Protein 8CC3 (pdb70)

Organism: Vibrio cholerae serotype O1 (strain ATCC 39315 / El Tor Inaba N16961) (NCBI:txid243277)

Radius of gyration: 21.67 Å; Cα contacts (8 Å, |Δi|>4): 1101; chains: 2; bounding box: 48×53×54 Å

Foldseek 3Di:
DKFWDPPDFAQFGFQLQLLAFADPPVRHGAPPQFQSSVPSLPLKAFADPPVDFAAQLCQQSSVDPTGNSRQQFDPPHTDAGEDFFFKGKIKMAHPPQAFFAKKFKWKFDQPADRRDGGHPNRIPRHTQDMGGRPRGGDPRMDMDITGHDGYAAWIKMWMWTGHRPDRMIHITITIYHYHD/DKFWDDPDFAQFGFQLQLLAAADPPPRDRAPPQFQSSVPSQPQKAFDDPPVDFQAFLCQQSSPDPRGNVSQQFDLPRTDAGEDAFFKGKIKMAAPDQAFFAKKFKWKFDVPQDRHGGHHPSRIDRPTQDMGGSPRGGDPRMDIGITGHDGDAFWMKMWMWTQGDPDRMIHITITIYHHDD

Secondary structure (DSSP, 8-state):
-EEEE-SSS-S---TTGGGTSPPTTT-------GGGGG-GGG-EEES-TTTSSSPTT-TTTTT-STTGGGG---TTSS--EE--SEEEEEEEEESS---EEEEEEEEB-TT--TTS---GGGB-SS-SEEEEEEEEPPPSEEEEEEEEPP--SEEEEEEEEEETTSSEEEEEEEEEE---/-EEEE-SSS-S---TTGGGTSPPTTT-------GGGGG-GGG-EEES-TTTSSSPTT-TTTTT-TT-GGGG---TTSS--EE--SEEEEEEEEESS---EEEEEEEEB-TT--TTS---GGGB-SS-SEEEEEEEEPPPSEEEEEEEEPP--SEEEEEEEEEETTSSEEEEEEEEEES--

InterPro domains:
  IPR004302 Cellulose/chitin-binding protein, N-terminal [PF03067] (36-199)
  IPR014756 Immunoglobulin E-set [SSF81296] (34-203)
  IPR020879 N-acetylglucosamine-binding protein A [MF_01905] (3-485)
  IPR041029 N-acetylglucosamine binding protein A domain 2 [PF18416] (211-307)
  IPR051024 GlcNAc and Chitin Interaction and Degradation [PTHR34823] (6-484)
  IPR054063 GlcNAc-binding protein A, third domain [PF21868] (318-413)

Sequence (360 aa):
HGYVSAVENGVAEGRVTLCKFAANGTGEKNTHCGAIQYYEPQSVEGPPDGFPVTGPRRRDGKKIASAESSAALLAAALDEQTAADDRWVKKRPIQAGPQQTFFEWTFTANHVTKDWKYYITKPNWNPNQQPLSRDDAFDLNNPFCCVVEGNMMVQPPKKRVSHEECCIIVVPEERREEGGYYQQVVILAVWDVGDTAASSFYNVIDVKFDGHGYVSAVENNGVAEGRVTLCKFAAAANNGGTTGGEEKNTHCGAIQYEPQSVEEGPDGFPVTGPRDGKIASAESALAAALDEQTADRWVKRPPIQAGPQTFEWTFTANHVTKDDWKYYITKKPPNNWWNNPPNNQQPPLSRDDAFDLNNPFCCVVEGNNMMVQPPKRVSSHECCIVPEREGYQVILAVWDVGDTAASFYNVIDVKFDG

Structure (mmCIF, N/CA/C/O backbone):
data_8CC3
#
_entry.id   8CC3
#
_cell.length_a   74.911
_cell.length_b   89.103
_cell.length_c   47.135
_cell.angle_alpha   90.000
_cell.angle_beta   90.000
_cell.angle_gamma   90.000
#
_symmetry.space_group_name_H-M   'P 21 21 2'
#
loop_
_entity.id
_entity.type
_entity.pdbx_description
1 polymer 'GlcNAc-binding protein A'
2 non-polymer 'ACETATE ION'
3 non-polymer 'COPPER (II) ION'
4 non-polymer 'ZINC ION'
5 non-polymer 'SODIUM ION'
6 water water
#
loop_
_atom_site.group_PDB
_atom_site.id
_atom_site.type_symbol
_atom_site.label_atom_id
_atom_site.label_alt_id
_atom_site.label_comp_id
_atom_site.label_asym_id
_atom_site.label_entity_id
_atom_site.label_seq_id
_atom_site.pdbx_PDB_ins_code
_atom_site.Cartn_x
_atom_site.Cartn_y
_atom_site.Cartn_z
_atom_site.occupancy
_atom_site.B_iso_or_equiv
_atom_site.auth_seq_id
_atom_site.auth_comp_id
_atom_site.auth_asym_id
_atom_site.auth_atom_id
_atom_site.pdbx_PDB_model_num
ATOM 1 N N . HIS A 1 1 ? -23.380 14.953 -19.187 1.000 8.920 24 HIS A N 1
ATOM 2 C CA . HIS A 1 1 ? -24.195 13.744 -19.513 1.000 8.156 24 HIS A CA 1
ATOM 3 C C . HIS A 1 1 ? -23.938 13.305 -20.944 1.000 9.798 24 HIS A C 1
ATOM 4 O O . HIS A 1 1 ? -24.056 14.091 -21.898 1.000 8.831 24 HIS A O 1
ATOM 11 N N . GLY A 1 2 ? -23.526 12.053 -21.099 1.000 9.588 25 GLY A N 1
ATOM 12 C CA . GLY A 1 2 ? -23.221 11.518 -22.419 1.000 9.872 25 GLY A CA 1
ATOM 13 C C . GLY A 1 2 ? -22.790 10.072 -22.268 1.000 8.805 25 GLY A C 1
ATOM 14 O O . GLY A 1 2 ? -22.608 9.578 -21.124 1.000 7.736 25 GLY A O 1
ATOM 15 N N . TYR A 1 3 ? -22.625 9.425 -23.431 1.000 8.478 26 TYR A N 1
ATOM 16 C CA . TYR A 1 3 ? -22.337 8.012 -23.458 1.000 9.275 26 TYR A CA 1
ATOM 17 C C . TYR A 1 3 ? -21.556 7.699 -24.731 1.000 9.234 26 TYR A C 1
ATOM 18 O O . TYR A 1 3 ? -21.620 8.427 -25.733 1.000 8.325 26 TYR A O 1
ATOM 27 N N . VAL A 1 4 ? -20.885 6.566 -24.719 1.000 9.086 27 VAL A N 1
ATOM 28 C CA . VAL A 1 4 ? -20.119 6.104 -25.865 1.000 8.562 27 VAL A CA 1
ATOM 29 C C . VAL A 1 4 ? -21.107 5.456 -26.825 1.000 8.531 27 VAL A C 1
ATOM 30 O O . VAL A 1 4 ? -21.829 4.539 -26.494 1.000 8.762 27 VAL A O 1
ATOM 34 N N . SER A 1 5 ? -21.053 5.912 -28.080 1.000 9.483 28 SER A N 1
ATOM 35 C CA . 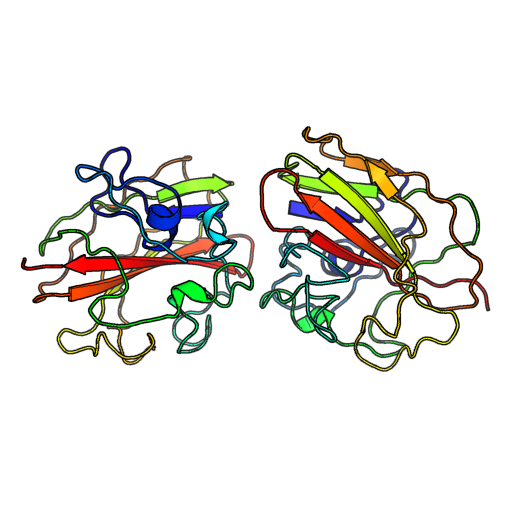SER A 1 5 ? -22.052 5.552 -29.079 1.000 10.645 28 SER A CA 1
ATOM 36 C C . SER A 1 5 ? -21.391 5.076 -30.373 1.000 10.777 28 SER A C 1
ATOM 37 O O . SER A 1 5 ? -20.176 5.173 -30.578 1.000 10.765 28 SER A O 1
ATOM 40 N N . ALA A 1 6 ? -22.239 4.626 -31.312 1.000 11.040 29 ALA A N 1
ATOM 41 C CA . ALA A 1 6 ? -21.794 4.193 -32.629 1.000 13.146 29 ALA A CA 1
ATOM 42 C C . ALA A 1 6 ? -22.824 4.603 -33.686 1.000 12.697 29 ALA A C 1
ATOM 43 O O . ALA A 1 6 ? -23.249 3.779 -34.491 1.000 13.676 29 ALA A O 1
ATOM 45 N N . VAL A 1 7 ? -23.144 5.902 -33.677 1.000 12.233 30 VAL A N 1
ATOM 46 C CA . VAL A 1 7 ? -24.115 6.519 -34.560 1.000 12.725 30 VAL A CA 1
ATOM 47 C C . VAL A 1 7 ? -23.456 6.954 -35.871 1.000 13.432 30 VAL A C 1
ATOM 48 O O . VAL A 1 7 ? -24.100 6.856 -36.909 1.000 15.285 30 VAL A O 1
ATOM 52 N N . GLU A 1 8 ? -22.240 7.519 -35.784 1.000 15.625 31 GLU A N 1
ATOM 53 C CA . GLU A 1 8 ? -21.485 7.975 -36.949 1.000 16.261 31 GLU A CA 1
ATOM 54 C C . GLU A 1 8 ? -20.377 6.943 -37.181 1.000 19.021 31 GLU A C 1
ATOM 55 O O . GLU A 1 8 ? -20.610 5.902 -37.783 1.000 24.464 31 GLU A O 1
ATOM 61 N N . ASN A 1 9 ? -19.175 7.177 -36.645 1.000 17.100 32 ASN A N 1
ATOM 62 C CA . ASN A 1 9 ? -18.043 6.302 -36.905 1.000 17.328 32 ASN A CA 1
ATOM 63 C C . ASN A 1 9 ? -17.496 5.576 -35.669 1.000 15.245 32 ASN A C 1
ATOM 64 O O . ASN A 1 9 ? -16.479 4.917 -35.780 1.000 15.427 32 ASN A O 1
ATOM 69 N N . GLY A 1 10 ? -18.185 5.584 -34.530 1.000 12.594 33 GLY A N 1
ATOM 70 C CA . GLY A 1 10 ? -17.679 4.874 -33.376 1.000 12.112 33 GLY A CA 1
ATOM 71 C C . GLY A 1 10 ? -17.628 3.383 -33.646 1.000 12.775 33 GLY A C 1
ATOM 72 O O . GLY A 1 10 ? -18.544 2.828 -34.237 1.000 14.310 33 GLY A O 1
ATOM 73 N N . VAL A 1 11 ? -16.591 2.734 -33.142 1.000 13.100 34 VAL A N 1
ATOM 74 C CA . VAL A 1 11 ? -16.397 1.315 -33.335 1.000 14.738 34 VAL A CA 1
ATOM 75 C C . VAL A 1 11 ? -17.318 0.459 -32.474 1.000 11.821 34 VAL A C 1
ATOM 76 O O . VAL A 1 11 ? -17.651 -0.656 -32.824 1.000 14.639 34 VAL A O 1
ATOM 80 N N . ALA A 1 12 ? -17.649 0.930 -31.286 1.000 11.159 35 ALA A N 1
ATOM 81 C CA . ALA A 1 12 ? -18.321 0.091 -30.302 1.000 11.614 35 ALA A CA 1
ATOM 82 C C . ALA A 1 12 ? -19.051 0.971 -29.304 1.000 10.998 35 ALA A C 1
ATOM 83 O O . ALA A 1 12 ? -18.456 1.884 -28.740 1.000 10.868 35 ALA A O 1
ATOM 85 N N . GLU A 1 13 ? -20.316 0.627 -29.096 1.000 10.133 36 GLU A N 1
ATOM 86 C CA . GLU A 1 13 ? -21.166 1.286 -28.117 1.000 9.944 36 GLU A CA 1
ATOM 87 C C . GLU A 1 13 ? -20.759 0.898 -26.696 1.000 8.640 36 GLU A C 1
ATOM 88 O O . GLU A 1 13 ? -20.362 -0.221 -26.444 1.000 8.745 36 GLU A O 1
ATOM 94 N N . GLY A 1 14 ? -20.934 1.819 -25.751 1.000 8.996 37 GLY A N 1
ATOM 95 C CA . GLY A 1 14 ? -20.789 1.501 -24.336 1.000 9.004 37 GLY A CA 1
ATOM 96 C C . GLY A 1 14 ? -21.809 0.469 -23.869 1.000 8.266 37 GLY A C 1
ATOM 97 O O . GLY A 1 14 ? -22.903 0.323 -24.435 1.000 8.810 37 GLY A O 1
ATOM 98 N N . ARG A 1 15 ? -21.437 -0.236 -22.802 1.000 7.817 38 ARG A N 1
ATOM 99 C CA . ARG A 1 15 ? -22.334 -1.197 -22.194 1.000 7.965 38 ARG A CA 1
ATOM 100 C C . ARG A 1 15 ? -23.672 -0.540 -21.848 1.000 7.240 38 ARG A C 1
ATOM 101 O O . ARG A 1 15 ? -24.738 -1.069 -22.137 1.000 7.331 38 ARG A O 1
ATOM 109 N N . VAL A 1 16 ? -23.602 0.610 -21.184 1.000 7.270 39 VAL A N 1
ATOM 110 C CA . VAL A 1 16 ? -24.803 1.289 -20.751 1.000 7.760 39 VAL A CA 1
ATOM 111 C C . VAL A 1 16 ? -25.634 1.730 -21.96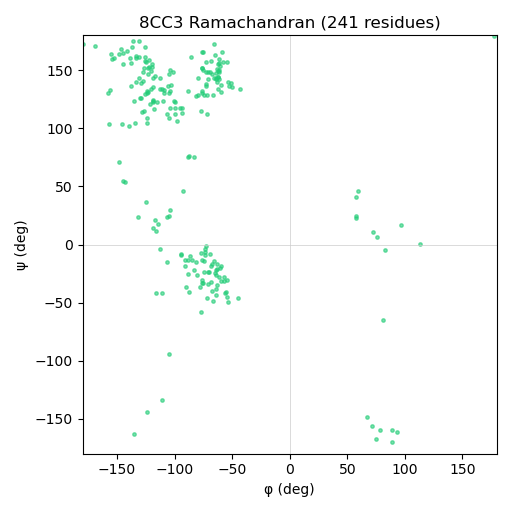3 1.000 8.033 39 VAL A C 1
ATOM 112 O O . VAL A 1 16 ? -26.851 1.630 -21.953 1.000 8.065 39 VAL A O 1
ATOM 116 N N . THR A 1 17 ? -24.953 2.185 -23.020 1.000 7.362 40 THR A N 1
ATOM 117 C CA . THR A 1 17 ? -25.614 2.630 -24.250 1.000 7.656 40 THR A CA 1
ATOM 118 C C . THR A 1 17 ? -26.503 1.534 -24.821 1.000 8.208 40 THR A C 1
ATOM 119 O O . THR A 1 17 ? -27.631 1.820 -25.223 1.000 8.198 40 THR A O 1
ATOM 123 N N . LEU A 1 18 ? -26.014 0.303 -24.794 1.000 8.513 41 LEU A N 1
ATOM 124 C CA . LEU A 1 18 ? -26.708 -0.855 -25.338 1.000 8.885 41 LEU A CA 1
ATOM 125 C C . LEU A 1 18 ? -27.880 -1.289 -24.466 1.000 8.575 41 LEU A C 1
ATOM 126 O O . LEU A 1 18 ? -28.682 -2.110 -24.859 1.000 8.704 41 LEU A O 1
ATOM 131 N N . CYS A 1 19 ? -28.021 -0.722 -23.258 1.000 8.773 42 CYS A N 1
ATOM 132 C CA . CYS A 1 19 ? -29.254 -0.935 -22.521 1.000 9.038 42 CYS A CA 1
ATOM 133 C C . CYS A 1 19 ? -30.442 -0.218 -23.157 1.000 9.189 42 CYS A C 1
ATOM 134 O O . CYS A 1 19 ? -31.575 -0.608 -22.949 1.000 10.242 42 CYS A O 1
ATOM 137 N N . LYS A 1 20 ? -30.162 0.834 -23.928 1.000 8.829 43 LYS A N 1
ATOM 138 C CA . LYS A 1 20 ? -31.202 1.639 -24.576 1.000 9.008 43 LYS A CA 1
ATOM 139 C C . LYS A 1 20 ? -31.229 1.474 -26.086 1.000 10.195 43 LYS A C 1
ATOM 140 O O . LYS A 1 20 ? -32.312 1.447 -26.637 1.000 10.873 43 LYS A O 1
ATOM 146 N N . PHE A 1 21 ? -30.056 1.445 -26.693 1.000 10.167 44 PHE A N 1
ATOM 147 C CA . PHE A 1 21 ? -29.935 1.497 -28.137 1.000 10.642 44 PHE A CA 1
ATOM 148 C C . PHE A 1 21 ? -29.408 0.167 -28.664 1.000 10.791 44 PHE A C 1
ATOM 149 O O . PHE A 1 21 ? -28.421 -0.367 -28.158 1.000 11.975 44 PHE A O 1
ATOM 157 N N . ALA A 1 22 ? -30.044 -0.337 -29.720 1.000 11.123 45 ALA A N 1
ATOM 158 C CA . ALA A 1 22 ? -29.639 -1.594 -30.314 1.000 12.029 45 ALA A CA 1
ATOM 159 C C . ALA A 1 22 ? -28.250 -1.459 -30.922 1.000 11.507 45 ALA A C 1
ATOM 160 O O . ALA A 1 22 ? -27.928 -0.452 -31.545 1.000 11.974 45 ALA A O 1
ATOM 162 N N . ALA A 1 23 ? -27.462 -2.518 -30.814 1.000 11.972 46 ALA A N 1
ATOM 163 C CA . ALA A 1 23 ? -26.144 -2.541 -31.438 1.000 12.062 46 ALA A CA 1
ATOM 164 C C . ALA A 1 23 ? -26.217 -2.461 -32.952 1.000 12.591 46 ALA A C 1
ATOM 165 O O . ALA A 1 23 ? -27.075 -3.095 -33.554 1.000 14.642 46 ALA A O 1
ATOM 167 N N . ASN A 1 24 ? -25.257 -1.758 -33.549 1.000 13.392 47 ASN A N 1
ATOM 168 C CA . ASN A 1 24 ? -25.138 -1.826 -34.989 1.000 16.161 47 ASN A CA 1
ATOM 169 C C . ASN A 1 24 ? -25.026 -3.283 -35.423 1.000 16.935 47 ASN A C 1
ATOM 170 O O . ASN A 1 24 ? -24.309 -4.080 -34.838 1.000 19.540 47 ASN A O 1
ATOM 175 N N . GLY A 1 25 ? -25.706 -3.583 -36.528 1.000 20.413 48 GLY A N 1
ATOM 176 C CA . GLY A 1 25 ? -25.582 -4.860 -37.219 1.000 20.725 48 GLY A CA 1
ATOM 177 C C . GLY A 1 25 ? -26.424 -5.951 -36.560 1.000 23.835 48 GLY A C 1
ATOM 178 O O . GLY A 1 25 ? -27.371 -6.449 -37.161 1.000 26.503 48 GLY A O 1
ATOM 179 N N . THR A 1 26 ? -26.084 -6.320 -35.326 1.000 19.655 49 THR A N 1
ATOM 180 C CA . THR A 1 26 ? -26.710 -7.456 -34.666 1.000 18.764 49 THR A CA 1
ATOM 181 C C . THR A 1 26 ? -28.069 -7.094 -34.070 1.000 15.778 49 THR A C 1
ATOM 182 O O . THR A 1 26 ? -28.893 -7.983 -33.842 1.000 18.990 49 THR A O 1
ATOM 186 N N . GLY A 1 27 ? -28.249 -5.812 -33.731 1.000 14.938 50 GLY A N 1
ATOM 187 C CA . GLY A 1 27 ? -29.459 -5.333 -33.090 1.000 15.059 50 GLY A CA 1
ATOM 188 C C . GLY A 1 27 ? -29.540 -5.698 -31.602 1.000 14.251 50 GLY A C 1
ATOM 189 O O . GLY A 1 27 ? -30.569 -5.461 -30.960 1.000 15.256 50 GLY A O 1
ATOM 190 N N . GLU A 1 28 ? -28.463 -6.268 -31.044 1.000 14.255 51 GLU A N 1
ATOM 191 C CA . GLU A 1 28 ? -28.472 -6.734 -29.658 1.000 14.105 51 GLU A CA 1
ATOM 192 C C . GLU A 1 28 ? -28.570 -5.577 -28.657 1.000 11.989 51 GLU A C 1
ATOM 193 O O . GLU A 1 28 ? -28.033 -4.503 -28.895 1.000 12.202 51 GLU A O 1
ATOM 199 N N . LYS A 1 29 ? -29.241 -5.836 -27.544 1.000 11.803 52 LYS A N 1
ATOM 200 C CA . LYS A 1 29 ? -29.303 -4.919 -26.431 1.000 10.519 52 LYS A CA 1
ATOM 201 C C . LYS A 1 29 ? -28.892 -5.644 -25.152 1.000 10.427 52 LYS A C 1
ATOM 202 O O . LYS A 1 29 ? -29.077 -6.844 -25.013 1.000 11.427 52 LYS A O 1
ATOM 208 N N . ASN A 1 30 ? -28.288 -4.895 -24.243 1.000 8.963 53 ASN A N 1
ATOM 209 C CA . ASN A 1 30 ? -28.121 -5.367 -22.877 1.000 9.795 53 ASN A CA 1
ATOM 210 C C . ASN A 1 30 ? -29.459 -5.382 -22.150 1.000 10.320 53 ASN A C 1
ATOM 211 O O . ASN A 1 30 ? -30.305 -4.521 -22.392 1.000 12.351 53 ASN A O 1
ATOM 216 N N . THR A 1 31 ? -29.620 -6.323 -21.222 1.000 11.187 54 THR A N 1
ATOM 217 C CA . THR A 1 31 ? -30.839 -6.352 -20.427 1.000 12.576 54 THR A CA 1
ATOM 218 C C . THR A 1 31 ? -30.515 -6.331 -18.937 1.000 10.588 54 THR A C 1
ATOM 219 O O . THR A 1 31 ? -29.365 -6.463 -18.544 1.000 10.562 54 THR A O 1
ATOM 223 N N . HIS A 1 32 ? -31.577 -6.142 -18.167 1.000 11.391 55 HIS A N 1
ATOM 224 C CA . HIS A 1 32 ? -31.517 -6.129 -16.721 1.000 10.695 55 HIS A CA 1
ATOM 225 C C . HIS A 1 32 ? -30.536 -5.053 -16.268 1.000 10.082 55 HIS A C 1
ATOM 226 O O . HIS A 1 32 ? -29.786 -5.257 -15.320 1.000 9.803 55 HIS A O 1
ATOM 233 N N . CYS A 1 33 ? -30.579 -3.898 -16.930 1.000 10.703 56 CYS A N 1
ATOM 234 C CA . CYS A 1 33 ? -29.693 -2.804 -16.571 1.000 11.065 56 CYS A CA 1
ATOM 235 C C . CYS A 1 33 ? -30.278 -1.964 -15.435 1.000 9.918 56 CYS A C 1
ATOM 236 O O . CYS A 1 33 ? -29.617 -1.074 -14.913 1.000 11.128 56 CYS A O 1
ATOM 239 N N . GLY A 1 34 ? -31.567 -2.133 -15.122 1.000 11.413 57 GLY A N 1
ATOM 240 C CA . GLY A 1 34 ? -32.230 -1.274 -14.165 1.000 11.908 57 GLY A CA 1
ATOM 241 C C . GLY A 1 34 ? -32.457 0.136 -14.703 1.000 11.150 57 GLY A C 1
ATOM 242 O O . GLY A 1 34 ? -32.491 0.359 -15.900 1.000 11.186 57 GLY A O 1
ATOM 243 N N . ALA A 1 35 ? -32.580 1.086 -13.766 1.000 11.431 58 ALA A N 1
ATOM 244 C CA . ALA A 1 35 ? -33.107 2.419 -14.059 1.000 11.036 58 ALA A CA 1
ATOM 245 C C . ALA A 1 35 ? -32.211 3.207 -15.010 1.000 9.486 58 ALA A C 1
ATOM 246 O O . ALA A 1 35 ? -32.699 4.058 -15.749 1.000 9.120 58 ALA A O 1
ATOM 248 N N . ILE A 1 36 ? -30.912 2.885 -15.075 1.000 8.575 59 ILE A N 1
ATOM 249 C CA . ILE A 1 36 ? -30.019 3.571 -15.992 1.000 8.235 59 ILE A CA 1
ATOM 250 C C . ILE A 1 36 ? -30.421 3.335 -17.453 1.000 7.866 59 ILE A C 1
ATOM 251 O O . ILE A 1 36 ? -29.992 4.063 -18.350 1.000 7.065 59 ILE A O 1
ATOM 256 N N . GLN A 1 37 ? -31.176 2.272 -17.751 1.000 8.267 60 GLN A N 1
ATOM 257 C CA . GLN A 1 37 ? -31.525 2.022 -19.143 1.000 9.222 60 GLN A CA 1
ATOM 258 C C . GLN A 1 37 ? -32.300 3.191 -19.753 1.000 8.875 60 GLN A C 1
ATOM 259 O O . GLN A 1 37 ? -32.269 3.353 -20.956 1.000 9.640 60 GLN A O 1
ATOM 265 N N A TYR A 1 38 ? -32.989 4.004 -18.954 0.450 9.042 61 TYR A N 1
ATOM 266 N N B TYR A 1 38 ? -33.042 3.938 -18.925 0.550 8.817 61 TYR A N 1
ATOM 267 C CA A TYR A 1 38 ? -33.748 5.107 -19.525 0.450 9.375 61 TYR A CA 1
ATOM 268 C CA B TYR A 1 38 ? -33.785 5.111 -19.379 0.550 9.049 61 TYR A CA 1
ATOM 269 C C A TYR A 1 38 ? -32.917 6.380 -19.631 0.450 9.162 61 TYR A C 1
ATOM 270 C C B TYR A 1 38 ? -32.853 6.255 -19.782 0.550 8.949 61 TYR A C 1
ATOM 271 O O A TYR A 1 38 ? -33.396 7.385 -20.179 0.450 8.524 61 TYR A O 1
ATOM 272 O O B TYR A 1 38 ? -33.240 7.119 -20.564 0.550 9.940 61 TYR A O 1
ATOM 289 N N . GLU A 1 39 ? -31.652 6.302 -19.201 1.000 8.782 62 GLU A N 1
ATOM 290 C CA . GLU A 1 39 ? -30.783 7.462 -19.264 1.000 8.761 62 GLU A CA 1
ATOM 291 C C . GLU A 1 39 ? -29.343 7.001 -19.267 1.000 7.666 62 GLU A C 1
ATOM 292 O O . GLU A 1 39 ? -28.583 7.215 -18.320 1.000 7.582 62 GLU A O 1
ATOM 298 N N . PRO A 1 40 ? -28.867 6.368 -20.357 1.000 7.639 63 PRO A N 1
ATOM 299 C CA . PRO A 1 40 ? -27.517 5.837 -20.393 1.000 8.207 63 PRO A CA 1
ATOM 300 C C . PRO A 1 40 ? -26.451 6.929 -20.330 1.000 8.596 63 PRO A C 1
ATOM 301 O O . PRO A 1 40 ? -25.297 6.641 -20.035 1.000 7.713 63 PRO A O 1
ATOM 305 N N . GLN A 1 41 ? -26.862 8.183 -20.544 1.000 8.666 64 GLN A N 1
ATOM 306 C CA . GLN A 1 41 ? -26.006 9.352 -20.403 1.000 8.686 64 GLN A CA 1
ATOM 307 C C . GLN A 1 41 ? -25.588 9.682 -18.958 1.000 8.066 64 GLN A C 1
ATOM 308 O O . GLN A 1 41 ? -24.776 10.575 -18.748 1.000 8.016 64 GLN A O 1
ATOM 314 N N . SER A 1 42 ? -26.159 8.994 -17.963 1.000 7.730 65 SER A N 1
ATOM 315 C CA . SER A 1 42 ? -26.089 9.416 -16.566 1.000 8.203 65 SER A CA 1
ATOM 316 C C . SER A 1 42 ? -25.126 8.591 -15.745 1.000 7.885 65 SER A C 1
ATOM 317 O O . SER A 1 42 ? -25.243 8.649 -14.490 1.000 8.095 65 SER A O 1
ATOM 320 N N . VAL A 1 43 ? -24.112 7.949 -16.314 1.000 8.138 66 VAL A N 1
ATOM 321 C CA . VAL A 1 43 ? -23.147 7.211 -15.490 1.000 7.875 66 VAL A CA 1
ATOM 322 C C . VAL A 1 43 ? -22.017 8.130 -15.039 1.000 7.433 66 VAL A C 1
ATOM 323 O O . VAL A 1 43 ? -20.887 8.035 -15.454 1.000 7.473 66 VAL A O 1
ATOM 327 N N . GLU A 1 44 ? -22.371 8.961 -14.053 1.000 8.004 67 GLU A N 1
ATOM 328 C CA . GLU A 1 44 ? -21.506 9.970 -13.453 1.000 8.007 67 GLU A CA 1
ATOM 329 C C . GLU A 1 44 ? -21.062 9.499 -12.078 1.000 7.958 67 GLU A C 1
ATOM 330 O O . GLU A 1 44 ? -21.833 8.896 -11.367 1.000 9.429 67 GLU A O 1
ATOM 336 N N . GLY A 1 45 ? -19.812 9.677 -11.771 1.000 8.239 68 GLY A N 1
ATOM 337 C CA . GLY A 1 45 ? -19.351 9.372 -10.434 1.000 8.442 68 GLY A CA 1
ATOM 338 C C . GLY A 1 45 ? -18.182 10.261 -10.060 1.000 8.277 68 GLY A C 1
ATOM 339 O O . GLY A 1 45 ? -17.820 11.220 -10.747 1.000 8.231 68 GLY A O 1
ATOM 340 N N A PRO A 1 46 ? -17.567 9.968 -8.902 0.620 8.425 69 PRO A N 1
ATOM 341 N N B PRO A 1 46 ? -17.533 9.949 -8.919 0.380 8.900 69 PRO A N 1
ATOM 342 C CA A PRO A 1 46 ? -16.446 10.742 -8.385 0.620 8.343 69 PRO A CA 1
ATOM 343 C CA B PRO A 1 46 ? -16.464 10.783 -8.400 0.380 9.047 69 PRO A CA 1
ATOM 344 C C A PRO A 1 46 ? -15.312 10.850 -9.400 0.620 8.233 69 PRO A C 1
ATOM 345 C C B PRO A 1 46 ? -15.298 10.843 -9.377 0.380 8.944 69 PRO A C 1
ATOM 346 O O A PRO A 1 46 ? -15.009 9.929 -10.164 0.620 7.515 69 PRO A O 1
ATOM 347 O O B PRO A 1 46 ? -14.959 9.883 -10.074 0.380 9.213 69 PRO A O 1
ATOM 354 N N . ASP A 1 47 ? -14.656 11.999 -9.324 1.000 8.367 70 ASP A N 1
ATOM 355 C CA . ASP A 1 47 ? -13.483 12.308 -10.103 1.000 8.774 70 ASP A CA 1
ATOM 356 C C . ASP A 1 47 ? -12.298 11.447 -9.667 1.000 8.611 70 ASP A C 1
ATOM 357 O O . ASP A 1 47 ? -12.301 10.921 -8.545 1.000 9.408 70 ASP A O 1
ATOM 362 N N . GLY A 1 48 ? -11.230 11.424 -10.476 1.000 9.547 71 GLY A N 1
ATOM 363 C CA . GLY A 1 48 ? -9.900 11.089 -9.997 1.000 9.073 71 GLY A CA 1
ATOM 364 C C . GLY A 1 48 ? -9.504 9.636 -10.216 1.000 8.637 71 GLY A C 1
ATOM 365 O O . GLY A 1 48 ? -8.442 9.269 -9.775 1.000 8.107 71 GLY A O 1
ATOM 366 N N . PHE A 1 49 ? -10.187 8.898 -11.086 1.000 8.362 72 PHE A N 1
ATOM 367 C CA . PHE A 1 49 ? -9.766 7.540 -11.405 1.000 9.341 72 PHE A CA 1
ATOM 368 C C . PHE A 1 49 ? -8.394 7.576 -12.063 1.000 9.832 72 PHE A C 1
ATOM 369 O O . PHE A 1 49 ? -8.181 8.415 -12.935 1.000 10.696 72 PHE A O 1
ATOM 377 N N . PRO A 1 50 ? -7.433 6.661 -11.778 1.000 9.862 73 PRO A N 1
ATOM 378 C CA . PRO A 1 50 ? -7.600 5.551 -10.854 1.000 10.599 73 PRO A CA 1
ATOM 379 C C . PRO A 1 50 ? -7.134 5.785 -9.426 1.000 9.594 73 PRO A C 1
ATOM 380 O O . PRO A 1 50 ? -7.343 4.938 -8.568 1.000 10.599 73 PRO A O 1
ATOM 384 N N . VAL A 1 51 ? -6.462 6.905 -9.158 1.000 8.950 74 VAL A N 1
ATOM 385 C CA . VAL A 1 51 ? -5.928 7.103 -7.821 1.000 9.867 74 VAL A CA 1
ATOM 386 C C . VAL A 1 51 ? -7.066 7.252 -6.806 1.000 9.656 74 VAL A C 1
ATOM 387 O O . VAL A 1 51 ? -7.042 6.614 -5.772 1.000 11.114 74 VAL A O 1
ATOM 391 N N . THR A 1 52 ? -8.044 8.101 -7.120 1.000 8.620 75 THR A N 1
ATOM 392 C CA . THR A 1 52 ? -9.312 8.134 -6.427 1.000 9.539 75 THR A CA 1
ATOM 393 C C . THR A 1 52 ? -10.380 7.637 -7.397 1.000 8.900 75 THR A C 1
ATOM 394 O O . THR A 1 52 ? -10.148 6.667 -8.103 1.000 11.405 75 THR A O 1
ATOM 398 N N . GLY A 1 53 ? -11.511 8.329 -7.485 1.000 9.080 76 GLY A N 1
ATOM 399 C CA . GLY A 1 53 ? -12.579 7.877 -8.362 1.000 8.647 76 GLY A CA 1
ATOM 400 C C . GLY A 1 53 ? -13.337 6.676 -7.800 1.000 8.533 76 GLY A C 1
ATOM 401 O O . GLY A 1 53 ? -13.201 6.319 -6.650 1.000 9.902 76 GLY A O 1
ATOM 402 N N . PRO A 1 54 ? -14.165 6.021 -8.620 1.000 8.730 77 PRO A N 1
ATOM 403 C CA . PRO A 1 54 ? -15.030 4.942 -8.162 1.000 9.421 77 PRO A CA 1
ATOM 404 C C . PRO A 1 54 ? -14.212 3.792 -7.593 1.000 10.095 77 PRO A C 1
ATOM 405 O O . PRO A 1 54 ? -13.188 3.409 -8.141 1.000 9.925 77 PRO A O 1
ATOM 409 N N A ARG A 1 55 ? -14.723 3.214 -6.500 0.350 10.390 78 ARG A N 1
ATOM 410 N N B ARG A 1 55 ? -14.658 3.230 -6.482 0.480 10.161 78 ARG A N 1
ATOM 411 N N C ARG A 1 55 ? -14.717 3.223 -6.493 0.170 10.579 78 ARG A N 1
ATOM 412 C CA A ARG A 1 55 ? -14.059 2.118 -5.816 0.350 11.376 78 ARG A CA 1
ATOM 413 C CA B ARG A 1 55 ? -13.878 2.165 -5.896 0.480 11.256 78 ARG A CA 1
ATOM 414 C CA C ARG A 1 55 ? -14.070 2.114 -5.812 0.170 11.111 78 ARG A CA 1
ATOM 415 C C A ARG A 1 55 ? -14.080 0.854 -6.672 0.350 10.822 78 ARG A C 1
ATOM 416 C C B ARG A 1 55 ? -14.081 0.850 -6.639 0.480 10.615 78 ARG A C 1
ATOM 417 C C C ARG A 1 55 ? -14.042 0.882 -6.712 0.170 10.868 78 ARG A C 1
ATOM 418 O O A ARG A 1 55 ? -14.899 0.700 -7.572 0.350 10.261 78 ARG A O 1
ATOM 419 O O B ARG A 1 55 ? -15.048 0.629 -7.369 0.480 9.354 78 ARG A O 1
ATOM 420 O O C ARG A 1 55 ? -14.801 0.780 -7.672 0.170 10.958 78 ARG A O 1
ATOM 442 N N . ASP A 1 56 ? -13.139 -0.050 -6.393 1.000 10.442 79 ASP A N 1
ATOM 443 C CA . ASP A 1 56 ? -13.154 -1.364 -6.997 1.000 11.106 79 ASP A CA 1
ATOM 444 C C . ASP A 1 56 ? -14.535 -1.990 -6.806 1.000 10.734 79 ASP A C 1
ATOM 445 O O . ASP A 1 56 ? -15.129 -1.909 -5.734 1.000 10.908 79 ASP A O 1
ATOM 450 N N . GLY A 1 57 ? -15.003 -2.654 -7.858 1.000 10.867 80 GLY A N 1
ATOM 451 C CA . GLY A 1 57 ? -16.318 -3.273 -7.851 1.000 11.230 80 GLY A CA 1
ATOM 452 C C . GLY A 1 57 ? -17.453 -2.312 -8.192 1.000 10.213 80 GLY A C 1
ATOM 453 O O . GLY A 1 57 ? -18.591 -2.750 -8.291 1.000 11.412 80 GLY A O 1
ATOM 454 N N A LYS A 1 58 ? -17.162 -1.012 -8.312 0.590 9.423 81 LYS A N 1
ATOM 455 N N B LYS A 1 58 ? -17.114 -1.023 -8.322 0.410 10.095 81 LYS A N 1
ATOM 456 C CA A LYS A 1 58 ? -18.167 -0.014 -8.652 0.590 9.101 81 LYS A CA 1
ATOM 457 C CA B LYS A 1 58 ? -18.072 0.046 -8.546 0.410 9.486 81 LYS A CA 1
ATOM 458 C C A LYS A 1 58 ? -17.613 0.899 -9.744 0.590 8.726 81 LYS A C 1
ATOM 459 C C B LYS A 1 58 ? -17.679 0.853 -9.782 0.410 8.985 81 LYS A C 1
ATOM 460 O O A LYS A 1 58 ? -18.017 2.052 -9.865 0.590 8.608 81 LYS A O 1
ATOM 461 O O B LYS A 1 58 ? -18.265 1.904 -10.020 0.410 8.776 81 LYS A O 1
ATOM 472 N N . ILE A 1 59 ? -16.696 0.365 -10.557 1.000 8.728 82 ILE A N 1
ATOM 473 C CA . ILE A 1 59 ? -16.164 1.116 -11.698 1.000 8.744 82 ILE A CA 1
ATOM 474 C C . ILE A 1 59 ? -17.200 1.242 -12.805 1.000 8.566 82 ILE A C 1
ATOM 475 O O . ILE A 1 59 ? -17.427 2.331 -13.314 1.000 8.500 82 ILE A O 1
ATOM 480 N N . ALA A 1 60 ? -17.827 0.121 -13.165 1.000 7.857 83 ALA A N 1
ATOM 481 C CA . ALA A 1 60 ? -18.797 0.120 -14.246 1.000 8.187 83 ALA A CA 1
ATOM 482 C C . ALA A 1 60 ? -20.019 0.993 -13.947 1.000 7.990 83 ALA A C 1
ATOM 483 O O . ALA A 1 60 ? -20.618 1.551 -14.858 1.000 8.093 83 ALA A O 1
ATOM 485 N N . SER A 1 61 ? -20.445 1.041 -12.678 1.000 8.622 84 SER A N 1
ATOM 486 C CA . SER A 1 61 ? -21.567 1.877 -12.288 1.000 8.661 84 SER A CA 1
ATOM 487 C C . SER A 1 61 ? -21.141 3.306 -11.916 1.000 8.907 84 SER A C 1
ATOM 488 O O . SER A 1 61 ? -21.992 4.134 -11.670 1.000 8.830 84 SER A O 1
ATOM 491 N N . ALA A 1 62 ? -19.841 3.527 -11.731 1.000 8.480 85 ALA A N 1
ATOM 492 C CA . ALA A 1 62 ? -19.296 4.769 -11.191 1.000 8.161 85 ALA A CA 1
ATOM 493 C C . ALA A 1 62 ? -19.849 5.128 -9.812 1.000 8.033 85 ALA A C 1
ATOM 494 O O . ALA A 1 62 ? -19.801 6.280 -9.410 1.000 8.864 85 ALA A O 1
ATOM 496 N N . GLU A 1 63 ? -20.307 4.122 -9.061 1.000 8.570 86 GLU A N 1
ATOM 497 C CA . GLU A 1 63 ? -20.958 4.280 -7.759 1.000 10.133 86 GLU A CA 1
ATOM 498 C C . GLU A 1 63 ? -22.343 4.922 -7.887 1.000 10.606 86 GLU A C 1
ATOM 499 O O . GLU A 1 63 ? -22.911 5.266 -6.870 1.000 12.270 86 GLU A O 1
ATOM 505 N N A SER A 1 64 ? -22.932 4.908 -9.102 0.590 10.217 87 SER A N 1
ATOM 506 N N B SER A 1 64 ? -22.817 5.179 -9.108 0.410 10.242 87 SER A N 1
ATOM 507 C CA A SER A 1 64 ? -24.320 5.313 -9.318 0.590 10.165 87 SER A CA 1
ATOM 508 C CA B SER A 1 64 ? -23.987 6.025 -9.258 0.410 10.458 87 SER A CA 1
ATOM 509 C C A SER A 1 64 ? -25.305 4.238 -8.846 0.590 11.146 87 SER A C 1
ATOM 510 C C B SER A 1 64 ? -25.240 5.304 -8.762 0.410 9.297 87 SER A C 1
ATOM 511 O O A SER A 1 64 ? -25.245 3.095 -9.285 0.590 10.160 87 SER A O 1
ATOM 512 O O B SER A 1 64 ? -25.346 4.077 -8.845 0.410 11.112 87 SER A O 1
ATOM 517 N N A ALA A 1 65 ? -26.286 4.636 -8.025 0.590 10.827 88 ALA A N 1
ATOM 518 N N B ALA A 1 65 ? -26.230 6.113 -8.370 0.410 9.396 88 ALA A N 1
ATOM 519 C CA A ALA A 1 65 ? -27.375 3.748 -7.629 0.590 10.741 88 ALA A CA 1
ATOM 520 C CA B ALA A 1 65 ? -27.439 5.639 -7.719 0.410 9.327 88 ALA A CA 1
ATOM 521 C C A ALA A 1 65 ? -28.233 3.341 -8.841 0.590 10.690 88 ALA A C 1
ATOM 522 C C B ALA A 1 65 ? -28.313 4.801 -8.647 0.410 9.079 88 ALA A C 1
ATOM 523 O O A ALA A 1 65 ? -28.580 2.149 -9.063 0.590 10.940 88 ALA A O 1
ATOM 524 O O B ALA A 1 65 ? -29.130 4.021 -8.169 0.410 10.463 88 ALA A O 1
ATOM 527 N N A LEU A 1 66 ? -28.487 4.307 -9.740 0.590 9.720 89 LEU A N 1
ATOM 528 N N B LEU A 1 66 ? -28.123 4.959 -9.966 0.410 9.046 89 LEU A N 1
ATOM 529 C CA A LEU A 1 66 ? -29.312 3.988 -10.884 0.590 9.931 89 LEU A CA 1
ATOM 530 C CA B LEU A 1 66 ? -29.069 4.457 -10.953 0.410 9.288 89 LEU A CA 1
ATOM 531 C C A LEU A 1 66 ? -28.567 2.961 -11.726 0.590 9.723 89 LEU A C 1
ATOM 532 C C B LEU A 1 66 ? -28.546 3.231 -11.716 0.410 9.621 89 LEU A C 1
ATOM 533 O O A LEU A 1 66 ? -29.193 2.136 -12.385 0.590 8.490 89 LEU A O 1
ATOM 534 O O B LEU A 1 66 ? -29.333 2.584 -12.395 0.410 9.467 89 LEU A O 1
ATOM 543 N N . ALA A 1 67 ? -27.223 2.975 -11.677 1.000 9.516 90 ALA A N 1
ATOM 544 C CA . ALA A 1 67 ? -26.491 2.121 -12.601 1.000 9.712 90 ALA A CA 1
ATOM 545 C C . ALA A 1 67 ? -25.830 0.933 -11.902 1.000 8.011 90 ALA A C 1
ATOM 546 O O . ALA A 1 67 ? -25.034 0.247 -12.518 1.000 8.342 90 ALA A O 1
ATOM 548 N N . ALA A 1 68 ? -26.278 0.552 -10.712 1.000 8.925 91 ALA A N 1
ATOM 549 C CA . ALA A 1 68 ? -25.628 -0.517 -9.965 1.000 10.152 91 ALA A CA 1
ATOM 550 C C . ALA A 1 68 ? -25.612 -1.841 -10.724 1.000 9.825 91 ALA A C 1
ATOM 551 O O . ALA A 1 68 ? -24.713 -2.635 -10.523 1.000 8.907 91 ALA A O 1
ATOM 553 N N . ALA A 1 69 ? -26.626 -2.099 -11.559 1.000 9.336 92 ALA A N 1
ATOM 554 C CA . ALA A 1 69 ? -26.681 -3.348 -12.316 1.000 10.040 92 ALA A CA 1
ATOM 555 C C . ALA A 1 69 ? -25.433 -3.545 -13.185 1.000 8.691 92 ALA A C 1
ATOM 556 O O . ALA A 1 69 ? -25.046 -4.659 -13.502 1.000 8.920 92 ALA A O 1
ATOM 558 N N . LEU A 1 70 ? -24.806 -2.447 -13.605 1.000 8.065 93 LEU A N 1
ATOM 559 C CA . LEU A 1 70 ? -23.657 -2.520 -14.484 1.000 7.899 93 LEU A CA 1
ATOM 560 C C . LEU A 1 70 ? -22.419 -3.127 -13.834 1.000 7.450 93 LEU A C 1
ATOM 561 O O . LEU A 1 70 ? -21.544 -3.573 -14.526 1.000 7.701 93 LEU A O 1
ATOM 566 N N . ASP A 1 71 ? -22.366 -3.221 -12.510 1.000 7.734 94 ASP A N 1
ATOM 567 C CA . ASP A 1 71 ? -21.210 -3.776 -11.836 1.000 8.146 94 ASP A CA 1
ATOM 568 C C . ASP A 1 71 ? -21.143 -5.300 -11.917 1.000 9.121 94 ASP A C 1
ATOM 569 O O . ASP A 1 71 ? -20.129 -5.885 -11.539 1.000 9.840 94 ASP A O 1
ATOM 574 N N . GLU A 1 72 ? -22.222 -5.965 -12.326 1.000 9.609 95 GLU A N 1
ATOM 575 C CA . GLU A 1 72 ? -22.141 -7.404 -12.479 1.000 10.634 95 GLU A CA 1
ATOM 576 C C . GLU A 1 72 ? -21.104 -7.735 -13.549 1.000 9.900 95 GLU A C 1
ATOM 577 O O . GLU A 1 72 ? -20.997 -7.031 -14.533 1.000 9.839 95 GLU A O 1
ATOM 583 N N . GLN A 1 73 ? -20.352 -8.825 -13.373 1.000 11.035 96 GLN A N 1
ATOM 584 C CA . GLN A 1 73 ? -19.291 -9.178 -14.305 1.000 11.708 96 GLN A CA 1
ATOM 585 C C . GLN A 1 73 ? -19.194 -10.696 -14.405 1.000 12.729 96 GLN A C 1
ATOM 586 O O . GLN A 1 73 ? -18.697 -11.368 -13.504 1.000 13.222 96 GLN A O 1
ATOM 592 N N . THR A 1 74 ? -19.708 -11.225 -15.509 1.000 12.802 97 THR A N 1
ATOM 593 C CA . THR A 1 74 ? -19.510 -12.630 -15.828 1.000 14.385 97 THR A CA 1
ATOM 594 C C . THR A 1 74 ? -19.238 -12.725 -17.318 1.000 13.581 97 THR A C 1
ATOM 595 O O . THR A 1 74 ? -19.503 -11.792 -18.064 1.000 13.951 97 THR A O 1
ATOM 599 N N A ALA A 1 75 ? -18.724 -13.859 -17.806 0.490 14.679 98 ALA A N 1
ATOM 600 N N B ALA A 1 75 ? -18.851 -13.938 -17.727 0.510 14.210 98 ALA A N 1
ATOM 601 C CA A ALA A 1 75 ? -18.223 -13.914 -19.176 0.490 14.114 98 ALA A CA 1
ATOM 602 C CA B ALA A 1 75 ? -18.621 -14.258 -19.123 0.510 13.333 98 ALA A CA 1
ATOM 603 C C A ALA A 1 75 ? -19.320 -13.671 -20.219 0.490 13.306 98 ALA A C 1
ATOM 604 C C B ALA A 1 75 ? -19.894 -14.096 -19.947 0.510 12.426 98 ALA A C 1
ATOM 605 O O A ALA A 1 75 ? -19.015 -13.226 -21.324 0.490 13.623 98 ALA A O 1
ATOM 606 O O B ALA A 1 75 ? -19.799 -13.744 -21.106 0.510 12.408 98 ALA A O 1
ATOM 609 N N A ASP A 1 76 ? -20.582 -13.958 -19.863 0.490 13.180 99 ASP A N 1
ATOM 610 N N B ASP A 1 76 ? -21.067 -14.334 -19.351 0.510 12.414 99 ASP A N 1
ATOM 611 C CA A ASP A 1 76 ? -21.707 -13.926 -20.785 0.490 13.006 99 ASP A CA 1
ATOM 612 C CA B ASP A 1 76 ? -22.302 -14.397 -20.112 0.510 12.622 99 ASP A CA 1
ATOM 613 C C A ASP A 1 76 ? -22.724 -12.823 -20.443 0.490 13.866 99 ASP A C 1
ATOM 614 C C B ASP A 1 76 ? -23.147 -13.147 -19.934 0.510 12.503 99 ASP A C 1
ATOM 615 O O A ASP A 1 76 ? -23.673 -12.665 -21.203 0.490 13.080 99 ASP A O 1
ATOM 616 O O B ASP A 1 76 ? -24.278 -13.082 -20.421 0.510 10.833 99 ASP A O 1
ATOM 625 N N . ARG A 1 77 ? -22.587 -12.128 -19.290 1.000 13.542 100 ARG A N 1
ATOM 626 C CA . ARG A 1 77 ? -23.510 -11.096 -18.833 1.000 13.144 100 ARG A CA 1
ATOM 627 C C . ARG A 1 77 ? -23.849 -10.058 -19.909 1.000 12.552 100 ARG A C 1
ATOM 628 O O . ARG A 1 77 ? -24.995 -9.598 -19.928 1.000 12.435 100 ARG A O 1
ATOM 636 N N . TRP A 1 78 ? -22.865 -9.623 -20.708 1.000 11.263 101 TRP A N 1
ATOM 637 C CA . TRP A 1 78 ? -22.972 -8.407 -21.503 1.000 11.019 101 TRP A CA 1
ATOM 638 C C . TRP A 1 78 ? -22.772 -8.723 -22.976 1.000 12.710 101 TRP A C 1
ATOM 639 O O . TRP A 1 78 ? -22.012 -9.611 -23.328 1.000 13.729 101 TRP A O 1
ATOM 650 N N . VAL A 1 79 ? -23.382 -7.892 -23.827 1.000 11.403 102 VAL A N 1
ATOM 651 C CA . VAL A 1 79 ? -23.198 -7.917 -25.265 1.000 12.635 102 VAL A CA 1
ATOM 652 C C . VAL A 1 79 ? -21.786 -7.460 -25.608 1.000 14.532 102 VAL A C 1
ATOM 653 O O . VAL A 1 79 ? -21.313 -6.466 -25.067 1.000 13.994 102 VAL A O 1
ATOM 657 N N A LYS A 1 80 ? -21.084 -8.244 -26.429 0.670 14.576 103 LYS A N 1
ATOM 658 N N B LYS A 1 80 ? -21.124 -8.150 -26.540 0.330 14.559 103 LYS A N 1
ATOM 659 C CA A LYS A 1 80 ? -19.726 -7.912 -26.809 0.670 14.439 103 LYS A CA 1
ATOM 660 C CA B LYS A 1 80 ? -19.715 -7.897 -26.779 0.330 13.711 103 LYS A CA 1
ATOM 661 C C A LYS A 1 80 ? -19.718 -7.374 -28.233 0.670 13.420 103 LYS A C 1
ATOM 662 C C B LYS A 1 80 ? -19.508 -7.507 -28.242 0.330 12.989 103 LYS A C 1
ATOM 663 O O A LYS A 1 80 ? -20.407 -7.893 -29.108 0.670 16.582 103 LYS A O 1
ATOM 664 O O B LYS A 1 80 ? -19.834 -8.268 -29.150 0.330 12.620 103 LYS A O 1
ATOM 675 N N . ARG A 1 81 ? -18.951 -6.308 -28.451 1.000 12.914 104 ARG A N 1
ATOM 676 C CA . ARG A 1 81 ? -18.870 -5.671 -29.754 1.000 13.647 104 ARG A CA 1
ATOM 677 C C . ARG A 1 81 ? -17.502 -5.961 -30.340 1.000 13.945 104 ARG A C 1
ATOM 678 O O . ARG A 1 81 ? -16.470 -5.841 -29.688 1.000 13.524 104 ARG A O 1
ATOM 686 N N . PRO A 1 82 ? -17.446 -6.405 -31.600 1.000 15.095 105 PRO A N 1
ATOM 687 C CA . PRO A 1 82 ? -16.163 -6.740 -32.213 1.000 15.331 105 PRO A CA 1
ATOM 688 C C . PRO A 1 82 ? -15.225 -5.541 -32.316 1.000 14.892 105 PRO A C 1
ATOM 689 O O . PRO A 1 82 ? -15.634 -4.427 -32.618 1.000 15.649 105 PRO A O 1
ATOM 693 N N . ILE A 1 83 ? -13.932 -5.806 -32.127 1.000 14.378 106 ILE A N 1
ATOM 694 C CA . ILE A 1 83 ? -12.913 -4.791 -32.269 1.000 15.098 106 ILE A CA 1
ATOM 695 C C . ILE A 1 83 ? -11.651 -5.472 -32.767 1.000 16.263 106 ILE A C 1
ATOM 696 O O . ILE A 1 83 ? -11.564 -6.690 -32.719 1.000 18.357 106 ILE A O 1
ATOM 701 N N . GLN A 1 84 ? -10.721 -4.665 -33.270 1.000 17.290 107 GLN A N 1
ATOM 702 C CA . GLN A 1 84 ? -9.398 -5.133 -33.624 1.000 19.640 107 GLN A CA 1
ATOM 703 C C . GLN A 1 84 ? -8.361 -4.199 -33.024 1.000 19.304 107 GLN A C 1
ATOM 704 O O . GLN A 1 84 ? -8.617 -3.029 -32.754 1.000 19.575 107 GLN A O 1
ATOM 710 N N . ALA A 1 85 ? -7.142 -4.722 -32.939 1.000 21.637 108 ALA A N 1
ATOM 711 C CA . ALA A 1 85 ? -5.979 -3.926 -32.614 1.000 22.319 108 ALA A CA 1
ATOM 712 C C . ALA A 1 85 ? -5.750 -2.847 -33.666 1.000 20.655 108 ALA A C 1
ATOM 713 O O . ALA A 1 85 ? -6.150 -2.977 -34.833 1.000 22.796 108 ALA A O 1
ATOM 715 N N . GLY A 1 86 ? -4.989 -1.831 -33.249 1.000 19.903 109 GLY A N 1
ATOM 716 C CA . GLY A 1 86 ? -4.574 -0.761 -34.137 1.000 22.089 109 GLY A CA 1
ATOM 717 C C . GLY A 1 86 ? -5.537 0.423 -34.099 1.000 20.840 109 GLY A C 1
ATOM 718 O O . GLY A 1 86 ? -6.308 0.609 -33.140 1.000 19.751 109 GLY A O 1
ATOM 719 N N . PRO A 1 87 ? -5.493 1.301 -35.120 1.000 21.107 110 PRO A N 1
ATOM 720 C CA . PRO A 1 87 ? -6.332 2.490 -35.127 1.000 20.375 110 PRO A CA 1
ATOM 721 C C . PRO A 1 87 ? -7.804 2.106 -35.048 1.000 19.191 110 PRO A C 1
ATOM 722 O O . PRO A 1 87 ? -8.278 1.254 -35.793 1.000 21.545 110 PRO A O 1
ATOM 726 N N A GLN A 1 88 ? -8.524 2.777 -34.150 0.590 16.785 111 GLN A N 1
ATOM 727 N N B GLN A 1 88 ? -8.508 2.741 -34.112 0.410 17.728 111 GLN A N 1
ATOM 728 C CA A GLN A 1 88 ? -9.963 2.653 -34.020 0.590 15.943 111 GLN A CA 1
ATOM 729 C CA B GLN A 1 88 ? -9.952 2.666 -34.023 0.410 16.326 111 GLN A CA 1
ATOM 730 C C A GLN A 1 88 ? -10.525 3.975 -33.523 0.590 15.287 111 GLN A C 1
ATOM 731 C C B GLN A 1 88 ? -10.478 4.048 -33.666 0.410 15.259 111 GLN A C 1
ATOM 732 O O A GLN A 1 88 ? -9.917 4.619 -32.668 0.590 15.061 111 GLN A O 1
ATOM 733 O O B GLN A 1 88 ? -9.743 4.888 -33.148 0.410 16.564 111 GLN A O 1
ATOM 744 N N . THR A 1 89 ? -11.771 4.254 -33.905 1.000 14.886 112 THR A N 1
ATOM 745 C CA . THR A 1 89 ? -12.427 5.499 -33.548 1.000 13.684 112 THR A CA 1
ATOM 746 C C . THR A 1 89 ? -13.479 5.204 -32.487 1.000 12.649 112 THR A C 1
ATOM 747 O O . THR A 1 89 ? -14.293 4.302 -32.663 1.000 14.615 112 THR A O 1
ATOM 751 N N A PHE A 1 90 ? -13.409 5.990 -31.415 0.730 11.034 113 PHE A N 1
ATOM 752 N N B PHE A 1 90 ? -13.424 5.944 -31.369 0.270 12.428 113 PHE A N 1
ATOM 753 C CA A PHE A 1 90 ? -14.382 5.976 -30.339 0.730 11.441 113 PHE A CA 1
ATOM 754 C CA B PHE A 1 90 ? -14.438 5.877 -30.323 0.270 11.713 113 PHE A CA 1
ATOM 755 C C A PHE A 1 90 ? -15.247 7.215 -30.506 0.730 11.265 113 PHE A C 1
ATOM 756 C C B PHE A 1 90 ? -15.197 7.204 -30.263 0.270 11.558 113 PHE A C 1
ATOM 757 O O A PHE A 1 90 ? -14.766 8.260 -30.910 0.730 12.013 113 PHE A O 1
ATOM 758 O O B PHE A 1 90 ? -14.599 8.276 -30.188 0.270 10.861 113 PHE A O 1
ATOM 773 N N . GLU A 1 91 ? -16.525 7.088 -30.155 1.000 11.047 114 GLU A N 1
ATOM 774 C CA . GLU A 1 91 ? -17.462 8.188 -30.305 1.000 10.949 114 GLU A CA 1
ATOM 775 C C . GLU A 1 91 ? -18.249 8.387 -29.020 1.000 9.803 114 GLU A C 1
ATOM 776 O O . GLU A 1 91 ? -18.697 7.396 -28.449 1.000 9.100 114 GLU A O 1
ATOM 782 N N . TRP A 1 92 ? -18.462 9.665 -28.718 1.000 9.731 115 TRP A N 1
ATOM 783 C CA . TRP A 1 92 ? -19.378 10.037 -27.644 1.000 9.675 115 TRP A CA 1
ATOM 784 C C . TRP A 1 92 ? -20.527 10.867 -28.198 1.000 9.630 115 TRP A C 1
ATOM 785 O O . TRP A 1 92 ? -20.315 11.698 -29.086 1.000 10.018 115 TRP A O 1
ATOM 796 N N . THR A 1 93 ? -21.704 10.643 -27.626 1.000 10.066 116 THR A N 1
ATOM 797 C CA . THR A 1 93 ? -22.843 11.515 -27.732 1.000 8.769 116 THR A CA 1
ATOM 798 C C . THR A 1 93 ? -23.086 12.203 -26.402 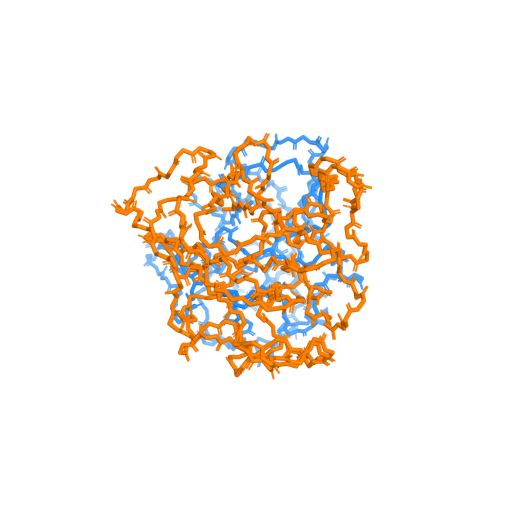1.000 9.601 116 THR A C 1
ATOM 799 O O . THR A 1 93 ? -23.176 11.510 -25.388 1.000 10.482 116 THR A O 1
ATOM 803 N N . PHE A 1 94 ? -23.250 13.513 -26.385 1.000 10.214 117 PHE A N 1
ATOM 804 C CA . PHE A 1 94 ? -23.511 14.228 -25.142 1.000 10.805 117 PHE A CA 1
ATOM 805 C C . PHE A 1 94 ? -24.908 14.826 -25.225 1.000 9.958 117 PHE A C 1
ATOM 806 O O . PHE A 1 94 ? -25.202 15.646 -26.081 1.000 11.945 117 PHE A O 1
ATOM 814 N N . THR A 1 95 ? -25.744 14.464 -24.269 1.000 8.867 118 THR A N 1
ATOM 815 C CA . THR A 1 95 ? -27.011 15.138 -24.065 1.000 10.776 118 THR A CA 1
ATOM 816 C C . THR A 1 95 ? -26.781 16.484 -23.379 1.000 11.546 118 THR A C 1
ATOM 817 O O . THR A 1 95 ? -27.577 17.403 -23.564 1.000 13.509 118 THR A O 1
ATOM 821 N N . ALA A 1 96 ? -25.732 16.589 -22.556 1.000 10.215 119 ALA A N 1
ATOM 822 C CA . ALA A 1 96 ? -25.318 17.841 -21.949 1.000 11.039 119 ALA A CA 1
ATOM 823 C C . ALA A 1 96 ? -23.802 17.927 -22.122 1.000 9.721 119 ALA A C 1
ATOM 824 O O . ALA A 1 96 ? -23.043 17.216 -21.460 1.000 9.254 119 ALA A O 1
ATOM 826 N N . ASN A 1 97 ? -23.372 18.767 -23.066 1.000 9.570 120 ASN A N 1
ATOM 827 C CA . ASN A 1 97 ? -21.982 18.772 -23.505 1.000 10.286 120 ASN A CA 1
ATOM 828 C C . ASN A 1 97 ? -21.153 19.716 -22.644 1.000 10.265 120 ASN A C 1
ATOM 829 O O . ASN A 1 97 ? -20.800 20.821 -23.021 1.000 11.110 120 ASN A O 1
ATOM 834 N N . HIS A 1 98 ? -20.869 19.252 -21.430 1.000 9.395 121 HIS A N 1
ATOM 835 C CA . HIS A 1 98 ? -20.181 20.057 -20.432 1.000 9.051 121 HIS A CA 1
ATOM 836 C C . HIS A 1 98 ? -18.785 20.470 -20.909 1.000 8.896 121 HIS A C 1
ATOM 837 O O . HIS A 1 98 ? -18.087 19.726 -21.587 1.000 8.872 121 HIS A O 1
ATOM 844 N N . VAL A 1 99 ? -18.298 21.560 -20.331 1.000 9.605 122 VAL A N 1
ATOM 845 C CA . VAL A 1 99 ? -16.889 21.886 -20.408 1.000 9.749 122 VAL A CA 1
ATOM 846 C C . VAL A 1 99 ? -16.090 20.657 -20.013 1.000 9.159 122 VAL A C 1
ATOM 847 O O . VAL A 1 99 ? -16.357 20.039 -18.989 1.000 9.427 122 VAL A O 1
ATOM 851 N N . THR A 1 100 ? -15.046 20.362 -20.778 1.000 9.721 123 THR A N 1
ATOM 852 C CA . THR A 1 100 ? -14.338 19.094 -20.702 1.000 9.545 123 THR A CA 1
ATOM 853 C C . THR A 1 100 ? -12.860 19.287 -20.407 1.000 9.369 123 THR A C 1
ATOM 854 O O . THR A 1 100 ? -12.194 20.060 -21.083 1.000 9.632 123 THR A O 1
ATOM 858 N N . LYS A 1 101 ? -12.354 18.531 -19.432 1.000 8.547 124 LYS A N 1
ATOM 859 C CA . LYS A 1 101 ? -10.921 18.419 -19.216 1.000 9.204 124 LYS A CA 1
ATOM 860 C C . LYS A 1 101 ? -10.275 17.477 -20.239 1.000 9.394 124 LYS A C 1
ATOM 861 O O . LYS A 1 101 ? -9.424 17.899 -21.025 1.000 10.384 124 LYS A O 1
ATOM 867 N N . ASP A 1 102 ? -10.735 16.222 -20.296 1.000 8.526 125 ASP A N 1
ATOM 868 C CA . ASP A 1 102 ? -10.174 15.236 -21.209 1.000 9.615 125 ASP A CA 1
ATOM 869 C C . ASP A 1 102 ? -11.043 13.992 -21.254 1.000 8.988 125 ASP A C 1
ATOM 870 O O . ASP A 1 102 ? -11.993 13.853 -20.484 1.000 8.671 125 ASP A O 1
ATOM 875 N N . TRP A 1 103 ? -10.700 13.124 -22.205 1.000 10.017 126 TRP A N 1
ATOM 876 C CA . TRP A 1 103 ? -11.196 11.774 -22.351 1.000 9.729 126 TRP A CA 1
ATOM 877 C C . TRP A 1 103 ? -10.005 10.838 -22.237 1.000 9.440 126 TRP A C 1
ATOM 878 O O . TRP A 1 103 ? -8.986 11.082 -22.887 1.000 10.120 126 TRP A O 1
ATOM 889 N N . LYS A 1 104 ? -10.165 9.748 -21.479 1.000 8.263 127 LYS A N 1
ATOM 890 C CA . LYS A 1 104 ? -9.118 8.756 -21.291 1.000 8.927 127 LYS A CA 1
ATOM 891 C C . LYS A 1 104 ? -9.713 7.371 -21.476 1.000 8.916 127 LYS A C 1
ATOM 892 O O . LYS A 1 104 ? -10.830 7.103 -21.070 1.000 10.739 127 LYS A O 1
ATOM 898 N N . TYR A 1 105 ? -8.963 6.505 -22.136 1.000 8.799 128 TYR A N 1
ATOM 899 C CA . TYR A 1 105 ? -9.397 5.155 -22.434 1.000 8.691 128 TYR A CA 1
ATOM 900 C C . TYR A 1 105 ? -8.369 4.185 -21.863 1.000 9.466 128 TYR A C 1
ATOM 901 O O . TYR A 1 105 ? -7.182 4.290 -22.163 1.000 10.662 128 TYR A O 1
ATOM 910 N N . TYR A 1 106 ? -8.900 3.207 -21.126 1.000 7.946 129 TYR A N 1
ATOM 911 C CA . TYR A 1 106 ? -8.117 2.182 -20.459 1.000 8.839 129 TYR A CA 1
ATOM 912 C C . TYR A 1 106 ? -8.592 0.828 -20.940 1.000 9.705 129 TYR A C 1
ATOM 913 O O . TYR A 1 106 ? -9.749 0.684 -21.297 1.000 10.231 129 TYR A O 1
ATOM 922 N N . ILE A 1 107 ? -7.693 -0.147 -21.038 1.000 10.601 130 ILE A N 1
ATOM 923 C CA . ILE A 1 107 ? -8.109 -1.481 -21.402 1.000 10.999 130 ILE A CA 1
ATOM 924 C C . ILE A 1 107 ? -7.679 -2.479 -20.342 1.000 10.493 130 ILE A C 1
ATOM 925 O O . ILE A 1 107 ? -6.703 -2.264 -19.626 1.000 11.729 130 ILE A O 1
ATOM 930 N N . THR A 1 108 ? -8.448 -3.554 -20.242 1.000 10.350 131 THR A N 1
ATOM 931 C CA . THR A 1 108 ? -8.142 -4.639 -19.332 1.000 11.128 131 THR A CA 1
ATOM 932 C C . THR A 1 108 ? -6.790 -5.245 -19.703 1.000 12.443 131 THR A C 1
ATOM 933 O O . THR A 1 108 ? -6.405 -5.313 -20.855 1.000 13.464 131 THR A O 1
ATOM 937 N N . LYS A 1 109 ? -6.106 -5.776 -18.690 1.000 12.836 132 LYS A N 1
ATOM 938 C CA . LYS A 1 109 ? -4.914 -6.598 -18.853 1.000 14.255 132 LYS A CA 1
ATOM 939 C C . LYS A 1 109 ? -5.277 -7.882 -19.594 1.000 13.906 132 LYS A C 1
ATOM 940 O O . LYS A 1 109 ? -6.386 -8.376 -19.436 1.000 14.147 132 LYS A O 1
ATOM 946 N N . PRO A 1 110 ? -4.390 -8.486 -20.423 1.000 15.492 133 PRO A N 1
ATOM 947 C CA . PRO A 1 110 ? -4.747 -9.695 -21.165 1.000 17.197 133 PRO A CA 1
ATOM 948 C C . PRO A 1 110 ? -5.472 -10.767 -20.358 1.000 16.135 133 PRO A C 1
ATOM 949 O O . PRO A 1 110 ? -6.472 -11.306 -20.820 1.000 18.357 133 PRO A O 1
ATOM 953 N N . ASN A 1 111 ? -4.976 -11.064 -19.147 1.000 16.810 134 ASN A N 1
ATOM 954 C CA . ASN A 1 111 ? -5.493 -12.185 -18.380 1.000 18.018 134 ASN A CA 1
ATOM 955 C C . ASN A 1 111 ? -6.405 -11.721 -17.248 1.000 17.506 134 ASN A C 1
ATOM 956 O O . ASN A 1 111 ? -6.548 -12.392 -16.237 1.000 18.780 134 ASN A O 1
ATOM 961 N N . TRP A 1 112 ? -7.071 -10.588 -17.448 1.000 15.292 135 TRP A N 1
ATOM 962 C CA . TRP A 1 112 ? -8.100 -10.145 -16.536 1.000 15.189 135 TRP A CA 1
ATOM 963 C C . TRP A 1 112 ? -9.131 -11.253 -16.384 1.000 15.104 135 TRP A C 1
ATOM 964 O O . TRP A 1 112 ? -9.320 -12.071 -17.262 1.000 16.355 135 TRP A O 1
ATOM 975 N N . ASN A 1 113 ? -9.844 -11.206 -15.273 1.000 14.082 136 ASN A N 1
ATOM 976 C CA . ASN A 1 113 ? -10.816 -12.238 -14.943 1.000 15.376 136 ASN A CA 1
ATOM 977 C C . ASN A 1 113 ? -12.216 -11.781 -15.332 1.000 14.022 136 ASN A C 1
ATOM 978 O O . ASN A 1 113 ? -12.789 -10.925 -14.673 1.000 13.774 136 ASN A O 1
ATOM 983 N N . PRO A 1 114 ? -12.806 -12.321 -16.420 1.000 13.256 137 PRO A N 1
ATOM 984 C CA . PRO A 1 114 ? -14.091 -11.824 -16.877 1.000 13.311 137 PRO A CA 1
ATOM 985 C C . PRO A 1 114 ? -15.258 -12.224 -15.992 1.000 12.538 137 PRO A C 1
ATOM 986 O O . PRO A 1 114 ? -16.386 -11.837 -16.258 1.000 12.990 137 PRO A O 1
ATOM 990 N N . ASN A 1 115 ? -14.975 -12.983 -14.934 1.000 12.987 138 ASN A N 1
ATOM 991 C CA . ASN A 1 115 ? -16.011 -13.464 -14.044 1.000 13.630 138 ASN A CA 1
ATOM 992 C C . ASN A 1 115 ? -15.923 -12.832 -12.665 1.000 14.044 138 ASN A C 1
ATOM 993 O O . ASN A 1 115 ? -16.558 -13.328 -11.742 1.000 14.612 138 ASN A O 1
ATOM 998 N N A GLN A 1 116 ? -15.119 -11.776 -12.519 0.570 12.926 139 GLN A N 1
ATOM 999 N N B GLN A 1 116 ? -15.124 -11.768 -12.511 0.430 14.551 139 GLN A N 1
ATOM 1000 C CA A GLN A 1 116 ? -15.080 -11.083 -11.240 0.570 12.702 139 GLN A CA 1
ATOM 1001 C CA B GLN A 1 116 ? -15.003 -11.090 -11.225 0.430 14.901 139 GLN A CA 1
ATOM 1002 C C A GLN A 1 116 ? -15.416 -9.615 -11.452 0.570 13.147 139 GLN A C 1
ATOM 1003 C C B GLN A 1 116 ? -15.326 -9.609 -11.408 0.430 15.594 139 GLN A C 1
ATOM 1004 O O A GLN A 1 116 ? -15.055 -9.032 -12.460 0.570 10.018 139 GLN A O 1
ATOM 1005 O O B GLN A 1 116 ? -14.898 -9.012 -12.390 0.430 15.586 139 GLN A O 1
ATOM 1016 N N . PRO A 1 117 ? -16.031 -8.940 -10.465 1.000 15.357 140 PRO A N 1
ATOM 1017 C CA . PRO A 1 117 ? -16.254 -7.499 -10.588 1.000 14.636 140 PRO A CA 1
ATOM 1018 C C . PRO A 1 117 ? -14.962 -6.754 -10.924 1.000 14.193 140 PRO A C 1
ATOM 1019 O O . PRO A 1 117 ? -13.871 -7.080 -10.452 1.000 17.900 140 PRO A O 1
ATOM 1023 N N . LEU A 1 118 ? -15.099 -5.768 -11.801 1.000 11.916 141 LEU A N 1
ATOM 1024 C CA . LEU A 1 118 ? -13.972 -4.996 -12.275 1.000 11.929 141 LEU A CA 1
ATOM 1025 C C . LEU A 1 118 ? -13.283 -4.267 -11.141 1.000 12.503 141 LEU A C 1
ATOM 1026 O O . LEU A 1 118 ? -13.905 -3.743 -10.229 1.000 13.825 141 LEU A O 1
ATOM 1031 N N . SER A 1 119 ? -11.964 -4.211 -11.247 1.000 13.901 142 SER A N 1
ATOM 1032 C CA . SER A 1 119 ? -11.135 -3.582 -10.239 1.000 14.274 142 SER A CA 1
ATOM 1033 C C . SER A 1 119 ? -9.948 -2.953 -10.941 1.000 12.489 142 SER A C 1
ATOM 1034 O O . SER A 1 119 ? -9.666 -3.249 -12.090 1.000 13.039 142 SER A O 1
ATOM 1037 N N . ARG A 1 120 ? -9.202 -2.135 -10.221 1.000 12.868 143 ARG A N 1
ATOM 1038 C CA . ARG A 1 120 ? -7.979 -1.588 -10.775 1.000 12.752 143 ARG A CA 1
ATOM 1039 C C . ARG A 1 120 ? -7.016 -2.681 -11.227 1.000 14.300 143 ARG A C 1
ATOM 1040 O O . ARG A 1 120 ? -6.369 -2.530 -12.254 1.000 14.387 143 ARG A O 1
ATOM 1048 N N A ASP A 1 121 ? -7.018 -3.809 -10.510 0.440 14.594 144 ASP A N 1
ATOM 1049 N N B ASP A 1 121 ? -6.961 -3.799 -10.510 0.560 14.746 144 ASP A N 1
ATOM 1050 C CA A ASP A 1 121 ? -6.125 -4.923 -10.787 0.440 15.254 144 ASP A CA 1
ATOM 1051 C CA B ASP A 1 121 ? -6.059 -4.873 -10.885 0.560 16.552 144 ASP A CA 1
ATOM 1052 C C A ASP A 1 121 ? -6.489 -5.614 -12.108 0.440 15.067 144 ASP A C 1
ATOM 1053 C C B ASP A 1 121 ? -6.387 -5.380 -12.290 0.560 16.074 144 ASP A C 1
ATOM 1054 O O A ASP A 1 121 ? -5.727 -6.453 -12.578 0.440 13.110 144 ASP A O 1
ATOM 1055 O O B ASP A 1 121 ? -5.501 -5.826 -13.015 0.560 13.615 144 ASP A O 1
ATOM 1064 N N . ALA A 1 122 ? -7.661 -5.299 -12.687 1.000 14.361 145 ALA A N 1
ATOM 1065 C CA . ALA A 1 122 ? -8.103 -5.831 -13.975 1.000 14.131 145 ALA A CA 1
ATOM 1066 C C . ALA A 1 122 ? -7.585 -5.001 -15.144 1.000 13.798 145 ALA A C 1
ATOM 1067 O O . ALA A 1 122 ? -7.548 -5.501 -16.264 1.000 14.102 145 ALA A O 1
ATOM 1069 N N . PHE A 1 123 ? -7.301 -3.724 -14.905 1.000 12.800 146 PHE A N 1
ATOM 1070 C CA . PHE A 1 123 ? -6.980 -2.764 -15.932 1.000 13.950 146 PHE A CA 1
ATOM 1071 C C . PHE A 1 123 ? -5.504 -2.453 -15.971 1.000 12.735 146 PHE A C 1
ATOM 1072 O O . PHE A 1 123 ? -4.860 -2.396 -14.947 1.000 13.435 146 PHE A O 1
ATOM 1080 N N . ASP A 1 124 ? -5.018 -2.185 -17.171 1.000 12.721 147 ASP A N 1
ATOM 1081 C CA . ASP A 1 124 ? -3.835 -1.375 -17.339 1.000 13.487 147 ASP A CA 1
ATOM 1082 C C . ASP A 1 124 ? -4.205 0.066 -17.003 1.000 13.834 147 ASP A C 1
ATOM 1083 O O . ASP A 1 124 ? -4.977 0.688 -17.735 1.000 14.377 147 ASP A O 1
ATOM 1088 N N . LEU A 1 125 ? -3.648 0.574 -15.895 1.000 12.812 148 LEU A N 1
ATOM 1089 C CA . LEU A 1 125 ? -4.047 1.860 -15.352 1.000 13.674 148 LEU A CA 1
ATOM 1090 C C . LEU A 1 125 ? -3.374 3.036 -16.057 1.000 14.739 148 LEU A C 1
ATOM 1091 O O . LEU A 1 125 ? -3.635 4.183 -15.729 1.000 15.094 148 LEU A O 1
ATOM 1096 N N A ASN A 1 126 ? -2.641 2.743 -17.120 0.620 13.914 149 ASN A N 1
ATOM 1097 N N B ASN A 1 126 ? -2.488 2.746 -17.020 0.380 14.742 149 ASN A N 1
ATOM 1098 C CA A ASN A 1 126 ? -2.056 3.790 -17.929 0.620 14.592 149 ASN A CA 1
ATOM 1099 C CA B ASN A 1 126 ? -1.989 3.734 -17.970 0.380 15.302 149 ASN A CA 1
ATOM 1100 C C A ASN A 1 126 ? -2.815 3.866 -19.244 0.620 12.899 149 ASN A C 1
ATOM 1101 C C B ASN A 1 126 ? -2.952 3.782 -19.150 0.380 13.685 149 ASN A C 1
ATOM 1102 O O A ASN A 1 126 ? -2.761 2.947 -20.049 0.620 14.466 149 ASN A O 1
ATOM 1103 O O B ASN A 1 126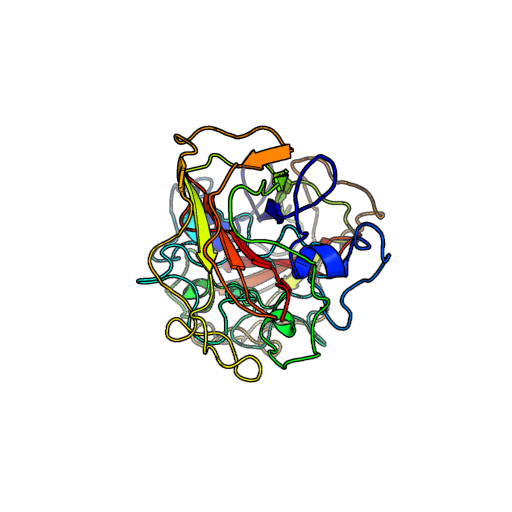 ? -3.194 2.751 -19.765 0.380 12.347 149 ASN A O 1
ATOM 1112 N N . PRO A 1 127 ? -3.628 4.918 -19.430 1.000 12.740 150 PRO A N 1
ATOM 1113 C CA . PRO A 1 127 ? -4.570 4.947 -20.546 1.000 12.131 150 PRO A CA 1
ATOM 1114 C C . PRO A 1 127 ? -3.852 4.732 -21.870 1.000 11.821 150 PRO A C 1
ATOM 1115 O O . PRO A 1 127 ? -2.794 5.311 -22.097 1.000 13.115 150 PRO A O 1
ATOM 1119 N N . PHE A 1 128 ? -4.464 3.950 -22.761 1.000 12.316 151 PHE A N 1
ATOM 1120 C CA . PHE A 1 128 ? -3.882 3.706 -24.064 1.000 13.540 151 PHE A CA 1
ATOM 1121 C C . PHE A 1 128 ? -4.208 4.852 -25.024 1.000 12.824 151 PHE A C 1
ATOM 1122 O O . PHE A 1 128 ? -3.594 4.943 -26.087 1.000 14.194 151 PHE A O 1
ATOM 1130 N N A CYS A 1 129 ? -5.124 5.754 -24.628 0.640 12.277 152 CYS A N 1
ATOM 1131 N N B CYS A 1 129 ? -5.212 5.663 -24.679 0.360 14.047 152 CYS A N 1
ATOM 1132 C CA A CYS A 1 129 ? -5.587 6.848 -25.476 0.640 12.197 152 CYS A CA 1
ATOM 1133 C CA B CYS A 1 129 ? -5.468 6.887 -25.414 0.360 15.164 152 CYS A CA 1
ATOM 1134 C C A CYS A 1 129 ? -6.061 8.001 -24.579 0.640 11.443 152 CYS A C 1
ATOM 1135 C C B CYS A 1 129 ? -5.928 7.980 -24.458 0.360 13.615 152 CYS A C 1
ATOM 1136 O O A CYS A 1 129 ? -6.853 7.779 -23.674 0.640 11.136 152 CYS A O 1
ATOM 1137 O O B CYS A 1 129 ? -6.595 7.713 -23.464 0.360 12.501 152 CYS A O 1
ATOM 1142 N N . VAL A 1 130 ? -5.485 9.199 -24.756 1.000 13.021 153 VAL A N 1
ATOM 1143 C CA . VAL A 1 130 ? -5.887 10.403 -24.056 1.000 12.404 153 VAL A CA 1
ATOM 1144 C C . VAL A 1 130 ? -6.162 11.511 -25.065 1.000 12.486 153 VAL A C 1
ATOM 1145 O O . VAL A 1 130 ? -5.360 11.776 -25.962 1.000 13.576 153 VAL A O 1
ATOM 1149 N N . VAL A 1 131 ? -7.343 12.107 -24.969 1.000 11.182 154 VAL A N 1
ATOM 1150 C CA . VAL A 1 131 ? -7.719 13.232 -25.802 1.000 11.183 154 VAL A CA 1
ATOM 1151 C C . VAL A 1 131 ? -7.995 14.429 -24.912 1.000 10.679 154 VAL A C 1
ATOM 1152 O O . VAL A 1 131 ? -8.879 14.365 -24.074 1.000 10.230 154 VAL A O 1
ATOM 1156 N N . GLU A 1 132 ? -7.304 15.547 -25.137 1.000 11.401 155 GLU A N 1
ATOM 1157 C CA . GLU A 1 132 ? -7.511 16.729 -24.307 1.000 11.819 155 GLU A CA 1
ATOM 1158 C C . GLU A 1 132 ? -8.781 17.454 -24.768 1.000 12.122 155 GLU A C 1
ATOM 1159 O O . GLU A 1 132 ? -9.088 17.550 -25.962 1.000 13.552 155 GLU A O 1
ATOM 1165 N N . GLY A 1 133 ? -9.507 18.006 -23.789 1.000 11.311 156 GLY A N 1
ATOM 1166 C CA . GLY A 1 133 ? -10.723 18.763 -24.060 1.000 11.995 156 GLY A CA 1
ATOM 1167 C C . GLY A 1 133 ? -10.555 20.277 -23.869 1.000 11.045 156 GLY A C 1
ATOM 1168 O O . GLY A 1 133 ? -11.458 21.037 -24.195 1.000 11.306 156 GLY A O 1
ATOM 1169 N N . ASN A 1 134 ? -9.479 20.700 -23.198 1.000 11.263 157 ASN A N 1
ATOM 1170 C CA . ASN A 1 134 ? -9.047 22.090 -23.157 1.000 12.484 157 ASN A CA 1
ATOM 1171 C C . ASN A 1 134 ? -10.025 23.026 -22.449 1.000 12.108 157 ASN A C 1
ATOM 1172 O O . ASN A 1 134 ? -9.976 24.233 -22.677 1.000 12.704 157 ASN A O 1
ATOM 1177 N N A MET A 1 135 ? -10.817 22.496 -21.511 0.630 11.225 158 MET A N 1
ATOM 1178 N N B MET A 1 135 ? -10.893 22.476 -21.593 0.370 12.157 158 MET A N 1
ATOM 1179 C CA A MET A 1 135 ? -11.756 23.283 -20.730 0.630 12.341 158 MET A CA 1
ATOM 1180 C CA B MET A 1 135 ? -11.737 23.271 -20.717 0.370 12.759 158 MET A CA 1
ATOM 1181 C C A MET A 1 135 ? -12.617 24.157 -21.637 0.630 13.460 158 MET A C 1
ATOM 1182 C C B MET A 1 135 ? -12.785 24.049 -21.510 0.370 12.474 158 MET A C 1
ATOM 1183 O O A MET A 1 135 ? -12.794 25.346 -21.382 0.630 15.172 158 MET A O 1
ATOM 1184 O O B MET A 1 135 ? -13.300 25.052 -21.030 0.370 11.398 158 MET A O 1
ATOM 1193 N N . VAL A 1 136 ? -13.158 23.521 -22.680 1.000 12.638 159 VAL A N 1
ATOM 1194 C CA . VAL A 1 136 ? -14.242 24.068 -23.494 1.000 13.775 159 VAL A CA 1
ATOM 1195 C C . VAL A 1 136 ? -15.306 22.987 -23.701 1.000 11.975 159 VAL A C 1
ATOM 1196 O O . VAL A 1 136 ? -15.073 21.810 -23.472 1.000 9.905 159 VAL A O 1
ATOM 1200 N N . GLN A 1 137 ? -16.491 23.399 -24.136 1.000 13.213 160 GLN A N 1
ATOM 1201 C CA . GLN A 1 137 ? -17.528 22.436 -24.428 1.000 12.049 160 GLN A CA 1
ATOM 1202 C C . GLN A 1 137 ? -17.211 21.776 -25.757 1.000 10.864 160 GLN A C 1
ATOM 1203 O O . GLN A 1 137 ? -16.983 22.467 -26.741 1.000 12.620 160 GLN A O 1
ATOM 1209 N N . PRO A 1 138 ? -17.278 20.437 -25.824 1.000 10.301 161 PRO A N 1
ATOM 1210 C CA . PRO A 1 138 ? -17.171 19.745 -27.098 1.000 11.042 161 PRO A CA 1
ATOM 1211 C C . PRO A 1 138 ? -18.487 19.900 -27.840 1.000 10.470 161 PRO A C 1
ATOM 1212 O O . PRO A 1 138 ? -19.521 20.176 -27.256 1.000 10.419 161 PRO A O 1
ATOM 1216 N N . PRO A 1 139 ? -18.519 19.603 -29.153 1.000 11.713 162 PRO A N 1
ATOM 1217 C CA . PRO A 1 139 ? -19.774 19.375 -29.871 1.000 11.877 162 PRO A CA 1
ATOM 1218 C C . PRO A 1 139 ? -20.536 18.203 -29.259 1.000 11.559 162 PRO A C 1
ATOM 1219 O O . PRO A 1 139 ? -19.977 17.372 -28.543 1.000 10.952 162 PRO A O 1
ATOM 1223 N N A LYS A 1 140 ? -21.822 18.114 -29.591 0.600 11.514 163 LYS A N 1
ATOM 1224 N N B LYS A 1 140 ? -21.825 18.137 -29.604 0.400 12.312 163 LYS A N 1
ATOM 1225 C CA A LYS A 1 140 ? -22.664 17.116 -28.964 0.600 10.804 163 LYS A CA 1
ATOM 1226 C CA B LYS A 1 140 ? -22.751 17.162 -29.055 0.400 12.691 163 LYS A CA 1
ATOM 1227 C C A LYS A 1 140 ? -22.424 15.705 -29.487 0.600 11.065 163 LYS A C 1
ATOM 1228 C C B LYS A 1 140 ? -22.411 15.731 -29.478 0.400 12.104 163 LYS A C 1
ATOM 1229 O O A LYS A 1 140 ? -22.924 14.745 -28.902 0.600 11.993 163 LYS A O 1
ATOM 1230 O O B LYS A 1 140 ? -22.878 14.782 -28.852 0.400 13.376 163 LYS A O 1
ATOM 1241 N N . ARG A 1 141 ? -21.666 15.559 -30.578 1.000 11.691 164 ARG A N 1
ATOM 1242 C CA . ARG A 1 141 ? -21.152 14.256 -30.967 1.000 11.727 164 ARG A CA 1
ATOM 1243 C C . ARG A 1 141 ? -19.698 14.443 -31.385 1.000 10.917 164 ARG A C 1
ATOM 1244 O O . ARG A 1 141 ? -19.415 15.347 -32.172 1.000 11.268 164 ARG A O 1
ATOM 1252 N N . VAL A 1 142 ? -18.803 13.581 -30.903 1.000 10.592 165 VAL A N 1
ATOM 1253 C CA . VAL A 1 142 ? -17.374 13.658 -31.168 1.000 11.971 165 VAL A CA 1
ATOM 1254 C C . VAL A 1 142 ? -16.823 12.269 -31.435 1.000 11.376 165 VAL A C 1
ATOM 1255 O O . VAL A 1 142 ? -17.322 11.282 -30.921 1.000 11.425 165 VAL A O 1
ATOM 1259 N N . SER A 1 143 ? -15.705 12.253 -32.160 1.000 11.540 166 SER A N 1
ATOM 1260 C CA . SER A 1 143 ? -14.963 11.049 -32.503 1.000 13.241 166 SER A CA 1
ATOM 1261 C C . SER A 1 143 ? -13.495 11.225 -32.115 1.000 13.354 166 SER A C 1
ATOM 1262 O O . SER A 1 143 ? -12.898 12.252 -32.433 1.000 14.481 166 SER A O 1
ATOM 1265 N N . HIS A 1 144 ? -12.920 10.142 -31.598 1.000 13.175 167 HIS A N 1
ATOM 1266 C CA . HIS A 1 144 ? -11.562 10.105 -31.077 1.000 15.528 167 HIS A CA 1
ATOM 1267 C C . HIS A 1 144 ? -10.829 8.948 -31.733 1.000 14.704 167 HIS A C 1
ATOM 1268 O O . HIS A 1 144 ? -11.285 7.818 -31.641 1.000 14.640 167 HIS A O 1
ATOM 1275 N N A GLU A 1 145 ? -9.690 9.228 -32.377 0.550 14.706 168 GLU A N 1
ATOM 1276 N N B GLU A 1 145 ? -9.688 9.248 -32.367 0.450 15.870 168 GLU A N 1
ATOM 1277 C CA A GLU A 1 145 ? -8.845 8.154 -32.861 0.550 14.660 168 GLU A CA 1
ATOM 1278 C CA B GLU A 1 145 ? -8.891 8.248 -33.053 0.450 17.688 168 GLU A CA 1
ATOM 1279 C C A GLU A 1 145 ? -7.931 7.674 -31.736 0.550 14.534 168 GLU A C 1
ATOM 1280 C C B GLU A 1 145 ? -7.833 7.696 -32.107 0.450 16.919 168 GLU A C 1
ATOM 1281 O O A GLU A 1 145 ? -7.300 8.478 -31.048 0.550 15.426 168 GLU A O 1
ATOM 1282 O O B GLU A 1 145 ? -6.964 8.438 -31.669 0.450 16.229 168 GLU A O 1
ATOM 1293 N N A CYS A 1 146 ? -7.869 6.346 -31.588 0.550 14.323 169 CYS A N 1
ATOM 1294 N N B CYS A 1 146 ? -7.895 6.393 -31.822 0.450 15.943 169 CYS A N 1
ATOM 1295 C CA A CYS A 1 146 ? -7.052 5.707 -30.571 0.550 15.268 169 CYS A CA 1
ATOM 1296 C CA B CYS A 1 146 ? -6.998 5.791 -30.850 0.450 18.305 169 CYS A CA 1
ATOM 1297 C C A CYS A 1 146 ? -6.313 4.527 -31.186 0.550 15.307 169 CYS A C 1
ATOM 1298 C C B CYS A 1 146 ? -6.254 4.615 -31.468 0.450 15.858 169 CYS A C 1
ATOM 1299 O O A CYS A 1 146 ? -6.917 3.753 -31.927 0.550 16.956 169 CYS A O 1
ATOM 1300 O O B CYS A 1 146 ? -6.586 4.200 -32.574 0.450 15.310 169 CYS A O 1
ATOM 1305 N N A ILE A 1 147 ? -5.043 4.353 -30.793 0.550 14.691 170 ILE A N 1
ATOM 1306 N N B ILE A 1 147 ? -5.398 3.976 -30.657 0.450 14.726 170 ILE A N 1
ATOM 1307 C CA A ILE A 1 147 ? -4.291 3.177 -31.187 0.550 13.069 170 ILE A CA 1
ATOM 1308 C CA B ILE A 1 147 ? -4.775 2.725 -31.049 0.450 13.953 170 ILE A CA 1
ATOM 1309 C C A ILE A 1 147 ? -4.495 2.112 -30.117 0.550 12.658 170 ILE A C 1
ATOM 1310 C C B ILE A 1 147 ? -5.062 1.675 -29.983 0.450 13.621 170 ILE A C 1
ATOM 1311 O O A ILE A 1 147 ? -4.066 2.294 -28.976 0.550 12.186 170 ILE A O 1
ATOM 1312 O O B ILE A 1 147 ? -4.540 1.749 -28.881 0.450 12.748 170 ILE A O 1
ATOM 1321 N N A VAL A 1 148 ? -5.214 1.042 -30.486 0.550 11.961 171 VAL A N 1
ATOM 1322 N N B VAL A 1 148 ? -5.839 0.661 -30.354 0.450 12.801 171 VAL A N 1
ATOM 1323 C CA A VAL A 1 148 ? -5.705 0.054 -29.533 0.550 13.293 171 VAL A CA 1
ATOM 1324 C CA B VAL A 1 148 ? -6.180 -0.412 -29.440 0.450 14.005 171 VAL A CA 1
ATOM 1325 C C A VAL A 1 148 ? -4.688 -1.083 -29.409 0.550 16.495 171 VAL A C 1
ATOM 1326 C C B VAL A 1 148 ? -4.990 -1.364 -29.371 0.450 15.644 171 VAL A C 1
ATOM 1327 O O A VAL A 1 148 ? -4.130 -1.509 -30.410 0.550 16.573 171 VAL A O 1
ATOM 1328 O O B VAL A 1 148 ? -4.601 -1.933 -30.384 0.450 16.555 171 VAL A O 1
ATOM 1335 N N . PRO A 1 149 ? -4.371 -1.590 -28.193 1.000 18.073 172 PRO A N 1
ATOM 1336 C CA . PRO A 1 149 ? -3.366 -2.648 -28.071 1.000 18.128 172 PRO A CA 1
ATOM 1337 C C . PRO A 1 149 ? -3.881 -4.028 -28.479 1.000 18.578 172 PRO A C 1
ATOM 1338 O O . PRO A 1 149 ? -5.091 -4.267 -28.524 1.000 19.134 172 PRO A O 1
ATOM 1342 N N A GLU A 1 150 ? -2.954 -4.949 -28.775 0.580 19.582 173 GLU A N 1
ATOM 1343 N N B GLU A 1 150 ? -2.946 -4.874 -28.920 0.420 18.000 173 GLU A N 1
ATOM 1344 C CA A GLU A 1 150 ? -3.321 -6.327 -29.071 0.580 19.841 173 GLU A CA 1
ATOM 1345 C CA B GLU A 1 150 ? -3.265 -6.201 -29.415 0.420 17.655 173 GLU A CA 1
ATOM 1346 C C A GLU A 1 150 ? -3.924 -6.971 -27.824 0.580 18.221 173 GLU A C 1
ATOM 1347 C C B GLU A 1 150 ? -3.786 -7.052 -28.263 0.420 16.434 173 GLU A C 1
ATOM 1348 O O A GLU A 1 150 ? -3.434 -6.796 -26.709 0.580 20.029 173 GLU A O 1
ATOM 1349 O O B GLU A 1 150 ? -3.214 -7.036 -27.178 0.420 14.286 173 GLU A O 1
ATOM 1360 N N A ARG A 1 151 ? -4.984 -7.749 -28.058 0.580 16.959 174 ARG A N 1
ATOM 1361 N N B ARG A 1 151 ? -4.869 -7.791 -28.509 0.420 15.237 174 ARG A N 1
ATOM 1362 C CA A ARG A 1 151 ? -5.590 -8.635 -27.083 0.580 15.281 174 ARG A CA 1
ATOM 1363 C CA B ARG A 1 151 ? -5.557 -8.550 -27.477 0.420 15.261 174 ARG A CA 1
ATOM 1364 C C A ARG A 1 151 ? -6.223 -9.790 -27.840 0.580 17.277 174 ARG A C 1
ATOM 1365 C C B ARG A 1 151 ? -6.221 -9.771 -28.112 0.420 15.708 174 ARG A C 1
ATOM 1366 O O A ARG A 1 151 ? -6.566 -9.655 -29.012 0.580 18.192 174 ARG A O 1
ATOM 1367 O O B ARG A 1 151 ? -6.257 -9.887 -29.337 0.420 16.325 174 ARG A O 1
ATOM 1382 N N A GLU A 1 152 ? -6.477 -10.870 -27.107 0.580 16.533 175 GLU A N 1
ATOM 1383 N N B GLU A 1 152 ? -6.785 -10.638 -27.257 0.420 15.790 175 GLU A N 1
ATOM 1384 C CA A GLU A 1 152 ? -7.212 -11.992 -27.649 0.580 18.102 175 GLU A CA 1
ATOM 1385 C CA B GLU A 1 152 ? -7.673 -11.714 -27.676 0.420 16.292 175 GLU A CA 1
ATOM 1386 C C A GLU A 1 152 ? -8.568 -12.020 -26.957 0.580 15.431 175 GLU A C 1
ATOM 1387 C C B GLU A 1 152 ? -8.891 -11.744 -26.747 0.420 13.842 175 GLU A C 1
ATOM 1388 O O A GLU A 1 152 ? -8.652 -11.811 -25.749 0.580 13.615 175 GLU A O 1
ATOM 1389 O O B GLU A 1 152 ? -8.850 -11.175 -25.660 0.420 14.267 175 GLU A O 1
ATOM 1400 N N A GLY A 1 153 ? -9.633 -12.163 -27.749 0.580 13.866 176 GLY A N 1
ATOM 1401 N N B GLY A 1 153 ? -9.969 -12.409 -27.196 0.420 11.478 176 GLY A N 1
ATOM 1402 C CA A GLY A 1 153 ? -10.960 -12.397 -27.200 0.580 10.625 176 GLY A CA 1
ATOM 1403 C CA B GLY A 1 153 ? -11.082 -12.813 -26.351 0.420 10.123 176 GLY A CA 1
ATOM 1404 C C A GLY A 1 153 ? -11.530 -11.189 -26.447 0.580 9.010 176 GLY A C 1
ATOM 1405 C C B GLY A 1 153 ? -11.877 -11.623 -25.806 0.420 9.263 176 GLY A C 1
ATOM 1406 O O A GLY A 1 153 ? -11.359 -10.047 -26.874 0.580 9.239 176 GLY A O 1
ATOM 1407 O O B GLY A 1 153 ? -11.761 -10.499 -26.284 0.420 9.195 176 GLY A O 1
ATOM 1408 N N A TYR A 1 154 ? -12.253 -11.478 -25.357 0.580 8.318 177 TYR A N 1
ATOM 1409 N N B TYR A 1 154 ? -12.705 -11.899 -24.795 0.420 8.464 177 TYR A N 1
ATOM 1410 C CA A TYR A 1 154 ? -13.067 -10.509 -24.645 0.580 8.695 177 TYR A CA 1
ATOM 1411 C CA B TYR A 1 154 ? -13.528 -10.900 -24.130 0.420 8.043 177 TYR A CA 1
ATOM 1412 C C A TYR A 1 154 ? -12.173 -9.601 -23.810 0.580 8.678 177 TYR A C 1
ATOM 1413 C C B TYR A 1 154 ? -12.646 -9.987 -23.291 0.420 7.834 177 TYR A C 1
ATOM 1414 O O A TYR A 1 154 ? -11.411 -10.082 -22.986 0.580 9.080 177 TYR A O 1
ATOM 1415 O O B TYR A 1 154 ? -11.859 -10.482 -22.486 0.420 8.607 177 TYR A O 1
ATOM 1432 N N A GLN A 1 155 ? -12.331 -8.294 -23.978 0.580 8.320 178 GLN A N 1
ATOM 1433 N N B GLN A 1 155 ? -12.780 -8.669 -23.513 0.420 6.758 178 GLN A N 1
ATOM 1434 C CA A GLN A 1 155 ? -11.593 -7.314 -23.221 0.580 7.864 178 GLN A CA 1
ATOM 1435 C CA B GLN A 1 155 ? -12.096 -7.622 -22.756 0.420 6.925 178 GLN A CA 1
ATOM 1436 C C A GLN A 1 155 ? -12.566 -6.204 -22.891 0.580 7.850 178 GLN A C 1
ATOM 1437 C C B GLN A 1 155 ? -13.083 -6.476 -22.505 0.420 6.961 178 GLN A C 1
ATOM 1438 O O A GLN A 1 155 ? -13.648 -6.127 -23.447 0.580 6.955 178 GLN A O 1
ATOM 1439 O O B GLN A 1 155 ? -14.171 -6.472 -23.064 0.420 6.554 178 GLN A O 1
ATOM 1450 N N A VAL A 1 156 ? -12.226 -5.438 -21.868 0.580 7.841 179 VAL A N 1
ATOM 1451 N N B VAL A 1 156 ? -12.750 -5.587 -21.547 0.420 7.156 179 VAL A N 1
ATOM 1452 C CA A VAL A 1 156 ? -13.088 -4.339 -21.535 0.580 8.274 179 VAL A CA 1
ATOM 1453 C CA B VAL A 1 156 ? -13.483 -4.340 -21.306 0.420 7.865 179 VAL A CA 1
ATOM 1454 C C A VAL A 1 156 ? -12.284 -3.076 -21.710 0.580 8.473 179 VAL A C 1
ATOM 1455 C C B VAL A 1 156 ? -12.554 -3.120 -21.474 0.420 8.769 179 VAL A C 1
ATOM 1456 O O A VAL A 1 156 ? -11.132 -2.994 -21.263 0.580 8.183 179 VAL A O 1
ATOM 1457 O O B VAL A 1 156 ? -11.483 -3.118 -20.871 0.420 10.150 179 VAL A O 1
ATOM 1464 N N . ILE A 1 157 ? -12.970 -2.086 -22.247 1.000 8.249 180 ILE A N 1
ATOM 1465 C CA . ILE A 1 157 ? -12.379 -0.774 -22.350 1.000 8.279 180 ILE A CA 1
ATOM 1466 C C . ILE A 1 157 ? -13.178 0.160 -21.470 1.000 8.577 180 ILE A C 1
ATOM 1467 O O . ILE A 1 157 ? -14.376 0.177 -21.549 1.000 9.008 180 ILE A O 1
ATOM 1472 N N . LEU A 1 158 ? -12.477 0.879 -20.593 1.000 7.630 181 LEU A N 1
ATOM 1473 C CA . LEU A 1 158 ? -13.101 1.912 -19.774 1.000 7.815 181 LEU A CA 1
ATOM 1474 C C . LEU A 1 158 ? -12.820 3.262 -20.413 1.000 7.800 181 LEU A C 1
ATOM 1475 O O . LEU A 1 158 ? -11.677 3.690 -20.519 1.000 8.015 181 LEU A O 1
ATOM 1480 N N . ALA A 1 159 ? -13.894 3.936 -20.817 1.000 8.141 182 ALA A N 1
ATOM 1481 C CA . ALA A 1 159 ? -13.855 5.288 -21.356 1.000 8.264 182 ALA A CA 1
ATOM 1482 C C . ALA A 1 159 ? -14.264 6.255 -20.257 1.000 7.987 182 ALA A C 1
ATOM 1483 O O . ALA A 1 159 ? -15.371 6.147 -19.742 1.000 7.384 182 ALA A O 1
ATOM 1485 N N . VAL A 1 160 ? -13.397 7.213 -19.967 1.000 8.156 183 VAL A N 1
ATOM 1486 C CA . VAL A 1 160 ? -13.656 8.183 -18.908 1.000 8.035 183 VAL A CA 1
ATOM 1487 C C . VAL A 1 160 ? -13.699 9.575 -19.522 1.000 8.249 183 VAL A C 1
ATOM 1488 O O . VAL A 1 160 ? -12.734 10.008 -20.162 1.000 8.443 183 VAL A O 1
ATOM 1492 N N . TRP A 1 161 ? -14.813 10.256 -19.331 1.000 8.016 184 TRP A N 1
ATOM 1493 C CA . TRP A 1 161 ? -14.993 11.635 -19.735 1.000 8.047 184 TRP A CA 1
ATOM 1494 C C . TRP A 1 161 ? -14.937 12.526 -18.507 1.000 8.365 184 TRP A C 1
ATOM 1495 O O . TRP A 1 161 ? -15.832 12.474 -17.655 1.000 7.882 184 TRP A O 1
ATOM 1506 N N . ASP A 1 162 ? -13.866 13.284 -18.391 1.000 8.980 185 ASP A N 1
ATOM 1507 C CA . ASP A 1 162 ? -13.652 14.085 -17.189 1.000 9.021 185 ASP A CA 1
ATOM 1508 C C . ASP A 1 162 ? -14.162 15.495 -17.438 1.000 8.456 185 ASP A C 1
ATOM 1509 O O . ASP A 1 162 ? -13.598 16.226 -18.260 1.000 9.209 185 ASP A O 1
ATOM 1514 N N . VAL A 1 163 ? -15.175 15.904 -16.671 1.000 8.339 186 VAL A N 1
ATOM 1515 C CA . VAL A 1 163 ? -15.749 17.232 -16.786 1.000 8.977 186 VAL A CA 1
ATOM 1516 C C . VAL A 1 163 ? -14.766 18.238 -16.193 1.000 8.857 186 VAL A C 1
ATOM 1517 O O . VAL A 1 163 ? -14.185 18.032 -15.136 1.000 8.956 186 VAL A O 1
ATOM 1521 N N . GLY A 1 164 ? -14.633 19.359 -16.896 1.000 8.694 187 GLY A N 1
ATOM 1522 C CA . GLY A 1 164 ? -13.586 20.323 -16.632 1.000 9.128 187 GLY A CA 1
ATOM 1523 C C . GLY A 1 164 ? -13.901 21.307 -15.512 1.000 10.256 187 GLY A C 1
ATOM 1524 O O . GLY A 1 164 ? -12.975 21.956 -15.034 1.000 12.366 187 GLY A O 1
ATOM 1525 N N . ASP A 1 165 ? -15.181 21.519 -15.197 1.000 10.765 188 ASP A N 1
ATOM 1526 C CA . ASP A 1 165 ? -15.536 22.528 -14.214 1.000 13.612 188 ASP A CA 1
ATOM 1527 C C . ASP A 1 165 ? -16.245 21.948 -12.997 1.000 12.496 188 ASP A C 1
ATOM 1528 O O . ASP A 1 165 ? -16.918 22.691 -12.292 1.000 14.586 188 ASP A O 1
ATOM 1533 N N . THR A 1 166 ? -16.210 20.621 -12.818 1.000 10.724 189 THR A N 1
ATOM 1534 C CA . THR A 1 166 ? -16.781 19.985 -11.645 1.000 10.751 189 THR A CA 1
ATOM 1535 C C . THR A 1 166 ? -15.866 18.851 -11.244 1.000 10.074 189 THR A C 1
ATOM 1536 O O . THR A 1 166 ? -14.954 18.461 -11.956 1.000 10.131 189 THR A O 1
ATOM 1540 N N . ALA A 1 167 ? -16.115 18.359 -10.017 1.000 10.565 190 ALA A N 1
ATOM 1541 C CA . ALA A 1 167 ? -15.378 17.217 -9.498 1.000 9.995 190 ALA A CA 1
ATOM 1542 C C . ALA A 1 167 ? -16.124 15.924 -9.795 1.000 9.854 190 ALA A C 1
ATOM 1543 O O . ALA A 1 167 ? -16.124 14.989 -9.021 1.000 12.877 190 ALA A O 1
ATOM 1545 N N . ALA A 1 168 ? -16.594 15.792 -11.020 1.000 9.389 191 ALA A N 1
ATOM 1546 C CA . ALA A 1 168 ? -17.190 14.544 -11.468 1.000 9.228 191 ALA A CA 1
ATOM 1547 C C . ALA A 1 168 ? -16.569 14.108 -12.788 1.000 9.182 191 ALA A C 1
ATOM 1548 O O . ALA A 1 168 ? -15.937 14.897 -13.519 1.000 8.487 191 ALA A O 1
ATOM 1550 N N A SER A 1 169 ? -16.773 12.828 -13.086 0.890 9.532 192 SER A N 1
ATOM 1551 N N B SER A 1 169 ? -16.830 12.837 -13.114 0.110 8.425 192 SER A N 1
ATOM 1552 C CA A SER A 1 169 ? -16.426 12.255 -14.388 0.890 8.670 192 SER A CA 1
ATOM 1553 C CA B SER A 1 169 ? -16.413 12.231 -14.370 0.110 8.187 192 SER A CA 1
ATOM 1554 C C A SER A 1 169 ? -17.527 11.284 -14.781 0.890 7.981 192 SER A C 1
ATOM 1555 C C B SER A 1 169 ? -17.430 11.167 -14.774 0.110 8.012 192 SER A C 1
ATOM 1556 O O A SER A 1 169 ? -18.295 10.820 -13.918 0.890 7.335 192 SER A O 1
ATOM 1557 O O B SER A 1 169 ? -18.044 10.537 -13.913 0.110 8.153 192 SER A O 1
ATOM 1562 N N . PHE A 1 170 ? -17.592 10.965 -16.089 1.000 7.820 193 PHE A N 1
ATOM 1563 C CA . PHE A 1 170 ? -18.507 9.968 -16.623 1.000 7.425 193 PHE A CA 1
ATOM 1564 C C . PHE A 1 170 ? -17.680 8.750 -16.991 1.000 8.156 193 PHE A C 1
ATOM 1565 O O . PHE A 1 170 ? -16.638 8.873 -17.610 1.000 7.832 193 PHE A O 1
ATOM 1573 N N . TYR A 1 171 ? -18.215 7.572 -16.683 1.000 7.941 194 TYR A N 1
ATOM 1574 C CA . TYR A 1 171 ? -17.493 6.331 -16.821 1.000 7.932 194 TYR A CA 1
ATOM 1575 C C . TYR A 1 171 ? -18.324 5.376 -17.656 1.000 7.844 194 TYR A C 1
ATOM 1576 O O . TYR A 1 171 ? -19.425 5.038 -17.286 1.000 9.004 194 TYR A O 1
ATOM 1585 N N . ASN A 1 172 ? -17.821 5.010 -18.855 1.000 7.241 195 ASN A N 1
ATOM 1586 C CA . ASN A 1 172 ? -18.510 4.047 -19.707 1.000 8.222 195 ASN A CA 1
ATOM 1587 C C . ASN A 1 172 ? -17.574 2.887 -20.032 1.000 7.870 195 ASN A C 1
ATOM 1588 O O . ASN A 1 172 ? -16.625 2.988 -20.838 1.000 7.818 195 ASN A O 1
ATOM 1593 N N . VAL A 1 173 ? -17.812 1.737 -19.381 1.000 7.518 196 VAL A N 1
ATOM 1594 C CA . VAL A 1 173 ? -17.199 0.501 -19.828 1.000 7.552 196 VAL A CA 1
ATOM 1595 C C . VAL A 1 173 ? -17.817 0.079 -21.169 1.000 7.974 196 VAL A C 1
ATOM 1596 O O . VAL A 1 173 ? -18.985 0.340 -21.444 1.000 8.087 196 VAL A O 1
ATOM 1600 N N . ILE A 1 174 ? -16.969 -0.576 -21.980 1.000 8.928 197 ILE A N 1
ATOM 1601 C CA . ILE A 1 174 ? -17.291 -1.109 -23.298 1.000 9.157 197 ILE A CA 1
ATOM 1602 C C . ILE A 1 174 ? -16.828 -2.553 -23.296 1.000 9.383 197 ILE A C 1
ATOM 1603 O O . ILE A 1 174 ? -15.647 -2.814 -23.098 1.000 9.805 197 ILE A O 1
ATOM 1608 N N . ASP A 1 175 ? -17.743 -3.468 -23.641 1.000 9.438 198 ASP A N 1
ATOM 1609 C CA . ASP A 1 175 ? -17.456 -4.883 -23.726 1.000 9.949 198 ASP A CA 1
ATOM 1610 C C . ASP A 1 175 ? -17.093 -5.202 -25.165 1.000 10.028 198 ASP A C 1
ATOM 1611 O O . ASP A 1 175 ? -17.893 -5.014 -26.090 1.000 10.756 198 ASP A O 1
ATOM 1616 N N . VAL A 1 176 ? -15.827 -5.567 -25.359 1.000 10.237 199 VAL A N 1
ATOM 1617 C CA . VAL A 1 176 ? -15.332 -5.788 -26.710 1.000 10.859 199 VAL A CA 1
ATOM 1618 C C . VAL A 1 176 ? -14.836 -7.220 -26.878 1.000 11.776 199 VAL A C 1
ATOM 1619 O O . VAL A 1 176 ? -14.424 -7.884 -25.952 1.000 12.399 199 VAL A O 1
ATOM 1623 N N . LYS A 1 177 ? -14.845 -7.679 -28.127 1.000 14.050 200 LYS A N 1
ATOM 1624 C CA . LYS A 1 177 ? -14.372 -9.009 -28.457 1.000 16.333 200 LYS A CA 1
ATOM 1625 C C . LYS A 1 177 ? -13.357 -8.901 -29.585 1.000 15.687 200 LYS A C 1
ATOM 1626 O O . LYS A 1 177 ? -13.648 -8.439 -30.685 1.000 16.279 200 LYS A O 1
ATOM 1632 N N . PHE A 1 178 ? -12.127 -9.252 -29.234 1.000 16.440 201 PHE A N 1
ATOM 1633 C CA . PHE A 1 178 ? -11.087 -9.414 -30.212 1.000 17.943 201 PHE A CA 1
ATOM 1634 C C . PHE A 1 178 ? -11.208 -10.845 -30.730 1.000 21.864 201 PHE A C 1
ATOM 1635 O O . PHE A 1 178 ? -11.815 -11.706 -30.089 1.000 25.027 201 PHE A O 1
ATOM 1643 N N . ASP A 1 179 ? -10.619 -11.103 -31.883 1.000 24.384 202 ASP A N 1
ATOM 1644 C CA . ASP A 1 179 ? -10.527 -12.466 -32.375 1.000 27.184 202 ASP A CA 1
ATOM 1645 C C . ASP A 1 179 ? -9.788 -13.336 -31.356 1.000 28.796 202 ASP A C 1
ATOM 1646 O O . ASP A 1 179 ? -9.099 -12.841 -30.459 1.000 26.555 202 ASP A O 1
ATOM 1651 N N . GLY A 1 180 ? -10.043 -14.645 -31.433 1.000 31.448 203 GLY A N 1
ATOM 1652 C CA . GLY A 1 180 ? -9.485 -15.593 -30.482 1.000 35.321 203 GLY A CA 1
ATOM 1653 C C . GLY A 1 180 ? -10.212 -15.551 -29.148 1.000 39.930 203 GLY A C 1
ATOM 1654 O O . GLY A 1 180 ? -9.688 -16.181 -28.197 1.000 43.809 203 GLY A O 1
ATOM 1656 N N . HIS B 1 1 ? -32.165 17.807 -14.118 1.000 7.977 24 HIS B N 1
ATOM 1657 C CA . HIS B 1 1 ? -31.277 18.471 -13.134 1.000 8.352 24 HIS B CA 1
ATOM 1658 C C . HIS B 1 1 ? -31.839 19.811 -12.705 1.000 8.313 24 HIS B C 1
ATOM 1659 O O . HIS B 1 1 ? -32.245 20.621 -13.532 1.000 8.958 24 HIS B O 1
ATOM 1666 N N . GLY B 1 2 ? -31.885 20.019 -11.381 1.000 7.934 25 GLY B N 1
ATOM 1667 C CA . GLY B 1 2 ? -32.325 21.290 -10.857 1.000 8.433 25 GLY B CA 1
ATOM 1668 C C . GLY B 1 2 ? -32.347 21.215 -9.342 1.000 8.301 25 GLY B C 1
ATOM 1669 O O . GLY B 1 2 ? -32.033 20.171 -8.750 1.000 7.978 25 GLY B O 1
ATOM 1670 N N . TYR B 1 3 ? -32.724 22.324 -8.717 1.000 8.484 26 TYR B N 1
ATOM 1671 C CA . TYR B 1 3 ? -32.597 22.414 -7.272 1.000 8.556 26 TYR B CA 1
ATOM 1672 C C . TYR B 1 3 ? -33.621 23.415 -6.773 1.000 7.712 26 TYR B C 1
ATOM 1673 O O . TYR B 1 3 ? -34.092 24.248 -7.515 1.000 7.658 26 TYR B O 1
ATOM 1682 N N . VAL B 1 4 ? -33.933 23.304 -5.481 1.000 7.211 27 VAL B N 1
ATOM 1683 C CA . VAL B 1 4 ? -34.864 24.206 -4.824 1.000 7.428 27 VAL B CA 1
ATOM 1684 C C . VAL B 1 4 ? -34.126 25.495 -4.499 1.000 7.692 27 VAL B C 1
ATOM 1685 O O . VAL B 1 4 ? -33.062 25.462 -3.868 1.000 7.386 27 VAL B O 1
ATOM 1689 N N . SER B 1 5 ? -34.703 26.628 -4.893 1.000 7.371 28 SER B N 1
ATOM 1690 C CA . SER B 1 5 ? -33.989 27.884 -4.909 1.000 9.160 28 SER B CA 1
ATOM 1691 C C . SER B 1 5 ? -34.851 29.006 -4.339 1.000 8.214 28 SER B C 1
ATOM 1692 O O . SER B 1 5 ? -36.019 28.829 -4.063 1.000 8.606 28 SER B O 1
ATOM 1695 N N . ALA B 1 6 ? -34.243 30.185 -4.211 1.000 9.212 29 ALA B N 1
ATOM 1696 C CA . ALA B 1 6 ? -34.935 31.355 -3.699 1.000 9.948 29 ALA B CA 1
ATOM 1697 C C . ALA B 1 6 ? -34.428 32.602 -4.409 1.000 11.590 29 ALA B C 1
ATOM 1698 O O . ALA B 1 6 ? -34.068 33.595 -3.793 1.000 14.874 29 ALA B O 1
ATOM 1700 N N . VAL B 1 7 ? -34.501 32.554 -5.728 1.000 11.429 30 VAL B N 1
ATOM 1701 C CA . VAL B 1 7 ? -33.997 33.619 -6.581 1.000 13.441 30 VAL B CA 1
ATOM 1702 C C . VAL B 1 7 ? -35.097 34.637 -6.843 1.000 13.915 30 VAL B C 1
ATOM 1703 O O . VAL B 1 7 ? -34.852 35.840 -6.873 1.000 15.255 30 VAL B O 1
ATOM 1707 N N . GLU B 1 8 ? -36.326 34.145 -6.975 1.000 13.265 31 GLU B N 1
ATOM 1708 C CA . GLU B 1 8 ? -37.469 35.010 -7.245 1.000 14.358 31 GLU B CA 1
ATOM 1709 C C . GLU B 1 8 ? -38.419 34.908 -6.041 1.000 15.805 31 GLU B C 1
ATOM 1710 O O . GLU B 1 8 ? -38.208 35.569 -5.022 1.000 20.640 31 GLU B O 1
ATOM 1716 N N A ASN B 1 9 ? -39.448 34.054 -6.140 0.590 16.128 32 ASN B N 1
ATOM 1717 N N B ASN B 1 9 ? -39.333 33.943 -6.163 0.410 16.511 32 ASN B N 1
ATOM 1718 C CA A ASN B 1 9 ? -40.484 33.959 -5.116 0.590 16.581 32 ASN B CA 1
ATOM 1719 C CA B ASN B 1 9 ? -40.501 33.776 -5.320 0.410 15.740 32 ASN B CA 1
ATOM 1720 C C A ASN B 1 9 ? -40.284 32.783 -4.144 0.590 13.675 32 ASN B C 1
ATOM 1721 C C B ASN B 1 9 ? -40.176 32.899 -4.108 0.410 14.296 32 ASN B C 1
ATOM 1722 O O A ASN B 1 9 ? -41.115 32.561 -3.262 0.590 12.280 32 ASN B O 1
ATOM 1723 O O B ASN B 1 9 ? -40.783 33.032 -3.049 0.410 15.307 32 ASN B O 1
ATOM 1732 N N . GLY B 1 10 ? -39.226 31.978 -4.277 1.000 12.651 33 GLY B N 1
ATOM 1733 C CA . GLY B 1 10 ? -39.089 30.836 -3.384 1.000 11.400 33 GLY B CA 1
ATOM 1734 C C . GLY B 1 10 ? -38.802 31.238 -1.940 1.000 11.495 33 GLY B C 1
ATOM 1735 O O . GLY B 1 10 ? -38.031 32.144 -1.675 1.000 12.824 33 GLY B O 1
ATOM 1736 N N . VAL B 1 11 ? -39.412 30.510 -1.018 1.000 10.986 34 VAL B N 1
ATOM 1737 C CA . VAL B 1 11 ? -39.318 30.820 0.400 1.000 11.294 34 VAL B CA 1
ATOM 1738 C C . VAL B 1 11 ? -37.992 30.365 1.001 1.000 10.330 34 VAL B C 1
ATOM 1739 O O . VAL B 1 11 ? -37.445 31.041 1.876 1.000 12.592 34 VAL B O 1
ATOM 1743 N N . ALA B 1 12 ? -37.487 29.225 0.533 1.000 9.031 35 ALA B N 1
ATOM 1744 C CA . ALA B 1 12 ? -36.354 28.604 1.191 1.000 9.511 35 ALA B CA 1
ATOM 1745 C C . ALA B 1 12 ? -35.622 27.724 0.191 1.000 9.024 35 ALA B C 1
ATOM 1746 O O . ALA B 1 12 ? -36.221 26.865 -0.439 1.000 9.568 35 ALA B O 1
ATOM 1748 N N . GLU B 1 13 ? -34.302 27.889 0.181 1.000 8.873 36 GLU B N 1
ATOM 1749 C CA . GLU B 1 13 ? -33.423 27.118 -0.680 1.000 10.506 36 GLU B CA 1
ATOM 1750 C C . GLU B 1 13 ? -33.237 25.709 -0.131 1.000 8.424 36 GLU B C 1
ATOM 1751 O O . GLU B 1 13 ? -33.193 25.497 1.074 1.000 8.676 36 GLU B O 1
ATOM 1757 N N . GLY B 1 14 ? -32.972 24.783 -1.040 1.000 8.890 37 GLY B N 1
ATOM 1758 C CA . GLY B 1 14 ? -32.545 23.449 -0.668 1.000 8.537 37 GLY B CA 1
ATOM 1759 C C . GLY B 1 14 ? -31.241 23.499 0.116 1.000 7.868 37 GLY B C 1
ATOM 1760 O O . GLY B 1 14 ? -30.414 24.356 -0.102 1.000 7.495 37 GLY B O 1
ATOM 1761 N N . ARG B 1 15 ? -31.035 22.489 0.947 1.000 7.869 38 ARG B N 1
ATOM 1762 C CA . ARG B 1 15 ? -29.784 22.298 1.668 1.000 7.670 38 ARG B CA 1
ATOM 1763 C C . ARG B 1 15 ? -28.596 22.258 0.711 1.000 8.886 38 ARG B C 1
ATOM 1764 O O . ARG B 1 15 ? -27.593 22.925 0.851 1.000 8.279 38 ARG B O 1
ATOM 1772 N N . VAL B 1 16 ? -28.737 21.510 -0.399 1.000 6.254 39 VAL B N 1
ATOM 1773 C CA . VAL B 1 16 ? -27.669 21.359 -1.364 1.000 7.338 39 VAL B CA 1
ATOM 1774 C C . VAL B 1 16 ? -27.437 22.707 -2.056 1.000 7.377 39 VAL B C 1
ATOM 1775 O O . VAL B 1 16 ? -26.313 23.084 -2.361 1.000 7.758 39 VAL B O 1
ATOM 1779 N N . THR B 1 17 ? -28.505 23.433 -2.366 1.000 6.983 40 THR B N 1
ATOM 1780 C CA . THR B 1 17 ? -28.410 24.692 -3.077 1.000 8.072 40 THR B CA 1
ATOM 1781 C C . THR B 1 17 ? -27.471 25.629 -2.331 1.000 8.060 40 THR B C 1
ATOM 1782 O O . THR B 1 17 ? -26.672 26.338 -2.929 1.000 8.565 40 THR B O 1
ATOM 1786 N N . LEU B 1 18 ? -27.597 25.625 -1.000 1.000 7.965 41 LEU B N 1
ATOM 1787 C CA . LEU B 1 18 ? -26.832 26.502 -0.108 1.000 9.659 41 LEU B CA 1
ATOM 1788 C C . LEU B 1 18 ? -25.370 26.080 0.036 1.000 10.381 41 LEU B C 1
ATOM 1789 O O . LEU B 1 18 ? -24.578 26.819 0.579 1.000 10.638 41 LEU B O 1
ATOM 1794 N N . CYS B 1 19 ? -24.992 24.932 -0.525 1.000 9.581 42 CYS B N 1
ATOM 1795 C CA . CYS B 1 19 ? -23.589 24.527 -0.652 1.000 10.299 42 CYS B CA 1
ATOM 1796 C C . CYS B 1 19 ? -22.892 25.413 -1.704 1.000 10.704 42 CYS B C 1
ATOM 1797 O O . CYS B 1 19 ? -21.677 25.580 -1.707 1.000 12.646 42 CYS B O 1
ATOM 1800 N N . LYS B 1 20 ? -23.666 25.991 -2.630 1.000 11.550 43 LYS B N 1
ATOM 1801 C CA . LYS B 1 20 ? -23.107 26.746 -3.745 1.000 12.054 43 LYS B CA 1
ATOM 1802 C C . LYS B 1 20 ? -23.517 28.218 -3.698 1.000 13.818 43 LYS B C 1
ATOM 1803 O O . LYS B 1 20 ? -22.706 29.084 -4.028 1.000 15.182 43 LYS B O 1
ATOM 1809 N N . PHE B 1 21 ? -24.786 28.483 -3.361 1.000 13.900 44 PHE B N 1
ATOM 1810 C CA . PHE B 1 21 ? -25.371 29.816 -3.419 1.000 16.451 44 PHE B CA 1
ATOM 1811 C C . PHE B 1 21 ? -25.678 30.332 -2.019 1.000 16.740 44 PHE B C 1
ATOM 1812 O O . PHE B 1 21 ? -26.225 29.612 -1.197 1.000 16.822 44 PHE B O 1
ATOM 1820 N N A ALA B 1 22 ? -25.167 31.550 -1.875 0.560 15.934 45 ALA B N 1
ATOM 1821 N N B ALA B 1 22 ? -25.425 31.595 -1.618 0.440 16.492 45 ALA B N 1
ATOM 1822 C CA A ALA B 1 22 ? -25.581 32.438 -0.831 0.560 13.403 45 ALA B CA 1
ATOM 1823 C CA B ALA B 1 22 ? -25.572 31.951 -0.194 0.440 13.679 45 ALA B CA 1
ATOM 1824 C C A ALA B 1 22 ? -27.103 32.476 -0.755 0.560 10.106 45 ALA B C 1
ATOM 1825 C C B ALA B 1 22 ? -27.030 32.244 0.195 0.440 10.066 45 ALA B C 1
ATOM 1826 O O A ALA B 1 22 ? -27.827 32.694 -1.726 0.560 9.241 45 ALA B O 1
ATOM 1827 O O B ALA B 1 22 ? -27.801 32.698 -0.634 0.440 9.445 45 ALA B O 1
ATOM 1830 N N A ALA B 1 23 ? -27.558 32.286 0.485 0.560 9.947 46 ALA B N 1
ATOM 1831 N N B ALA B 1 23 ? -27.411 32.069 1.473 0.440 10.415 46 ALA B N 1
ATOM 1832 C CA A ALA B 1 23 ? -28.968 32.308 0.806 0.560 9.702 46 ALA B CA 1
ATOM 1833 C CA B ALA B 1 23 ? -28.791 32.260 1.919 0.440 9.933 46 ALA B CA 1
ATOM 1834 C C A ALA B 1 23 ? -29.491 33.716 0.579 0.560 10.234 46 ALA B C 1
ATOM 1835 C C B ALA B 1 23 ? -29.188 33.734 1.876 0.440 9.954 46 ALA B C 1
ATOM 1836 O O A ALA B 1 23 ? -28.820 34.704 0.859 0.560 11.301 46 ALA B O 1
ATOM 1837 O O B ALA B 1 23 ? -28.442 34.580 2.364 0.440 10.401 46 ALA B O 1
ATOM 1840 N N A ASN B 1 24 ? -30.741 33.758 0.140 0.560 9.941 47 ASN B N 1
ATOM 1841 N N B ASN B 1 24 ? -30.449 33.996 1.514 0.440 10.369 47 ASN B N 1
ATOM 1842 C CA A ASN B 1 24 ? -31.462 34.987 -0.113 0.560 12.148 47 ASN B CA 1
ATOM 1843 C CA B ASN B 1 24 ? -31.026 35.331 1.625 0.440 11.436 47 ASN B CA 1
ATOM 1844 C C A ASN B 1 24 ? -31.621 35.733 1.201 0.560 12.917 47 ASN B C 1
ATOM 1845 C C B ASN B 1 24 ? -30.952 35.834 3.072 0.440 10.817 47 ASN B C 1
ATOM 1846 O O A ASN B 1 24 ? -32.134 35.184 2.168 0.560 13.372 47 ASN B O 1
ATOM 1847 O O B ASN B 1 24 ? -31.168 35.087 4.029 0.440 11.209 47 ASN B O 1
ATOM 1856 N N A GLY B 1 25 ? -31.140 36.973 1.230 0.560 14.710 48 GLY B N 1
ATOM 1857 N N B GLY B 1 25 ? -30.587 37.115 3.225 0.440 10.819 48 GLY B N 1
ATOM 1858 C CA A GLY B 1 25 ? -31.282 37.795 2.413 0.560 15.186 48 GLY B CA 1
ATOM 1859 C CA B GLY B 1 25 ? -30.629 37.787 4.518 0.440 11.829 48 GLY B CA 1
ATOM 1860 C C A GLY B 1 25 ? -30.044 37.758 3.308 0.560 14.438 48 GLY B C 1
ATOM 1861 C C B GLY B 1 25 ? -29.394 37.528 5.377 0.440 13.084 48 GLY B C 1
ATOM 1862 O O A GLY B 1 25 ? -29.650 38.792 3.839 0.560 18.498 48 GLY B O 1
ATOM 1863 O O B GLY B 1 25 ? -28.760 38.468 5.842 0.440 15.488 48 GLY B O 1
ATOM 1864 N N A THR B 1 26 ? -29.492 36.559 3.553 0.560 11.903 49 THR B N 1
ATOM 1865 N N B THR B 1 26 ? -29.084 36.250 5.622 0.440 13.179 49 THR B N 1
ATOM 1866 C CA A THR B 1 26 ? -28.504 36.386 4.604 0.560 12.080 49 THR B CA 1
ATOM 1867 C CA B THR B 1 26 ? -28.097 35.908 6.629 0.440 13.380 49 THR B CA 1
ATOM 1868 C C A THR B 1 26 ? -27.094 36.236 4.049 0.560 12.512 49 THR B C 1
ATOM 1869 C C B THR B 1 26 ? -26.734 35.677 5.996 0.440 11.923 49 THR B C 1
ATOM 1870 O O A THR B 1 26 ? -26.139 36.449 4.777 0.560 12.504 49 THR B O 1
ATOM 1871 O O B THR B 1 26 ? -25.727 35.714 6.702 0.440 14.556 49 THR B O 1
ATOM 1878 N N A GLY B 1 27 ? -26.943 35.715 2.831 0.560 13.404 50 GLY B N 1
ATOM 1879 N N B GLY B 1 27 ? -26.752 35.326 4.708 0.440 11.671 50 GLY B N 1
ATOM 1880 C CA A GLY B 1 27 ? -25.620 35.454 2.292 0.560 13.774 50 GLY B CA 1
ATOM 1881 C CA B GLY B 1 27 ? -25.554 34.995 3.960 0.440 11.608 50 GLY B CA 1
ATOM 1882 C C A GLY B 1 27 ? -24.970 34.171 2.808 0.560 12.358 50 GLY B C 1
ATOM 1883 C C B GLY B 1 27 ? -25.004 33.618 4.315 0.440 11.103 50 GLY B C 1
ATOM 1884 O O A GLY B 1 27 ? -23.847 33.859 2.417 0.560 13.782 50 GLY B O 1
ATOM 1885 O O B GLY B 1 27 ? -23.874 33.299 3.980 0.440 11.343 50 GLY B O 1
ATOM 1886 N N A GLU B 1 28 ? -25.657 33.406 3.669 0.560 12.595 51 GLU B N 1
ATOM 1887 N N B GLU B 1 28 ? -25.791 32.806 5.023 0.440 11.763 51 GLU B N 1
ATOM 1888 C CA A GLU B 1 28 ? -25.005 32.284 4.340 0.560 14.266 51 GLU B CA 1
ATOM 1889 C CA B GLU B 1 28 ? -25.346 31.478 5.421 0.440 13.021 51 GLU B CA 1
ATOM 1890 C C A GLU B 1 28 ? -24.964 31.034 3.462 0.560 14.366 51 GLU B C 1
ATOM 1891 C C B GLU B 1 28 ? -25.230 30.607 4.159 0.440 13.382 51 GLU B C 1
ATOM 1892 O O A GLU B 1 28 ? -25.778 30.904 2.541 0.560 11.475 51 GLU B O 1
ATOM 1893 O O B GLU B 1 28 ? -26.187 30.480 3.421 0.440 11.817 51 GLU B O 1
ATOM 1904 N N . LYS B 1 29 ? -24.032 30.115 3.808 1.000 15.868 52 LYS B N 1
ATOM 1905 C CA . LYS B 1 29 ? -23.876 28.907 3.009 1.000 16.328 52 LYS B CA 1
ATOM 1906 C C . LYS B 1 29 ? -23.693 27.688 3.907 1.000 14.099 52 LYS B C 1
ATOM 1907 O O . LYS B 1 29 ? -23.164 27.770 5.019 1.000 16.923 52 LYS B O 1
ATOM 1913 N N . ASN B 1 30 ? -24.100 26.525 3.392 1.000 12.185 53 ASN B N 1
ATOM 1914 C CA . ASN B 1 30 ? -23.745 25.252 3.996 1.000 11.319 53 ASN B CA 1
ATOM 1915 C C . ASN B 1 30 ? -22.292 24.956 3.635 1.000 12.149 53 ASN B C 1
ATOM 1916 O O . ASN B 1 30 ? -21.840 25.318 2.566 1.000 13.262 53 ASN B O 1
ATOM 1921 N N . THR B 1 31 ? -21.610 24.216 4.499 1.000 12.037 54 THR B N 1
ATOM 1922 C CA . THR B 1 31 ? -20.196 23.907 4.342 1.000 13.517 54 THR B CA 1
ATOM 1923 C C . THR B 1 31 ? -19.975 22.395 4.403 1.000 12.738 54 THR B C 1
ATOM 1924 O O . THR B 1 31 ? -20.816 21.618 4.867 1.000 12.432 54 THR B O 1
ATOM 1928 N N . HIS B 1 32 ? -18.834 22.023 3.824 1.000 14.785 55 HIS B N 1
ATOM 1929 C CA . HIS B 1 32 ? -18.344 20.648 3.838 1.000 15.521 55 HIS B CA 1
ATOM 1930 C C . HIS B 1 32 ? -19.359 19.710 3.175 1.000 13.082 55 HIS B C 1
ATOM 1931 O O . HIS B 1 32 ? -19.634 18.628 3.677 1.000 13.676 55 HIS B O 1
ATOM 1938 N N . CYS B 1 33 ? -19.888 20.110 2.012 1.000 12.451 56 CYS B N 1
ATOM 1939 C CA . CYS B 1 33 ? -20.884 19.314 1.319 1.000 10.366 56 CYS B CA 1
ATOM 1940 C C . CYS B 1 33 ? -20.261 18.264 0.397 1.000 11.422 56 CYS B C 1
ATOM 1941 O O . CYS B 1 33 ? -20.998 17.471 -0.185 1.000 10.506 56 CYS B O 1
ATOM 1944 N N . GLY B 1 34 ? -18.942 18.322 0.175 1.000 9.964 57 GLY B N 1
ATOM 1945 C CA . GLY B 1 34 ? -18.292 17.433 -0.787 1.000 8.951 57 GLY B CA 1
ATOM 1946 C C . GLY B 1 34 ? -18.493 17.888 -2.237 1.000 7.646 57 GLY B C 1
ATOM 1947 O O . GLY B 1 34 ? -18.764 19.049 -2.515 1.000 8.002 57 GLY B O 1
ATOM 1948 N N . ALA B 1 35 ? -18.314 16.953 -3.181 1.000 7.746 58 ALA B N 1
ATOM 1949 C CA . ALA B 1 35 ? -18.222 17.283 -4.593 1.000 7.851 58 ALA B CA 1
ATOM 1950 C C . ALA B 1 35 ? -19.527 17.878 -5.125 1.000 7.780 58 ALA B C 1
ATOM 1951 O O . ALA B 1 35 ? -19.469 18.595 -6.107 1.000 7.300 58 ALA B O 1
ATOM 1953 N N . ILE B 1 36 ? -20.664 17.570 -4.525 1.000 7.598 59 ILE B N 1
ATOM 1954 C CA . ILE B 1 36 ? -21.941 18.111 -4.955 1.000 7.963 59 ILE B CA 1
ATOM 1955 C C . ILE B 1 36 ? -21.958 19.641 -4.872 1.000 7.441 59 ILE B C 1
ATOM 1956 O O . ILE B 1 36 ? -22.814 20.254 -5.504 1.000 7.821 59 ILE B O 1
ATOM 1961 N N . GLN B 1 37 ? -21.057 20.269 -4.121 1.000 7.576 60 GLN B N 1
ATOM 1962 C CA . GLN B 1 37 ? -21.038 21.718 -4.074 1.000 8.912 60 GLN B CA 1
ATOM 1963 C C . GLN B 1 37 ? -20.943 22.364 -5.453 1.000 8.023 60 GLN B C 1
ATOM 1964 O O . GLN B 1 37 ? -21.380 23.489 -5.604 1.000 9.192 60 GLN B O 1
ATOM 1970 N N . TYR B 1 38 ? -20.299 21.704 -6.403 1.000 7.634 61 TYR B N 1
ATOM 1971 C CA . TYR B 1 38 ? -20.155 22.309 -7.721 1.000 9.049 61 TYR B CA 1
ATOM 1972 C C . TYR B 1 38 ? -21.389 22.130 -8.580 1.000 8.856 61 TYR B C 1
ATOM 1973 O O . TYR B 1 38 ? -21.469 22.754 -9.621 1.000 10.896 61 TYR B O 1
ATOM 1982 N N . GLU B 1 39 ? -22.289 21.235 -8.202 1.000 8.183 62 GLU B N 1
ATOM 1983 C CA . GLU B 1 39 ? -23.440 20.854 -9.005 1.000 8.163 62 GLU B CA 1
ATOM 1984 C C . GLU B 1 39 ? -24.607 20.496 -8.090 1.000 8.297 62 GLU B C 1
ATOM 1985 O O . GLU B 1 39 ? -25.073 19.366 -8.052 1.000 8.435 62 GLU B O 1
ATOM 1991 N N . PRO B 1 40 ? -25.204 21.500 -7.416 1.000 7.746 63 PRO B N 1
ATOM 1992 C CA . PRO B 1 40 ? -26.342 21.247 -6.549 1.000 8.118 63 PRO B CA 1
ATOM 1993 C C . PRO B 1 40 ? -27.557 20.713 -7.301 1.000 7.716 63 PRO B C 1
ATOM 1994 O O . PRO B 1 40 ? -28.437 20.124 -6.655 1.000 7.899 63 PRO B O 1
ATOM 1998 N N . GLN B 1 41 ? -27.574 20.856 -8.645 1.000 7.484 64 GLN B N 1
ATOM 1999 C CA . GLN B 1 41 ? -28.649 20.368 -9.492 1.000 7.892 64 GLN B CA 1
ATOM 2000 C C . GLN B 1 41 ? -28.639 18.851 -9.657 1.000 7.897 64 GLN B C 1
ATOM 2001 O O . GLN B 1 41 ? -29.573 18.320 -10.262 1.000 7.314 64 GLN B O 1
ATOM 2007 N N . SER B 1 42 ? -27.648 18.149 -9.100 1.000 7.488 65 SER B N 1
ATOM 2008 C CA . SER B 1 42 ? -27.405 16.758 -9.429 1.000 8.057 65 SER B CA 1
ATOM 2009 C C . SER B 1 42 ? -27.805 15.765 -8.324 1.000 7.886 65 SER B C 1
ATOM 2010 O O . SER B 1 42 ? -27.338 14.634 -8.307 1.000 8.301 65 SER B O 1
ATOM 2013 N N . VAL B 1 43 ? -28.739 16.108 -7.413 1.000 7.206 66 VAL B N 1
ATOM 2014 C CA . VAL B 1 43 ? -29.103 15.171 -6.338 1.000 7.367 66 VAL B CA 1
ATOM 2015 C C . VAL B 1 43 ? -30.234 14.272 -6.823 1.000 7.576 66 VAL B C 1
ATOM 2016 O O . VAL B 1 43 ? -31.406 14.467 -6.525 1.000 7.829 66 VAL B O 1
ATOM 2020 N N A GLU B 1 44 ? -29.847 13.299 -7.654 0.610 7.484 67 GLU B N 1
ATOM 2021 N N B GLU B 1 44 ? -29.825 13.207 -7.498 0.390 7.732 67 GLU B N 1
ATOM 2022 C CA A GLU B 1 44 ? -30.735 12.365 -8.335 0.610 8.056 67 GLU B CA 1
ATOM 2023 C CA B GLU B 1 44 ? -30.726 12.384 -8.273 0.390 8.143 67 GLU B CA 1
ATOM 2024 C C A GLU B 1 44 ? -30.618 10.996 -7.694 0.610 8.240 67 GLU B C 1
ATOM 2025 C C B GLU B 1 44 ? -30.601 10.954 -7.785 0.390 8.286 67 GLU B C 1
ATOM 2026 O O A GLU B 1 44 ? -29.528 10.572 -7.323 0.610 8.658 67 GLU B O 1
ATOM 2027 O O B GLU B 1 44 ? -29.495 10.454 -7.592 0.390 8.655 67 GLU B O 1
ATOM 2038 N N . GLY B 1 45 ? -31.744 10.309 -7.596 1.000 8.134 68 GLY B N 1
ATOM 2039 C CA . GLY B 1 45 ? -31.736 8.936 -7.144 1.000 8.853 68 GLY B CA 1
ATOM 2040 C C . GLY B 1 45 ? -32.927 8.173 -7.675 1.000 8.303 68 GLY B C 1
ATOM 2041 O O . GLY B 1 45 ? -33.727 8.690 -8.453 1.000 8.678 68 GLY B O 1
ATOM 2042 N N . PRO B 1 46 ? -33.060 6.893 -7.315 1.000 8.933 69 PRO B N 1
ATOM 2043 C CA . PRO B 1 46 ? -34.189 6.102 -7.797 1.000 10.373 69 PRO B CA 1
ATOM 2044 C C . PRO B 1 46 ? -35.532 6.652 -7.360 1.000 9.546 69 PRO B C 1
ATOM 2045 O O . PRO B 1 46 ? -35.669 7.229 -6.284 1.000 8.859 69 PRO B O 1
ATOM 2049 N N . ASP B 1 47 ? -36.505 6.436 -8.219 1.000 10.219 70 ASP B N 1
ATOM 2050 C CA . ASP B 1 47 ? -37.912 6.633 -7.945 1.000 11.770 70 ASP B CA 1
ATOM 2051 C C . ASP B 1 47 ? -38.394 5.790 -6.779 1.000 11.751 70 ASP B C 1
ATOM 2052 O O . ASP B 1 47 ? -37.813 4.764 -6.468 1.000 12.426 70 ASP B O 1
ATOM 2057 N N . GLY B 1 48 ? -39.583 6.127 -6.268 1.000 15.716 71 GLY B N 1
ATOM 2058 C CA . GLY B 1 48 ? -40.393 5.210 -5.471 1.000 15.957 71 GLY B CA 1
ATOM 2059 C C . GLY B 1 48 ? -40.546 5.608 -4.011 1.000 15.574 71 GLY B C 1
ATOM 2060 O O . GLY B 1 48 ? -41.182 4.873 -3.268 1.000 16.356 71 GLY B O 1
ATOM 2061 N N . PHE B 1 49 ? -39.945 6.733 -3.597 1.000 13.861 72 PHE B N 1
ATOM 2062 C CA . PHE B 1 49 ? -40.062 7.134 -2.206 1.000 12.509 72 PHE B CA 1
ATOM 2063 C C . PHE B 1 49 ? -41.533 7.327 -1.900 1.000 13.697 72 PHE B C 1
ATOM 2064 O O . PHE B 1 49 ? -42.235 7.987 -2.635 1.000 13.927 72 PHE B O 1
ATOM 2072 N N . PRO B 1 50 ? -42.034 6.868 -0.741 1.000 13.817 73 PRO B N 1
ATOM 2073 C CA . PRO B 1 50 ? -41.255 6.153 0.271 1.000 14.406 73 PRO B CA 1
ATOM 2074 C C . PRO B 1 50 ? -41.253 4.622 0.231 1.000 14.298 73 PRO B C 1
ATOM 2075 O O . PRO B 1 50 ? -40.550 3.992 1.012 1.000 17.813 73 PRO B O 1
ATOM 2079 N N . VAL B 1 51 ? -42.099 4.007 -0.596 1.000 16.694 74 VAL B N 1
ATOM 2080 C CA . VAL B 1 51 ? -42.168 2.551 -0.574 1.000 19.917 74 VAL B CA 1
ATOM 2081 C C . VAL B 1 51 ? -40.830 1.947 -1.013 1.000 18.964 74 VAL B C 1
ATOM 2082 O O . VAL B 1 51 ? -40.350 0.982 -0.413 1.000 23.403 74 VAL B O 1
ATOM 2086 N N . THR B 1 52 ? -40.248 2.514 -2.070 1.000 17.247 75 THR B N 1
ATOM 2087 C CA . THR B 1 52 ? -38.889 2.198 -2.487 1.000 15.866 75 THR B CA 1
ATOM 2088 C C . THR B 1 52 ? -38.138 3.532 -2.520 1.000 13.695 75 THR B C 1
ATOM 2089 O O . THR B 1 52 ? -38.386 4.375 -1.671 1.000 15.561 75 THR B O 1
ATOM 2093 N N . GLY B 1 53 ? -37.218 3.748 -3.453 1.000 13.038 76 GLY B N 1
ATOM 2094 C CA . GLY B 1 53 ? -36.479 5.002 -3.447 1.000 11.126 76 GLY B CA 1
ATOM 2095 C C . GLY B 1 53 ? -35.222 4.936 -2.588 1.000 11.567 76 GLY B C 1
ATOM 2096 O O . GLY B 1 53 ? -34.845 3.873 -2.081 1.000 11.717 76 GLY B O 1
ATOM 2097 N N . PRO B 1 54 ? -34.567 6.095 -2.347 1.000 10.293 77 PRO B N 1
ATOM 2098 C CA . PRO B 1 54 ? -33.394 6.120 -1.478 1.000 10.510 77 PRO B CA 1
ATOM 2099 C C . PRO B 1 54 ? -33.636 5.489 -0.120 1.000 10.940 77 PRO B C 1
ATOM 2100 O O . PRO B 1 54 ? -34.648 5.760 0.524 1.000 11.975 77 PRO B O 1
ATOM 2104 N N . ARG B 1 55 ? -32.682 4.679 0.339 1.000 10.035 78 ARG B N 1
ATOM 2105 C CA . ARG B 1 55 ? -32.805 4.006 1.622 1.000 10.392 78 ARG B CA 1
ATOM 2106 C C . ARG B 1 55 ? -32.727 5.002 2.771 1.000 9.938 78 ARG B C 1
ATOM 2107 O O . ARG B 1 55 ? -32.156 6.074 2.662 1.000 10.364 78 ARG B O 1
ATOM 2115 N N . ASP B 1 56 ? -33.269 4.592 3.928 1.000 10.741 79 ASP B N 1
ATOM 2116 C CA . ASP B 1 56 ? -33.102 5.351 5.138 1.000 11.845 79 ASP B CA 1
ATOM 2117 C C . ASP B 1 56 ? -31.630 5.657 5.367 1.000 12.189 79 ASP B C 1
ATOM 2118 O O . ASP B 1 56 ? -30.755 4.815 5.154 1.000 11.890 79 ASP B O 1
ATOM 2123 N N . GLY B 1 57 ? -31.372 6.895 5.800 1.000 12.500 80 GLY B N 1
ATOM 2124 C CA . GLY B 1 57 ? -30.016 7.378 5.984 1.000 11.301 80 GLY B CA 1
ATOM 2125 C C . GLY B 1 57 ? -29.337 7.879 4.713 1.000 10.460 80 GLY B C 1
ATOM 2126 O O . GLY B 1 57 ? -28.243 8.428 4.806 1.000 10.901 80 GLY B O 1
ATOM 2127 N N . LYS B 1 58 ? -30.017 7.734 3.569 1.000 9.544 81 LYS B N 1
ATOM 2128 C CA . LYS B 1 58 ? -29.510 8.200 2.280 1.000 9.892 81 LYS B CA 1
ATOM 2129 C C . LYS B 1 58 ? -30.569 9.003 1.527 1.000 9.116 81 LYS B C 1
ATOM 2130 O O . LYS B 1 58 ? -30.473 9.177 0.308 1.000 9.927 81 LYS B O 1
ATOM 2137 N N . ILE B 1 59 ? -31.524 9.556 2.271 1.000 9.626 82 ILE B N 1
ATOM 2138 C CA . ILE B 1 59 ? -32.604 10.349 1.693 1.000 9.467 82 ILE B CA 1
ATOM 2139 C C . ILE B 1 59 ? -32.066 11.700 1.214 1.000 8.279 82 ILE B C 1
ATOM 2140 O O . ILE B 1 59 ? -32.302 12.113 0.066 1.000 8.359 82 ILE B O 1
ATOM 2145 N N . ALA B 1 60 ? -31.261 12.349 2.051 1.000 8.036 83 ALA B N 1
ATOM 2146 C CA . ALA B 1 60 ? -30.759 13.677 1.733 1.000 8.016 83 ALA B CA 1
ATOM 2147 C C . ALA B 1 60 ? -29.770 13.658 0.567 1.000 8.105 83 ALA B C 1
ATOM 2148 O O . ALA B 1 60 ? -29.727 14.624 -0.184 1.000 7.891 83 ALA B O 1
ATOM 2150 N N . SER B 1 61 ? -29.008 12.581 0.419 1.000 8.876 84 SER B N 1
ATOM 2151 C CA . SER B 1 61 ? -28.054 12.462 -0.679 1.000 8.646 84 SER B CA 1
ATOM 2152 C C . SER B 1 61 ? -28.711 11.787 -1.877 1.000 9.677 84 SER B C 1
ATOM 2153 O O . SER B 1 61 ? -28.085 11.733 -2.953 1.000 10.053 84 SER B O 1
ATOM 2156 N N . ALA B 1 62 ? -29.879 11.173 -1.717 1.000 9.879 85 ALA B N 1
ATOM 2157 C CA . ALA B 1 62 ? -30.535 10.349 -2.733 1.000 8.870 85 ALA B CA 1
ATOM 2158 C C . ALA B 1 62 ? -29.651 9.200 -3.181 1.000 8.559 85 ALA B C 1
ATOM 2159 O O . ALA B 1 62 ? -29.907 8.629 -4.217 1.000 10.232 85 ALA B O 1
ATOM 2161 N N . GLU B 1 63 ? -28.694 8.803 -2.356 1.000 9.128 86 GLU B N 1
ATOM 2162 C CA . GLU B 1 63 ? -27.700 7.785 -2.675 1.000 10.327 86 GLU B CA 1
ATOM 2163 C C . GLU B 1 63 ? -26.659 8.280 -3.672 1.000 10.487 86 GLU B C 1
ATOM 2164 O O . GLU B 1 63 ? -25.818 7.500 -4.084 1.000 12.140 86 GLU B O 1
ATOM 2170 N N . SER B 1 64 ? -26.621 9.582 -3.955 1.000 9.270 87 SER B N 1
ATOM 2171 C CA . SER B 1 64 ? -25.621 10.137 -4.861 1.000 10.331 87 SER B CA 1
ATOM 2172 C C . SER B 1 64 ? -24.217 9.920 -4.294 1.000 9.910 87 SER B C 1
ATOM 2173 O O . SER B 1 64 ? -23.924 10.351 -3.188 1.000 11.199 87 SER B O 1
ATOM 2176 N N . ALA B 1 65 ? -23.313 9.454 -5.177 1.000 11.810 88 ALA B N 1
ATOM 2177 C CA . ALA B 1 65 ? -21.912 9.325 -4.805 1.000 13.146 88 ALA B CA 1
ATOM 2178 C C . ALA B 1 65 ? -21.200 10.668 -4.600 1.000 11.148 88 ALA B C 1
ATOM 2179 O O . ALA B 1 65 ? -20.157 10.675 -3.951 1.000 13.600 88 ALA B O 1
ATOM 2181 N N . LEU B 1 66 ? -21.739 11.780 -5.117 1.000 9.201 89 LEU B N 1
ATOM 2182 C CA . LEU B 1 66 ? -21.097 13.072 -4.940 1.000 8.547 89 LEU B CA 1
ATOM 2183 C C . LEU B 1 66 ? -21.586 13.798 -3.684 1.000 7.949 89 LEU B C 1
ATOM 2184 O O . LEU B 1 66 ? -20.978 14.796 -3.300 1.000 8.835 89 LEU B O 1
ATOM 2189 N N . ALA B 1 67 ? -22.745 13.386 -3.149 1.000 8.524 90 ALA B N 1
ATOM 2190 C CA . ALA B 1 67 ? -23.493 14.146 -2.147 1.000 9.154 90 ALA B CA 1
ATOM 2191 C C . ALA B 1 67 ? -23.609 13.414 -0.810 1.000 9.060 90 ALA B C 1
ATOM 2192 O O . ALA B 1 67 ? -24.476 13.778 -0.010 1.000 10.215 90 ALA B O 1
ATOM 2194 N N . ALA B 1 68 ? -22.744 12.451 -0.517 1.000 9.406 91 ALA B N 1
ATOM 2195 C CA . ALA B 1 68 ? -22.877 11.675 0.718 1.000 9.649 91 ALA B CA 1
ATOM 2196 C C . ALA B 1 68 ? -22.878 12.550 1.973 1.000 9.720 91 ALA B C 1
ATOM 2197 O O . ALA B 1 68 ? -23.505 12.200 2.983 1.000 10.235 91 ALA B O 1
ATOM 2199 N N . ALA B 1 69 ? -22.170 13.689 1.958 1.000 9.782 92 ALA B N 1
ATOM 2200 C CA . ALA B 1 69 ? -22.084 14.532 3.161 1.000 10.488 92 ALA B CA 1
ATOM 2201 C C . ALA B 1 69 ? -23.467 15.038 3.567 1.000 9.965 92 ALA B C 1
ATOM 2202 O O . ALA B 1 69 ? -23.680 15.371 4.746 1.000 10.366 92 ALA B O 1
ATOM 2204 N N . LEU B 1 70 ? -24.385 15.187 2.590 1.000 10.233 93 LEU B N 1
ATOM 2205 C CA . LEU B 1 70 ? -25.725 15.669 2.914 1.000 10.307 93 LEU B CA 1
ATOM 2206 C C . LEU B 1 70 ? -26.457 14.740 3.879 1.000 12.128 93 LEU B C 1
ATOM 2207 O O . LEU B 1 70 ? -27.396 15.190 4.521 1.000 10.078 93 LEU B O 1
ATOM 2212 N N . ASP B 1 71 ? -26.051 13.495 3.986 1.000 14.575 94 ASP B N 1
ATOM 2213 C CA . ASP B 1 71 ? -26.727 12.586 4.914 1.000 15.340 94 ASP B CA 1
ATOM 2214 C C . ASP B 1 71 ? -26.343 12.810 6.381 1.000 19.028 94 ASP B C 1
ATOM 2215 O O . ASP B 1 71 ? -27.000 12.208 7.267 1.000 13.560 94 ASP B O 1
ATOM 2220 N N . GLU B 1 72 ? -25.344 13.674 6.633 1.000 19.926 95 GLU B N 1
ATOM 2221 C CA . GLU B 1 72 ? -25.063 14.010 8.036 1.000 21.821 95 GLU B CA 1
ATOM 2222 C C . GLU B 1 72 ? -26.318 14.695 8.594 1.000 20.641 95 GLU B C 1
ATOM 2223 O O . GLU B 1 72 ? -27.061 15.392 7.863 1.000 21.779 95 GLU B O 1
ATOM 2229 N N . GLN B 1 73 ? -26.576 14.538 9.915 1.000 19.093 96 GLN B N 1
ATOM 2230 C CA . GLN B 1 73 ? -27.789 15.094 10.515 1.000 20.440 96 GLN B CA 1
ATOM 2231 C C . GLN B 1 73 ? -27.618 15.311 12.018 1.000 26.460 96 GLN B C 1
ATOM 2232 O O . GLN B 1 73 ? -27.533 14.343 12.847 1.000 33.454 96 GLN B O 1
ATOM 2238 N N . THR B 1 74 ? -27.425 16.581 12.362 1.000 21.655 97 THR B N 1
ATOM 2239 C CA . THR B 1 74 ? -27.455 16.972 13.770 1.000 19.328 97 THR B CA 1
ATOM 2240 C C . THR B 1 74 ? -28.255 18.269 13.830 1.000 16.629 97 THR B C 1
ATOM 2241 O O . THR B 1 74 ? -28.561 18.890 12.818 1.000 12.890 97 THR B O 1
ATOM 2245 N N . ALA B 1 75 ? -28.574 18.678 15.054 1.000 16.346 98 ALA B N 1
ATOM 2246 C CA . ALA B 1 75 ? -29.382 19.860 15.274 1.000 17.939 98 ALA B CA 1
ATOM 2247 C C . ALA B 1 75 ? -28.649 21.104 14.773 1.000 19.640 98 ALA B C 1
ATOM 2248 O O . ALA B 1 75 ? -29.316 22.090 14.508 1.000 17.643 98 ALA B O 1
ATOM 2250 N N . ASP B 1 76 ? -27.307 21.063 14.646 1.000 18.673 99 ASP B N 1
ATOM 2251 C CA . ASP B 1 76 ? -26.499 22.240 14.333 1.000 16.639 99 ASP B CA 1
ATOM 2252 C C . ASP B 1 76 ? -25.822 22.192 12.950 1.000 13.058 99 ASP B C 1
ATOM 2253 O O . ASP B 1 76 ? -25.156 23.147 12.548 1.000 15.329 99 ASP B O 1
ATOM 2258 N N . ARG B 1 77 ? -25.959 21.080 12.223 1.000 11.714 100 ARG B N 1
ATOM 2259 C CA . ARG B 1 77 ? -25.124 20.816 11.065 1.000 12.840 100 ARG B CA 1
ATOM 2260 C C . ARG B 1 77 ? -25.467 21.736 9.887 1.000 13.197 100 ARG B C 1
ATOM 2261 O O . ARG B 1 77 ? -24.565 22.125 9.166 1.000 12.311 100 ARG B O 1
ATOM 2269 N N . TRP B 1 78 ? -26.741 22.103 9.725 1.000 13.662 101 TRP B N 1
ATOM 2270 C CA . TRP B 1 78 ? -27.207 22.734 8.496 1.000 12.408 101 TRP B CA 1
ATOM 2271 C C . TRP B 1 78 ? -27.803 24.107 8.755 1.000 10.785 101 TRP B C 1
ATOM 2272 O O . TRP B 1 78 ? -28.401 24.366 9.792 1.000 11.752 101 TRP B O 1
ATOM 2283 N N . VAL B 1 79 ? -27.696 25.008 7.801 1.000 11.501 102 VAL B N 1
ATOM 2284 C CA . VAL B 1 79 ? -28.320 26.321 7.840 1.000 11.398 102 VAL B CA 1
ATOM 2285 C C . VAL B 1 79 ? -29.834 26.163 7.784 1.000 11.419 102 VAL B C 1
ATOM 2286 O O . VAL B 1 79 ? -30.337 25.508 6.900 1.000 12.821 102 VAL B O 1
ATOM 2290 N N . LYS B 1 80 ? -30.556 26.791 8.708 1.000 10.934 103 LYS B N 1
ATOM 2291 C CA . LYS B 1 80 ? -32.003 26.691 8.752 1.000 11.954 103 LYS B CA 1
ATOM 2292 C C . LYS B 1 80 ? -32.607 27.971 8.196 1.000 12.810 103 LYS B C 1
ATOM 2293 O O . LYS B 1 80 ? -32.183 29.081 8.508 1.000 14.753 103 LYS B O 1
ATOM 2299 N N . ARG B 1 81 ? -33.639 27.799 7.377 1.000 10.421 104 ARG B N 1
ATOM 2300 C CA . ARG B 1 81 ? -34.298 28.915 6.724 1.000 10.761 104 ARG B CA 1
ATOM 2301 C C . ARG B 1 81 ? -35.672 29.116 7.347 1.000 9.988 104 ARG B C 1
ATOM 2302 O O . ARG B 1 81 ? -36.408 28.172 7.562 1.000 10.024 104 ARG B O 1
ATOM 2310 N N A PRO B 1 82 ? -35.998 30.356 7.782 0.400 11.111 105 PRO B N 1
ATOM 2311 N N B PRO B 1 82 ? -36.075 30.365 7.619 0.600 10.948 105 PRO B N 1
ATOM 2312 C CA A PRO B 1 82 ? -37.342 30.686 8.259 0.400 11.412 105 PRO B CA 1
ATOM 2313 C CA B PRO B 1 82 ? -37.326 30.598 8.330 0.600 10.729 105 PRO B CA 1
ATOM 2314 C C A PRO B 1 82 ? -38.480 30.153 7.394 0.400 10.565 105 PRO B C 1
ATOM 2315 C C B PRO B 1 82 ? -38.553 30.353 7.456 0.600 10.141 105 PRO B C 1
ATOM 2316 O O A PRO B 1 82 ? -38.399 30.139 6.165 0.400 9.079 105 PRO B O 1
ATOM 2317 O O B PRO B 1 82 ? -38.595 30.681 6.270 0.600 7.701 105 PRO B O 1
ATOM 2324 N N . ILE B 1 83 ? -39.551 29.723 8.063 1.000 10.629 106 ILE B N 1
ATOM 2325 C CA . ILE B 1 83 ? -40.805 29.421 7.397 1.000 9.940 106 ILE B CA 1
ATOM 2326 C C . ILE B 1 83 ? -41.916 29.583 8.438 1.000 10.662 106 ILE B C 1
ATOM 2327 O O . ILE B 1 83 ? -41.667 29.567 9.645 1.000 12.144 106 ILE B O 1
ATOM 2332 N N . GLN B 1 84 ? -43.153 29.644 7.931 1.000 10.949 107 GLN B N 1
ATOM 2333 C CA . GLN B 1 84 ? -44.352 29.680 8.750 1.000 11.732 107 GLN B CA 1
ATOM 2334 C C . GLN B 1 84 ? -45.359 28.690 8.183 1.000 10.267 107 GLN B C 1
ATOM 2335 O O . GLN B 1 84 ? -45.312 28.366 7.012 1.000 10.238 107 GLN B O 1
ATOM 2341 N N . ALA B 1 85 ? -46.348 28.320 9.002 1.000 10.115 108 ALA B N 1
ATOM 2342 C CA . ALA B 1 85 ? -47.485 27.589 8.474 1.000 10.035 108 ALA B CA 1
ATOM 2343 C C . ALA B 1 85 ? -48.300 28.420 7.486 1.000 9.183 108 ALA B C 1
ATOM 2344 O O . ALA B 1 85 ? -48.182 29.638 7.424 1.000 9.867 108 ALA B O 1
ATOM 2346 N N . GLY B 1 86 ? -49.115 27.710 6.716 1.000 9.010 109 GLY B N 1
ATOM 2347 C CA . GLY B 1 86 ? -49.990 28.355 5.770 1.000 10.176 109 GLY B CA 1
ATOM 2348 C C . GLY B 1 86 ? -49.327 28.546 4.422 1.000 9.567 109 GLY B C 1
ATOM 2349 O O . GLY B 1 86 ? -48.372 27.857 4.067 1.000 10.136 109 GLY B O 1
ATOM 2350 N N . PRO B 1 87 ? -49.845 29.467 3.603 1.000 9.678 110 PRO B N 1
ATOM 2351 C CA . PRO B 1 87 ? -49.350 29.606 2.247 1.000 9.529 110 PRO B CA 1
ATOM 2352 C C . PRO B 1 87 ? -47.866 29.947 2.201 1.000 9.091 110 PRO B C 1
ATOM 2353 O O . PRO B 1 87 ? -47.400 30.859 2.870 1.000 9.554 110 PRO B O 1
ATOM 2357 N N . GLN B 1 88 ? -47.141 29.193 1.366 1.000 9.476 111 GLN B N 1
ATOM 2358 C CA . GLN B 1 88 ? -45.754 29.477 1.057 1.000 10.665 111 GLN B CA 1
ATOM 2359 C C . GLN B 1 88 ? -45.529 29.107 -0.402 1.000 11.072 111 GLN B C 1
ATOM 2360 O O . GLN B 1 88 ? -46.206 28.235 -0.951 1.000 13.431 111 GLN B O 1
ATOM 2366 N N . THR B 1 89 ? -44.526 29.747 -1.003 1.000 11.243 112 THR B N 1
ATOM 2367 C CA . THR B 1 89 ? -44.136 29.477 -2.369 1.000 11.576 112 THR B CA 1
ATOM 2368 C C . THR B 1 89 ? -42.776 28.787 -2.374 1.000 9.693 112 THR B C 1
ATOM 2369 O O . THR B 1 89 ? -41.828 29.323 -1.817 1.000 10.126 112 THR B O 1
ATOM 2373 N N . PHE B 1 90 ? -42.697 27.603 -2.984 1.000 8.990 113 PHE B N 1
ATOM 2374 C CA . PHE B 1 90 ? -41.441 26.912 -3.208 1.000 8.716 113 PHE B CA 1
ATOM 2375 C C . PHE B 1 90 ? -41.026 27.117 -4.656 1.000 9.361 113 PHE B C 1
ATOM 2376 O O . PHE B 1 90 ? -41.865 27.262 -5.537 1.000 11.926 113 PHE B O 1
ATOM 2384 N N . GLU B 1 91 ? -39.712 27.152 -4.891 1.000 8.592 114 GLU B N 1
ATOM 2385 C CA . GLU B 1 91 ? -39.188 27.440 -6.218 1.000 8.255 114 GLU B CA 1
ATOM 2386 C C . GLU B 1 91 ? -38.170 26.379 -6.602 1.000 7.938 114 GLU B C 1
ATOM 2387 O O . GLU B 1 91 ? -37.324 26.059 -5.779 1.000 8.053 114 GLU B O 1
ATOM 2393 N N . TRP B 1 92 ? -38.193 25.935 -7.860 1.000 7.653 115 TRP B N 1
ATOM 2394 C CA . TRP B 1 92 ? -37.108 25.171 -8.400 1.000 8.442 115 TRP B CA 1
ATOM 2395 C C . TRP B 1 92 ? -36.502 25.963 -9.551 1.000 8.613 115 TRP B C 1
ATOM 2396 O O . TRP B 1 92 ? -37.225 26.549 -10.361 1.000 9.092 115 TRP B O 1
ATOM 2407 N N . THR B 1 93 ? -35.181 25.837 -9.682 1.000 8.623 116 THR B N 1
ATOM 2408 C CA . THR B 1 93 ? -34.432 26.218 -10.870 1.000 9.296 116 THR B CA 1
ATOM 2409 C C . THR B 1 93 ? -33.957 24.944 -11.547 1.000 9.627 116 THR B C 1
ATOM 2410 O O . THR B 1 93 ? -33.286 24.140 -10.901 1.000 9.182 116 THR B O 1
ATOM 2414 N N . PHE B 1 94 ? -34.149 24.843 -12.876 1.000 9.445 117 PHE B N 1
ATOM 2415 C CA . PHE B 1 94 ? -33.673 23.695 -13.613 1.000 9.893 117 PHE B CA 1
ATOM 2416 C C . PHE B 1 94 ? -32.519 24.072 -14.526 1.000 10.035 117 PHE B C 1
ATOM 2417 O O . PHE B 1 94 ? -32.616 25.047 -15.259 1.000 12.143 117 PHE B O 1
ATOM 2425 N N . THR B 1 95 ? -31.468 23.251 -14.509 1.000 10.685 118 THR B N 1
ATOM 2426 C CA . THR B 1 95 ? -30.435 23.317 -15.523 1.000 11.194 118 THR B CA 1
ATOM 2427 C C . THR B 1 95 ? -30.777 22.427 -16.715 1.000 11.936 118 THR B C 1
ATOM 2428 O O . THR B 1 95 ? -30.272 22.663 -17.805 1.000 13.619 118 THR B O 1
ATOM 2432 N N . ALA B 1 96 ? -31.581 21.379 -16.502 1.000 11.983 119 ALA B N 1
ATOM 2433 C CA . ALA B 1 96 ? -32.106 20.546 -17.583 1.000 13.503 119 ALA B CA 1
ATOM 2434 C C . ALA B 1 96 ? -33.554 20.238 -17.237 1.000 12.721 119 ALA B C 1
ATOM 2435 O O . ALA B 1 96 ? -33.822 19.519 -16.272 1.000 13.219 119 ALA B O 1
ATOM 2437 N N . ASN B 1 97 ? -34.464 20.953 -17.883 1.000 13.392 120 ASN B N 1
ATOM 2438 C CA . ASN B 1 97 ? -35.873 20.930 -17.518 1.000 12.943 120 ASN B CA 1
ATOM 2439 C C . ASN B 1 97 ? -36.596 19.736 -18.151 1.000 11.825 120 ASN B C 1
ATOM 2440 O O . ASN B 1 97 ? -37.373 19.885 -19.093 1.000 13.189 120 ASN B O 1
ATOM 2445 N N . HIS B 1 98 ? -36.348 18.547 -17.584 1.000 12.025 121 HIS B N 1
ATOM 2446 C CA . HIS B 1 98 ? -36.916 17.315 -18.098 1.000 11.927 121 HIS B CA 1
ATOM 2447 C C . HIS B 1 98 ? -38.440 17.287 -18.017 1.000 12.479 121 HIS B C 1
ATOM 2448 O O . HIS B 1 98 ? -39.049 17.878 -17.146 1.000 11.002 121 HIS B O 1
ATOM 2455 N N . VAL B 1 99 ? -39.046 16.549 -18.940 1.000 13.054 122 VAL B N 1
ATOM 2456 C CA . VAL B 1 99 ? -40.439 16.159 -18.837 1.000 12.323 122 VAL B CA 1
ATOM 2457 C C . VAL B 1 99 ? -40.719 15.723 -17.403 1.000 10.545 122 VAL B C 1
ATOM 2458 O O . VAL B 1 99 ? -39.975 14.919 -16.859 1.000 11.331 122 VAL B O 1
ATOM 2462 N N . THR B 1 100 ? -41.827 16.208 -16.836 1.000 10.021 123 THR B N 1
ATOM 2463 C CA . THR B 1 100 ? -42.084 16.037 -15.420 1.000 9.364 123 TH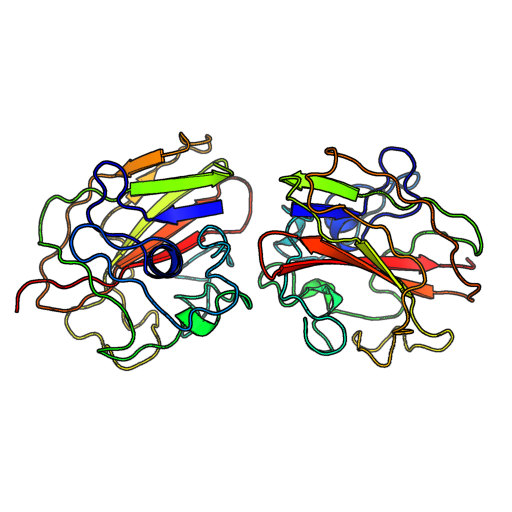R B CA 1
ATOM 2464 C C . THR B 1 100 ? -43.418 15.352 -15.195 1.000 10.072 123 THR B C 1
ATOM 2465 O O . THR B 1 100 ? -44.434 15.771 -15.723 1.000 11.396 123 THR B O 1
ATOM 2469 N N . LYS B 1 101 ? -43.392 14.337 -14.339 1.000 9.184 124 LYS B N 1
ATOM 2470 C CA . LYS B 1 101 ? -44.598 13.697 -13.849 1.000 9.667 124 LYS B CA 1
ATOM 2471 C C . LYS B 1 101 ? -45.243 14.528 -12.727 1.000 9.682 124 LYS B C 1
ATOM 2472 O O . LYS B 1 101 ? -46.392 14.936 -12.886 1.000 10.763 124 LYS B O 1
ATOM 2478 N N A ASP B 1 102 ? -44.475 14.862 -11.674 0.530 9.638 125 ASP B N 1
ATOM 2479 N N B ASP B 1 102 ? -44.499 14.845 -11.655 0.470 10.468 125 ASP B N 1
ATOM 2480 C CA A ASP B 1 102 ? -44.993 15.693 -10.596 0.530 9.169 125 ASP B CA 1
ATOM 2481 C CA B ASP B 1 102 ? -45.049 15.671 -10.590 0.470 10.486 125 ASP B CA 1
ATOM 2482 C C A ASP B 1 102 ? -43.854 16.195 -9.717 0.530 8.200 125 ASP B C 1
ATOM 2483 C C B ASP B 1 102 ? -43.938 16.065 -9.626 0.470 9.513 125 ASP B C 1
ATOM 2484 O O A ASP B 1 102 ? -42.687 15.857 -9.903 0.530 7.495 125 ASP B O 1
ATOM 2485 O O B ASP B 1 102 ? -42.849 15.499 -9.668 0.470 8.415 125 ASP B O 1
ATOM 2494 N N . TRP B 1 103 ? -44.249 17.055 -8.787 1.000 8.169 126 TRP B N 1
ATOM 2495 C CA . TRP B 1 103 ? -43.454 17.409 -7.637 1.000 7.958 126 TRP B CA 1
ATOM 2496 C C . TRP B 1 103 ? -44.272 17.107 -6.389 1.000 7.687 126 TRP B C 1
ATOM 2497 O O . TRP B 1 103 ? -45.458 17.392 -6.328 1.000 9.598 126 TRP B O 1
ATOM 2508 N N . LYS B 1 104 ? -43.617 16.553 -5.380 1.000 7.497 127 LYS B N 1
ATOM 2509 C CA . LYS B 1 104 ? -44.222 16.247 -4.095 1.000 8.580 127 LYS B CA 1
ATOM 2510 C C . LYS B 1 104 ? -43.343 16.791 -2.970 1.000 8.051 127 LYS B C 1
ATOM 2511 O O . LYS B 1 104 ? -42.118 16.725 -3.055 1.000 9.474 127 LYS B O 1
ATOM 2517 N N . TYR B 1 105 ? -43.994 17.282 -1.930 1.000 7.531 128 TYR B N 1
ATOM 2518 C CA . TYR B 1 105 ? -43.333 17.869 -0.785 1.000 7.735 128 TYR B CA 1
ATOM 2519 C C . TYR B 1 105 ? -43.828 17.154 0.470 1.000 8.189 128 TYR B C 1
ATOM 2520 O O . TYR B 1 105 ? -45.033 17.069 0.688 1.000 8.437 128 TYR B O 1
ATOM 2529 N N . TYR B 1 106 ? -42.883 16.713 1.290 1.000 7.209 129 TYR B N 1
ATOM 2530 C CA . TYR B 1 106 ? -43.125 16.042 2.552 1.000 7.785 129 TYR B CA 1
ATOM 2531 C C . TYR B 1 106 ? -42.498 16.868 3.653 1.000 7.766 129 TYR B C 1
ATOM 2532 O O . TYR B 1 106 ? -41.502 17.522 3.408 1.000 8.276 129 TYR B O 1
ATOM 2541 N N . ILE B 1 107 ? -43.049 16.760 4.856 1.000 8.446 130 ILE B N 1
ATOM 2542 C CA . ILE B 1 107 ? -42.431 17.409 5.995 1.000 8.829 130 ILE B CA 1
ATOM 2543 C C . ILE B 1 107 ? -42.201 16.396 7.109 1.000 9.055 130 ILE B C 1
ATOM 2544 O O . ILE B 1 107 ? -42.943 15.432 7.229 1.000 9.037 130 ILE B O 1
ATOM 2549 N N . THR B 1 108 ? -41.182 16.642 7.927 1.000 9.384 131 THR B N 1
ATOM 2550 C CA . THR B 1 108 ? -40.969 15.838 9.121 1.000 10.099 131 THR B CA 1
ATOM 2551 C C . THR B 1 108 ? -42.175 15.816 10.054 1.000 10.763 131 THR B C 1
ATOM 2552 O O . THR B 1 108 ? -42.929 16.778 10.143 1.000 11.184 131 THR B O 1
ATOM 2556 N N A LYS B 1 109 ? -42.195 14.802 10.929 0.670 11.609 132 LYS B N 1
ATOM 2557 N N B LYS B 1 109 ? -42.444 14.597 10.544 0.330 10.894 132 LYS B N 1
ATOM 2558 C CA A LYS B 1 109 ? -43.122 14.730 12.047 0.670 11.969 132 LYS B CA 1
ATOM 2559 C CA B LYS B 1 109 ? -43.455 14.357 11.551 0.330 11.468 132 LYS B CA 1
ATOM 2560 C C A LYS B 1 109 ? -42.728 15.761 13.108 0.670 12.293 132 LYS B C 1
ATOM 2561 C C B LYS B 1 109 ? -43.087 15.167 12.781 0.330 11.551 132 LYS B C 1
ATOM 2562 O O A LYS B 1 109 ? -41.541 16.047 13.303 0.670 14.294 132 LYS B O 1
ATOM 2563 O O B LYS B 1 109 ? -41.913 15.399 13.063 0.330 11.133 132 LYS B O 1
ATOM 2574 N N A PRO B 1 110 ? -43.705 16.348 13.843 0.670 11.363 133 PRO B N 1
ATOM 2575 N N B PRO B 1 110 ? -44.087 15.571 13.580 0.330 12.503 133 PRO B N 1
ATOM 2576 C CA A PRO B 1 110 ? -43.380 17.369 14.837 0.670 12.766 133 PRO B CA 1
ATOM 2577 C CA B PRO B 1 110 ? -43.807 16.043 14.931 0.330 13.758 133 PRO B CA 1
ATOM 2578 C C A PRO B 1 110 ? -42.196 17.033 15.734 0.670 12.653 133 PRO B C 1
ATOM 2579 C C B PRO B 1 110 ? -43.081 14.968 15.744 0.330 14.011 133 PRO B C 1
ATOM 2580 O O A PRO B 1 110 ? -41.314 17.868 15.915 0.670 13.386 133 PRO B O 1
ATOM 2581 O O B PRO B 1 110 ? -43.616 13.876 15.967 0.330 15.440 133 PRO B O 1
ATOM 2588 N N A ASN B 1 111 ? -42.194 15.808 16.265 0.670 12.480 134 ASN B N 1
ATOM 2589 N N B ASN B 1 111 ? -41.846 15.300 16.138 0.330 15.125 134 ASN B N 1
ATOM 2590 C CA A ASN B 1 111 ? -41.185 15.378 17.223 0.670 12.706 134 ASN B CA 1
ATOM 2591 C CA B ASN B 1 111 ? -41.074 14.572 17.133 0.330 14.514 134 ASN B CA 1
ATOM 2592 C C A ASN B 1 111 ? -40.101 14.477 16.613 0.670 11.548 134 ASN B C 1
ATOM 2593 C C B ASN B 1 111 ? -40.072 13.609 16.496 0.330 13.833 134 ASN B C 1
ATOM 2594 O O A ASN B 1 111 ? -39.417 13.779 17.361 0.670 13.076 134 ASN B O 1
ATOM 2595 O O B ASN B 1 111 ? -39.727 12.620 17.136 0.330 14.289 134 ASN B O 1
ATOM 2604 N N A TRP B 1 112 ? -39.817 14.622 15.312 0.670 10.641 135 TRP B N 1
ATOM 2605 N N B TRP B 1 112 ? -39.448 14.016 15.377 0.330 14.054 135 TRP B N 1
ATOM 2606 C CA A TRP B 1 112 ? -38.639 13.985 14.724 0.670 10.529 135 TRP B CA 1
ATOM 2607 C CA B TRP B 1 112 ? -38.924 13.104 14.366 0.330 12.724 135 TRP B CA 1
ATOM 2608 C C A TRP B 1 112 ? -37.350 14.317 15.474 0.670 11.035 135 TRP B C 1
ATOM 2609 C C B TRP B 1 112 ? -37.509 12.588 14.670 0.330 15.411 135 TRP B C 1
ATOM 2610 O O A TRP B 1 112 ? -37.258 15.371 16.076 0.670 11.276 135 TRP B O 1
ATOM 2611 O O B TRP B 1 112 ? -37.069 11.583 14.096 0.330 16.814 135 TRP B O 1
ATOM 2632 N N A ASN B 1 113 ? -36.288 13.504 15.287 0.670 12.812 136 ASN B N 1
ATOM 2633 N N B ASN B 1 113 ? -36.774 13.350 15.482 0.330 14.508 136 ASN B N 1
ATOM 2634 C CA A ASN B 1 113 ? -35.042 13.685 16.029 0.670 13.432 136 ASN B CA 1
ATOM 2635 C CA B ASN B 1 113 ? -35.410 13.057 15.906 0.330 13.825 136 ASN B CA 1
ATOM 2636 C C A ASN B 1 113 ? -33.983 14.332 15.133 0.670 12.185 136 ASN B C 1
ATOM 2637 C C B ASN B 1 113 ? -34.399 13.672 14.942 0.330 11.105 136 ASN B C 1
ATOM 2638 O O A ASN B 1 113 ? -33.479 13.703 14.195 0.670 10.578 136 ASN B O 1
ATOM 2639 O O B ASN B 1 113 ? -33.948 13.052 13.976 0.330 9.383 136 ASN B O 1
ATOM 2648 N N A PRO B 1 114 ? -33.598 15.604 15.369 0.670 13.531 137 PRO B N 1
ATOM 2649 N N B PRO B 1 114 ? -33.992 14.919 15.260 0.330 10.672 137 PRO B N 1
ATOM 2650 C CA A PRO B 1 114 ? -32.712 16.303 14.447 0.670 13.507 137 PRO B CA 1
ATOM 2651 C CA B PRO B 1 114 ? -33.102 15.728 14.428 0.330 10.886 137 PRO B CA 1
ATOM 2652 C C A PRO B 1 114 ? -31.264 15.847 14.528 0.670 13.020 137 PRO B C 1
ATOM 2653 C C B PRO B 1 114 ? -31.650 15.253 14.428 0.330 10.729 137 PRO B C 1
ATOM 2654 O O A PRO B 1 114 ? -30.445 16.325 13.746 0.670 15.497 137 PRO B O 1
ATOM 2655 O O B PRO B 1 114 ? -30.836 15.774 13.661 0.330 11.776 137 PRO B O 1
ATOM 2662 N N A ASN B 1 115 ? -30.950 14.929 15.456 0.670 13.100 138 ASN B N 1
ATOM 2663 N N B ASN B 1 115 ? -31.373 14.170 15.169 0.330 9.905 138 ASN B N 1
ATOM 2664 C CA A ASN B 1 115 ? -29.595 14.434 15.606 0.670 12.896 138 ASN B CA 1
ATOM 2665 C CA B ASN B 1 115 ? -30.020 13.667 15.378 0.330 10.263 138 ASN B CA 1
ATOM 2666 C C A ASN B 1 115 ? -29.451 13.025 15.040 0.670 11.650 138 ASN B C 1
ATOM 2667 C C B ASN B 1 115 ? -29.884 12.242 14.839 0.330 10.044 138 ASN B C 1
ATOM 2668 O O A ASN B 1 115 ? -28.405 12.424 15.220 0.670 11.722 138 ASN B O 1
ATOM 2669 O O B ASN B 1 115 ? -28.860 11.597 15.019 0.330 9.873 138 ASN B O 1
ATOM 2678 N N A GLN B 1 116 ? -30.487 12.503 14.384 0.670 11.631 139 GLN B N 1
ATOM 2679 N N B GLN B 1 116 ? -30.911 11.729 14.162 0.330 10.167 139 GLN B N 1
ATOM 2680 C CA A GLN B 1 116 ? -30.438 11.167 13.823 0.670 11.962 139 GLN B CA 1
ATOM 2681 C CA B GLN B 1 116 ? -30.824 10.407 13.563 0.330 10.792 139 GLN B CA 1
ATOM 2682 C C A GLN B 1 116 ? -30.496 11.291 12.304 0.670 12.084 139 GLN B C 1
ATOM 2683 C C B GLN B 1 116 ? -30.777 10.577 12.052 0.330 10.145 139 GLN B C 1
ATOM 2684 O O A GLN B 1 116 ? -31.144 12.193 11.774 0.670 11.400 139 GLN B O 1
ATOM 2685 O O B GLN B 1 116 ? -31.396 11.500 11.530 0.330 9.893 139 GLN B O 1
ATOM 2696 N N A PRO B 1 117 ? -29.913 10.339 11.554 0.670 12.424 140 PRO B N 1
ATOM 2697 N N B PRO B 1 117 ? -30.121 9.671 11.295 0.330 10.042 140 PRO B N 1
ATOM 2698 C CA A PRO B 1 117 ? -30.113 10.345 10.104 0.670 12.252 140 PRO B CA 1
ATOM 2699 C CA B PRO B 1 117 ? -30.175 9.744 9.839 0.330 10.266 140 PRO B CA 1
ATOM 2700 C C A PRO B 1 117 ? -31.590 10.325 9.718 0.670 12.882 140 PRO B C 1
ATOM 2701 C C B PRO B 1 117 ? -31.624 9.924 9.426 0.330 12.045 140 PRO B C 1
ATOM 2702 O O A PRO B 1 117 ? -32.411 9.681 10.361 0.670 13.865 140 PRO B O 1
ATOM 2703 O O B PRO B 1 117 ? -32.508 9.231 9.937 0.330 12.235 140 PRO B O 1
ATOM 2710 N N . LEU B 1 118 ? -31.871 10.884 8.532 1.000 12.027 141 LEU B N 1
ATOM 2711 C CA . LEU B 1 118 ? -33.226 11.010 8.035 1.000 11.638 141 LEU B CA 1
ATOM 2712 C C . LEU B 1 118 ? -33.691 9.643 7.582 1.000 12.628 141 LEU B C 1
ATOM 2713 O O . LEU B 1 118 ? -32.942 8.898 6.971 1.000 14.272 141 LEU B O 1
ATOM 2718 N N . SER B 1 119 ? -34.936 9.329 7.913 1.000 13.116 142 SER B N 1
ATOM 2719 C CA . SER B 1 119 ? -35.542 8.045 7.650 1.000 13.996 142 SER B CA 1
ATOM 2720 C C . SER B 1 119 ? -37.011 8.294 7.337 1.000 14.052 142 SER B C 1
ATOM 2721 O O . SER B 1 119 ? -37.549 9.360 7.638 1.000 13.124 142 SER B O 1
ATOM 2724 N N . ARG B 1 120 ? -37.674 7.294 6.763 1.000 13.309 143 ARG B N 1
ATOM 2725 C CA . ARG B 1 120 ? -39.114 7.359 6.586 1.000 14.448 143 ARG B CA 1
ATOM 2726 C C . ARG B 1 120 ? -39.819 7.671 7.897 1.000 15.375 143 ARG B C 1
ATOM 2727 O O . ARG B 1 120 ? -40.758 8.459 7.917 1.000 14.973 143 ARG B O 1
ATOM 2735 N N A ASP B 1 121 ? -39.346 7.085 8.991 0.540 14.270 144 ASP B N 1
ATOM 2736 N N B ASP B 1 121 ? -39.322 7.108 8.998 0.460 15.119 144 ASP B N 1
ATOM 2737 C CA A ASP B 1 121 ? -40.031 7.307 10.248 0.540 14.504 144 ASP B CA 1
ATOM 2738 C CA B ASP B 1 121 ? -39.991 7.278 10.276 0.460 15.557 144 ASP B CA 1
ATOM 2739 C C A ASP B 1 121 ? -40.019 8.784 10.633 0.540 14.390 144 ASP B C 1
ATOM 2740 C C B ASP B 1 121 ? -39.885 8.721 10.773 0.460 14.420 144 ASP B C 1
ATOM 2741 O O A ASP B 1 121 ? -40.905 9.225 11.355 0.540 14.948 144 ASP B O 1
ATOM 2742 O O B ASP B 1 121 ? -40.595 9.091 11.701 0.460 14.755 144 ASP B O 1
ATOM 2751 N N . ALA B 1 122 ? -39.021 9.536 10.152 1.000 13.018 145 ALA B N 1
ATOM 2752 C CA . ALA B 1 122 ? -38.900 10.945 10.506 1.000 12.042 145 ALA B CA 1
ATOM 2753 C C . ALA B 1 122 ? -39.985 11.771 9.815 1.000 11.182 145 ALA B C 1
ATOM 2754 O O . ALA B 1 122 ? -40.223 12.899 10.195 1.000 12.185 145 ALA B O 1
ATOM 2756 N N . PHE B 1 123 ? -40.496 11.263 8.702 1.000 11.142 146 PHE B N 1
ATOM 2757 C CA . PHE B 1 123 ? -41.344 12.073 7.839 1.000 12.034 146 PHE B CA 1
ATOM 2758 C C . PHE B 1 123 ? -42.811 11.693 7.995 1.000 13.041 146 PHE B C 1
ATOM 2759 O O . PHE B 1 123 ? -43.140 10.528 8.213 1.000 14.535 146 PHE B O 1
ATOM 2767 N N . ASP B 1 124 ? -43.695 12.676 7.778 1.000 12.827 147 ASP B N 1
ATOM 2768 C CA . ASP B 1 124 ? -45.087 12.394 7.458 1.000 12.980 147 ASP B CA 1
ATOM 2769 C C . ASP B 1 124 ? -45.129 11.974 5.998 1.000 13.398 147 ASP B C 1
ATOM 2770 O O . ASP B 1 124 ? -44.775 12.758 5.107 1.000 14.298 147 ASP B O 1
ATOM 2775 N N . LEU B 1 125 ? -45.508 10.716 5.734 1.000 12.720 148 LEU B N 1
ATOM 2776 C CA . LEU B 1 125 ? -45.344 10.189 4.386 1.000 13.747 148 LEU B CA 1
ATOM 2777 C C . LEU B 1 125 ? -46.535 10.505 3.478 1.000 14.774 148 LEU B C 1
ATOM 2778 O O . LEU B 1 125 ? -46.549 10.104 2.321 1.000 15.829 148 LEU B O 1
ATOM 2783 N N A ASN B 1 126 ? -47.517 11.234 4.017 0.510 14.114 149 ASN B N 1
ATOM 2784 N N B ASN B 1 126 ? -47.534 11.218 4.005 0.490 14.750 149 ASN B N 1
ATOM 2785 C CA A ASN B 1 126 ? -48.553 11.845 3.198 0.510 14.433 149 ASN B CA 1
ATOM 2786 C CA B ASN B 1 126 ? -48.548 11.811 3.147 0.490 15.256 149 ASN B CA 1
ATOM 2787 C C A ASN B 1 126 ? -48.060 13.225 2.759 0.510 13.295 149 ASN B C 1
ATOM 2788 C C B ASN B 1 126 ? -48.077 13.211 2.751 0.490 13.689 149 ASN B C 1
ATOM 2789 O O A ASN B 1 126 ? -47.931 14.116 3.593 0.510 13.438 149 ASN B O 1
ATOM 2790 O O B ASN B 1 126 ? -47.999 14.093 3.600 0.490 13.953 149 ASN B O 1
ATOM 2799 N N . PRO B 1 127 ? -47.741 13.482 1.473 1.000 12.677 150 PRO B N 1
ATOM 2800 C CA . PRO B 1 127 ? -47.176 14.777 1.117 1.000 11.885 150 PRO B CA 1
ATOM 2801 C C . PRO B 1 127 ? -48.132 15.925 1.418 1.000 11.050 150 PRO B C 1
ATOM 2802 O O . PRO B 1 127 ? -49.342 15.779 1.258 1.000 11.752 150 PRO B O 1
ATOM 2806 N N . PHE B 1 128 ? -47.589 17.053 1.884 1.000 10.243 151 PHE B N 1
ATOM 2807 C CA . PHE B 1 128 ? -48.437 18.201 2.164 1.000 10.674 151 PHE B CA 1
ATOM 2808 C C . PHE B 1 128 ? -48.721 19.027 0.911 1.000 10.721 151 PHE B C 1
ATOM 2809 O O . PHE B 1 128 ? -49.591 19.900 0.916 1.000 10.975 151 PHE B O 1
ATOM 2817 N N A CYS B 1 129 ? -47.964 18.772 -0.162 0.460 10.663 152 CYS B N 1
ATOM 2818 N N B CYS B 1 129 ? -47.932 18.813 -0.139 0.540 11.167 152 CYS B N 1
ATOM 2819 C CA A CYS B 1 129 ? -48.097 19.542 -1.392 0.460 10.477 152 CYS B CA 1
ATOM 2820 C CA B CYS B 1 129 ? -48.188 19.503 -1.392 0.540 11.882 152 CYS B CA 1
ATOM 2821 C C A CYS B 1 129 ? -47.763 18.649 -2.588 0.460 10.405 152 CYS B C 1
ATOM 2822 C C B CYS B 1 129 ? -47.815 18.586 -2.550 0.540 10.979 152 CYS B C 1
ATOM 2823 O O A CYS B 1 129 ? -46.692 18.042 -2.632 0.460 10.769 152 CYS B O 1
ATOM 2824 O O B CYS B 1 129 ? -46.820 17.862 -2.495 0.540 11.723 152 CYS B O 1
ATOM 2829 N N . VAL B 1 130 ? -48.676 18.583 -3.565 1.000 10.585 153 VAL B N 1
ATOM 2830 C CA . VAL B 1 130 ? -48.427 17.840 -4.790 1.000 11.094 153 VAL B CA 1
ATOM 2831 C C . VAL B 1 130 ? -48.774 18.748 -5.955 1.000 11.783 153 VAL B C 1
ATOM 2832 O O . VAL B 1 130 ? -49.826 19.364 -5.962 1.000 12.291 153 VAL B O 1
ATOM 2836 N N . VAL B 1 131 ? -47.847 18.843 -6.893 1.000 11.780 154 VAL B N 1
ATOM 2837 C CA . VAL B 1 131 ? -47.978 19.674 -8.068 1.000 12.324 154 VAL B CA 1
ATOM 2838 C C . VAL B 1 131 ? -47.851 18.774 -9.278 1.000 12.297 154 VAL B C 1
ATOM 2839 O O . VAL B 1 131 ? -46.831 18.151 -9.522 1.000 12.054 154 VAL B O 1
ATOM 2843 N N . GLU B 1 132 ? -48.892 18.774 -10.100 1.000 13.070 155 GLU B N 1
ATOM 2844 C CA . GLU B 1 132 ? -48.883 17.971 -11.311 1.000 13.401 155 GLU B CA 1
ATOM 2845 C C . GLU B 1 132 ? -47.959 18.570 -12.368 1.000 11.797 155 GLU B C 1
ATOM 2846 O O . GLU B 1 132 ? -47.946 19.782 -12.590 1.000 13.579 155 GLU B O 1
ATOM 2852 N N . GLY B 1 133 ? -47.177 17.699 -13.013 1.000 11.945 156 GLY B N 1
ATOM 2853 C CA . GLY B 1 133 ? -46.313 18.144 -14.102 1.000 11.632 156 GLY B CA 1
ATOM 2854 C C . GLY B 1 133 ? -46.852 17.903 -15.516 1.000 11.155 156 GLY B C 1
ATOM 2855 O O . GLY B 1 133 ? -46.317 18.454 -16.478 1.000 12.175 156 GLY B O 1
ATOM 2856 N N A ASN B 1 134 ? -47.875 17.058 -15.711 0.360 12.288 157 ASN B N 1
ATOM 2857 N N B ASN B 1 134 ? -47.826 16.986 -15.567 0.640 11.549 157 ASN B N 1
ATOM 2858 C CA A ASN B 1 134 ? -48.542 16.927 -17.009 0.360 13.620 157 ASN B CA 1
ATOM 2859 C CA B ASN B 1 134 ? -48.642 16.724 -16.734 0.640 12.720 157 ASN B CA 1
ATOM 2860 C C A ASN B 1 134 ? -47.650 16.349 -18.111 0.360 14.259 157 ASN B C 1
ATOM 2861 C C B ASN B 1 134 ? -47.798 16.143 -17.864 0.640 11.210 157 ASN B C 1
ATOM 2862 O O A ASN B 1 134 ? -47.867 16.650 -19.281 0.360 13.867 157 ASN B O 1
ATOM 2863 O O B ASN B 1 134 ? -48.218 16.163 -19.016 0.640 9.918 157 ASN B O 1
ATOM 2872 N N A MET B 1 135 ? -46.688 15.490 -17.757 0.360 14.484 158 MET B N 1
ATOM 2873 N N B MET B 1 135 ? -46.642 15.568 -17.514 0.640 9.940 158 MET B N 1
ATOM 2874 C CA A MET B 1 135 ? -45.867 14.796 -18.743 0.360 14.639 158 MET B CA 1
ATOM 2875 C CA B MET B 1 135 ? -45.760 14.887 -18.456 0.640 10.521 158 MET B CA 1
ATOM 2876 C C A MET B 1 135 ? -45.055 15.779 -19.586 0.360 13.926 158 MET B C 1
ATOM 2877 C C B MET B 1 135 ? -45.304 15.820 -19.575 0.640 12.223 158 MET B C 1
ATOM 2878 O O A MET B 1 135 ? -44.521 15.376 -20.617 0.360 14.046 158 MET B O 1
ATOM 2879 O O B MET B 1 135 ? -45.235 15.407 -20.738 0.640 12.396 158 MET B O 1
ATOM 2888 N N . VAL B 1 136 ? -44.962 17.055 -19.191 1.000 12.958 159 VAL B N 1
ATOM 2889 C CA . VAL B 1 136 ? -44.364 18.025 -20.098 1.000 13.665 159 VAL B CA 1
ATOM 2890 C C . VAL B 1 136 ? -43.189 18.702 -19.405 1.000 14.233 159 VAL B C 1
ATOM 2891 O O . VAL B 1 136 ? -42.996 18.598 -18.187 1.000 13.074 159 VAL B O 1
ATOM 2895 N N . GLN B 1 137 ? -42.347 19.361 -20.196 1.000 14.981 160 GLN B N 1
ATOM 2896 C CA . GLN B 1 137 ? -41.191 20.086 -19.690 1.000 15.810 160 GLN B CA 1
ATOM 2897 C C . GLN B 1 137 ? -41.671 21.339 -18.966 1.000 15.572 160 GLN B C 1
ATOM 2898 O O . GLN B 1 137 ? -42.418 22.161 -19.490 1.000 18.820 160 GLN B O 1
ATOM 2904 N N . PRO B 1 138 ? -41.216 21.576 -17.727 1.000 14.429 161 PRO B N 1
ATOM 2905 C CA . PRO B 1 138 ? -41.511 22.830 -17.035 1.000 15.315 161 PRO B CA 1
ATOM 2906 C C . PRO B 1 138 ? -40.647 23.949 -17.603 1.000 14.966 161 PRO B C 1
ATOM 2907 O O . PRO B 1 138 ? -39.656 23.677 -18.278 1.000 16.379 161 PRO B O 1
ATOM 2911 N N . PRO B 1 139 ? -40.959 25.229 -17.314 1.000 16.703 162 PRO B N 1
ATOM 2912 C CA . PRO B 1 139 ? -40.019 26.306 -17.591 1.000 17.400 162 PRO B CA 1
ATOM 2913 C C . PRO B 1 139 ? -38.790 26.150 -16.705 1.000 15.919 162 PRO B C 1
ATOM 2914 O O . PRO B 1 139 ? -38.790 25.348 -15.770 1.000 16.854 162 PRO B O 1
ATOM 2918 N N . LYS B 1 140 ? -37.778 26.979 -16.971 1.000 13.120 163 LYS B N 1
ATOM 2919 C CA . LYS B 1 140 ? -36.494 26.804 -16.318 1.000 13.754 163 LYS B CA 1
ATOM 2920 C C . LYS B 1 140 ? -36.533 27.248 -14.857 1.000 11.521 163 LYS B C 1
ATOM 2921 O O . LYS B 1 140 ? -35.658 26.908 -14.065 1.000 12.399 163 LYS B O 1
ATOM 2927 N N . ARG B 1 141 ? -37.575 27.984 -14.467 1.000 11.071 164 ARG B N 1
ATOM 2928 C CA . ARG B 1 141 ? -37.852 28.240 -13.067 1.000 10.758 164 ARG B CA 1
ATOM 2929 C C . ARG B 1 141 ? -39.345 28.108 -12.838 1.000 11.951 164 ARG B C 1
ATOM 2930 O O . ARG B 1 141 ? -40.115 28.520 -13.693 1.000 14.242 164 ARG B O 1
ATOM 2938 N N . VAL B 1 142 ? -39.729 27.441 -11.747 1.000 11.203 165 VAL B N 1
ATOM 2939 C CA . VAL B 1 142 ? -41.129 27.254 -11.406 1.000 11.088 165 VAL B CA 1
ATOM 2940 C C . VAL B 1 142 ? -41.363 27.716 -9.980 1.000 10.629 165 VAL B C 1
ATOM 2941 O O . VAL B 1 142 ? -40.490 27.608 -9.137 1.000 11.333 165 VAL B O 1
ATOM 2945 N N A SER B 1 143 ? -42.646 27.972 -9.715 0.370 11.807 166 SER B N 1
ATOM 2946 N N B SER B 1 143 ? -42.545 28.287 -9.755 0.630 10.859 166 SER B N 1
ATOM 2947 C CA A SER B 1 143 ? -43.115 28.546 -8.470 0.370 11.616 166 SER B CA 1
ATOM 2948 C CA B SER B 1 143 ? -43.039 28.580 -8.419 0.630 10.848 166 SER B CA 1
ATOM 2949 C C A SER B 1 143 ? -44.363 27.801 -8.001 0.370 10.573 166 SER B C 1
ATOM 2950 C C B SER B 1 143 ? -44.223 27.666 -8.092 0.630 10.668 166 SER B C 1
ATOM 2951 O O A SER B 1 143 ? -45.419 27.871 -8.635 0.370 10.592 166 SER B O 1
ATOM 2952 O O B SER B 1 143 ? -45.081 27.446 -8.956 0.630 11.898 166 SER B O 1
ATOM 2957 N N . HIS B 1 144 ? -44.236 27.114 -6.865 1.000 10.075 167 HIS B N 1
ATOM 2958 C CA . HIS B 1 144 ? -45.232 26.147 -6.436 1.000 10.766 167 HIS B CA 1
ATOM 2959 C C . HIS B 1 144 ? -45.903 26.705 -5.195 1.000 10.162 167 HIS B C 1
ATOM 2960 O O . HIS B 1 144 ? -45.226 26.874 -4.183 1.000 11.003 167 HIS B O 1
ATOM 2967 N N . GLU B 1 145 ? -47.209 26.964 -5.268 1.000 10.930 168 GLU B N 1
ATOM 2968 C CA . GLU B 1 145 ? -47.958 27.429 -4.113 1.000 12.298 168 GLU B CA 1
ATOM 2969 C C . GLU B 1 145 ? -48.407 26.227 -3.289 1.000 12.197 168 GLU B C 1
ATOM 2970 O O . GLU B 1 145 ? -49.059 25.325 -3.796 1.000 15.590 168 GLU B O 1
ATOM 2976 N N A CYS B 1 146 ? -48.013 26.234 -2.007 0.610 10.496 169 CYS B N 1
ATOM 2977 N N B CYS B 1 146 ? -48.084 26.243 -2.011 0.390 12.743 169 CYS B N 1
ATOM 2978 C CA A CYS B 1 146 ? -48.203 25.137 -1.056 0.610 9.181 169 CYS B CA 1
ATOM 2979 C CA B CYS B 1 146 ? -48.487 25.157 -1.147 0.390 12.624 169 CYS B CA 1
ATOM 2980 C C A CYS B 1 146 ? -48.732 25.651 0.288 0.610 9.382 169 CYS B C 1
ATOM 2981 C C B CYS B 1 146 ? -49.028 25.733 0.148 0.390 11.421 169 CYS B C 1
ATOM 2982 O O A CYS B 1 146 ? -48.367 26.740 0.732 0.610 9.424 169 CYS B O 1
ATOM 2983 O O B CYS B 1 146 ? -49.000 26.941 0.368 0.390 10.238 169 CYS B O 1
ATOM 2988 N N . ILE B 1 147 ? -49.539 24.817 0.960 1.000 10.271 170 ILE B N 1
ATOM 2989 C CA . ILE B 1 147 ? -49.956 25.113 2.316 1.000 10.770 170 ILE B CA 1
ATOM 2990 C C . ILE B 1 147 ? -49.110 24.279 3.278 1.000 9.586 170 ILE B C 1
ATOM 2991 O O . ILE B 1 147 ? -49.148 23.047 3.251 1.000 11.448 170 ILE B O 1
ATOM 2996 N N . VAL B 1 148 ? -48.283 24.956 4.078 1.000 9.728 171 VAL B N 1
ATOM 2997 C CA . VAL B 1 148 ? -47.357 24.271 4.955 1.000 10.100 171 VAL B CA 1
ATOM 2998 C C . VAL B 1 148 ? -48.057 23.988 6.273 1.000 10.403 171 VAL B C 1
ATOM 2999 O O . VAL B 1 148 ? -48.672 24.859 6.882 1.000 9.996 171 VAL B O 1
ATOM 3003 N N . PRO B 1 149 ? -47.976 22.757 6.807 1.000 10.064 172 PRO B N 1
ATOM 3004 C CA . PRO B 1 149 ? -48.616 22.470 8.082 1.000 11.410 172 PRO B CA 1
ATOM 3005 C C . PRO B 1 149 ? -47.885 23.107 9.263 1.000 11.178 172 PRO B C 1
ATOM 3006 O O . PRO B 1 149 ? -46.710 23.448 9.179 1.000 11.151 172 PRO B O 1
ATOM 3010 N N . GLU B 1 150 ? -48.605 23.313 10.363 1.000 11.335 173 GLU B N 1
ATOM 3011 C CA . GLU B 1 150 ? -48.014 23.932 11.532 1.000 11.176 173 GLU B CA 1
ATOM 3012 C C . GLU B 1 150 ? -47.028 22.971 12.209 1.000 10.469 173 GLU B C 1
ATOM 3013 O O . GLU B 1 150 ? -47.262 21.776 12.310 1.000 10.937 173 GLU B O 1
ATOM 3019 N N . ARG B 1 151 ? -45.942 23.559 12.708 1.000 10.452 174 ARG B N 1
ATOM 3020 C CA . ARG B 1 151 ? -44.848 22.874 13.372 1.000 11.419 174 ARG B CA 1
ATOM 3021 C C . ARG B 1 151 ? -44.155 23.855 14.309 1.000 12.960 174 ARG B C 1
ATOM 3022 O O . ARG B 1 151 ? -44.269 25.080 14.172 1.000 13.601 174 ARG B O 1
ATOM 3030 N N . GLU B 1 152 ? -43.368 23.279 15.216 1.000 14.803 175 GLU B N 1
ATOM 3031 C CA . GLU B 1 152 ? -42.467 24.067 16.041 1.000 15.791 175 GLU B CA 1
ATOM 3032 C C . GLU B 1 152 ? -41.019 23.762 15.672 1.000 15.821 175 GLU B C 1
ATOM 3033 O O . GLU B 1 152 ? -40.650 22.622 15.428 1.000 15.360 175 GLU B O 1
ATOM 3039 N N . GLY B 1 153 ? -40.185 24.790 15.715 1.000 16.655 176 GLY B N 1
ATOM 3040 C CA . GLY B 1 153 ? -38.732 24.644 15.679 1.000 17.865 176 GLY B CA 1
ATOM 3041 C C . GLY B 1 153 ? -38.219 24.109 14.344 1.000 18.311 176 GLY B C 1
ATOM 3042 O O . GLY B 1 153 ? -38.794 24.379 13.277 1.000 15.477 176 GLY B O 1
ATOM 3043 N N . TYR B 1 154 ? -37.115 23.364 14.435 1.000 17.604 177 TYR B N 1
ATOM 3044 C CA . TYR B 1 154 ? -36.409 22.838 13.271 1.000 14.544 177 TYR B CA 1
ATOM 3045 C C . TYR B 1 154 ? -37.208 21.685 12.685 1.000 11.212 177 TYR B C 1
ATOM 3046 O O . TYR B 1 154 ? -37.539 20.709 13.333 1.000 13.732 177 TYR B O 1
ATOM 3055 N N . GLN B 1 155 ? -37.438 21.772 11.374 1.000 10.120 178 GLN B N 1
ATOM 3056 C CA . GLN B 1 155 ? -38.107 20.727 10.598 1.000 10.624 178 GLN B CA 1
ATOM 3057 C C . GLN B 1 155 ? -37.385 20.579 9.262 1.000 10.161 178 GLN B C 1
ATOM 3058 O O . GLN B 1 155 ? -36.604 21.435 8.908 1.000 10.734 178 GLN B O 1
ATOM 3064 N N . VAL B 1 156 ? -37.595 19.432 8.626 1.000 10.922 179 VAL B N 1
ATOM 3065 C CA . VAL B 1 156 ? -37.046 19.241 7.278 1.000 10.938 179 VAL B CA 1
ATOM 3066 C C . VAL B 1 156 ? -38.195 18.979 6.328 1.000 9.689 179 VAL B C 1
ATOM 3067 O O . VAL B 1 156 ? -39.070 18.181 6.601 1.000 10.474 179 VAL B O 1
ATOM 3071 N N . ILE B 1 157 ? -38.147 19.676 5.184 1.0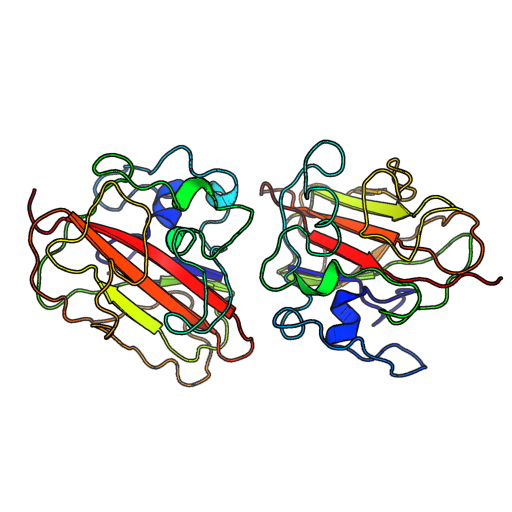00 9.228 180 ILE B N 1
ATOM 3072 C CA . ILE B 1 157 ? -39.050 19.425 4.058 1.000 8.581 180 ILE B CA 1
ATOM 3073 C C . ILE B 1 157 ? -38.283 18.690 2.965 1.000 8.317 180 ILE B C 1
ATOM 3074 O O . ILE B 1 157 ? -37.167 19.069 2.631 1.000 7.742 180 ILE B O 1
ATOM 3079 N N . LEU B 1 158 ? -38.871 17.603 2.491 1.000 7.992 181 LEU B N 1
ATOM 3080 C CA . LEU B 1 158 ? -38.280 16.873 1.360 1.000 7.694 181 LEU B CA 1
ATOM 3081 C C . LEU B 1 158 ? -39.089 17.188 0.115 1.000 7.353 181 LEU B C 1
ATOM 3082 O O . LEU B 1 158 ? -40.266 16.882 0.043 1.000 7.460 181 LEU B O 1
ATOM 3087 N N . ALA B 1 159 ? -38.414 17.809 -0.856 1.000 7.372 182 ALA B N 1
ATOM 3088 C CA . ALA B 1 159 ? -38.966 18.139 -2.163 1.000 7.215 182 ALA B CA 1
ATOM 3089 C C . ALA B 1 159 ? -38.509 17.104 -3.172 1.000 7.513 182 ALA B C 1
ATOM 3090 O O . ALA B 1 159 ? -37.320 16.918 -3.305 1.000 7.739 182 ALA B O 1
ATOM 3092 N N . VAL B 1 160 ? -39.463 16.450 -3.817 1.000 7.218 183 VAL B N 1
ATOM 3093 C CA . VAL B 1 160 ? -39.152 15.388 -4.759 1.000 7.991 183 VAL B CA 1
ATOM 3094 C C . VAL B 1 160 ? -39.681 15.795 -6.122 1.000 7.793 183 VAL B C 1
ATOM 3095 O O . VAL B 1 160 ? -40.854 16.044 -6.299 1.000 9.296 183 VAL B O 1
ATOM 3099 N N . TRP B 1 161 ? -38.791 15.802 -7.118 1.000 8.279 184 TRP B N 1
ATOM 3100 C CA . TRP B 1 161 ? -39.127 16.084 -8.511 1.000 7.974 184 TRP B CA 1
ATOM 3101 C C . TRP B 1 161 ? -39.057 14.770 -9.272 1.000 7.591 184 TRP B C 1
ATOM 3102 O O . TRP B 1 161 ? -37.971 14.224 -9.430 1.000 7.517 184 TRP B O 1
ATOM 3113 N N . ASP B 1 162 ? -40.216 14.291 -9.732 1.000 7.485 185 ASP B N 1
ATOM 3114 C CA . ASP B 1 162 ? -40.297 12.998 -10.394 1.000 7.638 185 ASP B CA 1
ATOM 3115 C C . ASP B 1 162 ? -40.323 13.220 -11.901 1.000 7.561 185 ASP B C 1
ATOM 3116 O O . ASP B 1 162 ? -41.278 13.794 -12.409 1.000 8.322 185 ASP B O 1
ATOM 3121 N N . VAL B 1 163 ? -39.243 12.790 -12.548 1.000 8.089 186 VAL B N 1
ATOM 3122 C CA . VAL B 1 163 ? -39.067 12.965 -13.997 1.000 9.787 186 VAL B CA 1
ATOM 3123 C C . VAL B 1 163 ? -39.913 11.968 -14.786 1.000 9.034 186 VAL B C 1
ATOM 3124 O O . VAL B 1 163 ? -39.903 10.766 -14.567 1.000 10.104 186 VAL B O 1
ATOM 3128 N N . GLY B 1 164 ? -40.650 12.488 -15.764 1.000 9.828 187 GLY B N 1
ATOM 3129 C CA . GLY B 1 164 ? -41.655 11.691 -16.452 1.000 10.664 187 GLY B CA 1
ATOM 3130 C C . GLY B 1 164 ? -41.115 10.662 -17.446 1.000 11.846 187 GLY B C 1
ATOM 3131 O O . GLY B 1 164 ? -41.821 9.721 -17.779 1.000 12.036 187 GLY B O 1
ATOM 3132 N N . ASP B 1 165 ? -39.912 10.856 -17.978 1.000 12.334 188 ASP B N 1
ATOM 3133 C CA . ASP B 1 165 ? -39.447 9.969 -19.042 1.000 13.571 188 ASP B CA 1
ATOM 3134 C C . ASP B 1 165 ? -38.243 9.119 -18.619 1.000 13.176 188 ASP B C 1
ATOM 3135 O O . ASP B 1 165 ? -37.594 8.488 -19.457 1.000 12.093 188 ASP B O 1
ATOM 3140 N N . THR B 1 166 ? -38.011 9.007 -17.294 1.000 11.940 189 THR B N 1
ATOM 3141 C CA . THR B 1 166 ? -37.021 8.080 -16.764 1.000 9.749 189 THR B CA 1
ATOM 3142 C C . THR B 1 166 ? -37.641 7.363 -15.570 1.000 9.356 189 THR B C 1
ATOM 3143 O O . THR B 1 166 ? -38.862 7.291 -15.443 1.000 10.149 189 THR B O 1
ATOM 3147 N N . ALA B 1 167 ? -36.810 6.739 -14.736 1.000 9.044 190 ALA B N 1
ATOM 3148 C CA . ALA B 1 167 ? -37.234 6.163 -13.467 1.000 9.219 190 ALA B CA 1
ATOM 3149 C C . ALA B 1 167 ? -36.384 6.739 -12.335 1.000 8.971 190 ALA B C 1
ATOM 3150 O O . ALA B 1 167 ? -36.211 6.121 -11.297 1.000 9.867 190 ALA B O 1
ATOM 3152 N N . ALA B 1 168 ? -36.053 8.012 -12.461 1.000 8.738 191 ALA B N 1
ATOM 3153 C CA . ALA B 1 168 ? -35.317 8.727 -11.428 1.000 9.176 191 ALA B CA 1
ATOM 3154 C C . ALA B 1 168 ? -36.096 9.939 -10.950 1.000 8.692 191 ALA B C 1
ATOM 3155 O O . ALA B 1 168 ? -37.006 10.442 -11.618 1.000 8.001 191 ALA B O 1
ATOM 3157 N N . SER B 1 169 ? -35.727 10.376 -9.728 1.000 8.043 192 SER B N 1
ATOM 3158 C CA . SER B 1 169 ? -36.238 11.609 -9.187 1.000 7.781 192 SER B CA 1
ATOM 3159 C C . SER B 1 169 ? -35.085 12.413 -8.591 1.000 8.000 192 SER B C 1
ATOM 3160 O O . SER B 1 169 ? -34.027 11.883 -8.267 1.000 7.468 192 SER B O 1
ATOM 3163 N N . PHE B 1 170 ? -35.325 13.704 -8.439 1.000 7.211 193 PHE B N 1
ATOM 3164 C CA . PHE B 1 170 ? -34.409 14.602 -7.756 1.000 7.182 193 PHE B CA 1
ATOM 3165 C C . PHE B 1 170 ? -34.989 14.895 -6.388 1.000 7.718 193 PHE B C 1
ATOM 3166 O O . PHE B 1 170 ? -36.157 15.177 -6.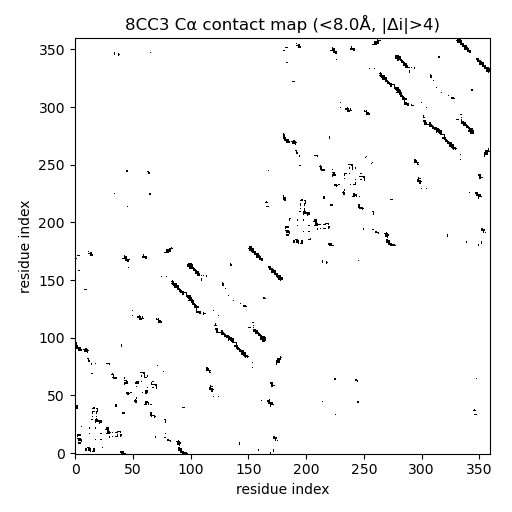215 1.000 8.469 193 PHE B O 1
ATOM 3174 N N . TYR B 1 171 ? -34.117 14.776 -5.374 1.000 7.602 194 TYR B N 1
ATOM 3175 C CA . TYR B 1 171 ? -34.482 14.863 -3.962 1.000 8.379 194 TYR B CA 1
ATOM 3176 C C . TYR B 1 171 ? -33.751 16.053 -3.359 1.000 8.446 194 TYR B C 1
ATOM 3177 O O . TYR B 1 171 ? -32.531 16.032 -3.270 1.000 9.089 194 TYR B O 1
ATOM 3186 N N . ASN B 1 172 ? -34.498 17.060 -2.895 1.000 7.884 195 ASN B N 1
ATOM 3187 C CA . ASN B 1 172 ? -33.885 18.192 -2.213 1.000 7.964 195 ASN B CA 1
ATOM 3188 C C . ASN B 1 172 ? -34.532 18.335 -0.844 1.000 8.158 195 ASN B C 1
ATOM 3189 O O . ASN B 1 172 ? -35.668 18.788 -0.720 1.000 8.890 195 ASN B O 1
ATOM 3194 N N . VAL B 1 173 ? -33.754 18.004 0.198 1.000 8.275 196 VAL B N 1
ATOM 3195 C CA . VAL B 1 173 ? -34.166 18.357 1.561 1.000 8.684 196 VAL B CA 1
ATOM 3196 C C . VAL B 1 173 ? -33.938 19.843 1.743 1.000 8.079 196 VAL B C 1
ATOM 3197 O O . VAL B 1 173 ? -33.007 20.426 1.194 1.000 8.169 196 VAL B O 1
ATOM 3201 N N . ILE B 1 174 ? -34.790 20.427 2.605 1.000 8.418 197 ILE B N 1
ATOM 3202 C CA . ILE B 1 174 ? -34.785 21.830 2.955 1.000 8.218 19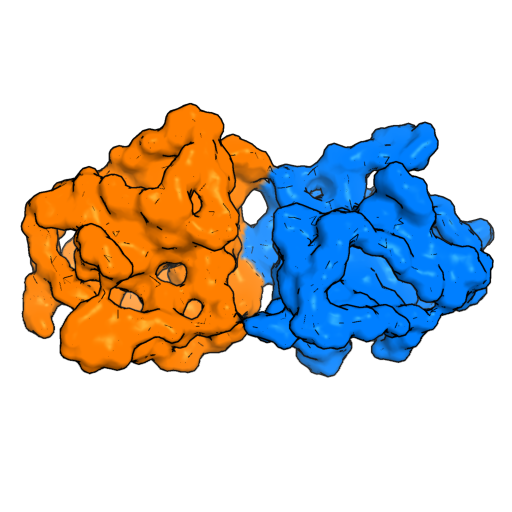7 ILE B CA 1
ATOM 3203 C C . ILE B 1 174 ? -34.812 21.897 4.485 1.000 8.152 197 ILE B C 1
ATOM 3204 O O . ILE B 1 174 ? -35.754 21.409 5.086 1.000 8.410 197 ILE B O 1
ATOM 3209 N N . ASP B 1 175 ? -33.864 22.618 5.064 1.000 9.083 198 ASP B N 1
ATOM 3210 C CA . ASP B 1 175 ? -33.832 22.783 6.520 1.000 8.903 198 ASP B CA 1
ATOM 3211 C C . ASP B 1 175 ? -34.566 24.060 6.875 1.000 8.728 198 ASP B C 1
ATOM 3212 O O . ASP B 1 175 ? -34.165 25.135 6.468 1.000 9.152 198 ASP B O 1
ATOM 3217 N N . VAL B 1 176 ? -35.662 23.931 7.622 1.000 8.961 199 VAL B N 1
ATOM 3218 C CA . VAL B 1 176 ? -36.513 25.077 7.927 1.000 9.542 199 VAL B CA 1
ATOM 3219 C C . VAL B 1 176 ? -36.673 25.209 9.433 1.000 9.998 199 VAL B C 1
ATOM 3220 O O . VAL B 1 176 ? -36.536 24.262 10.206 1.000 9.916 199 VAL B O 1
ATOM 3224 N N . LYS B 1 177 ? -37.006 26.426 9.848 1.000 11.845 200 LYS B N 1
ATOM 3225 C CA . LYS B 1 177 ? -37.277 26.650 11.258 1.000 13.203 200 LYS B CA 1
ATOM 3226 C C . LYS B 1 177 ? -38.528 27.489 11.394 1.000 12.310 200 LYS B C 1
ATOM 3227 O O . LYS B 1 177 ? -38.650 28.526 10.752 1.000 14.251 200 LYS B O 1
ATOM 3233 N N . PHE B 1 178 ? -39.489 26.941 12.123 1.000 12.697 201 PHE B N 1
ATOM 3234 C CA . PHE B 1 178 ? -40.762 27.610 12.296 1.000 14.460 201 PHE B CA 1
ATOM 3235 C C . PHE B 1 178 ? -40.638 28.762 13.296 1.000 19.277 201 PHE B C 1
ATOM 3236 O O . PHE B 1 178 ? -41.286 29.787 13.120 1.000 28.730 201 PHE B O 1
ATOM 3244 N N . ASP B 1 179 ? -39.762 28.605 14.297 1.000 21.675 202 ASP B N 1
ATOM 3245 C CA . ASP B 1 179 ? -39.496 29.578 15.352 1.000 27.191 202 ASP B CA 1
ATOM 3246 C C . ASP B 1 179 ? -37.994 29.840 15.342 1.000 32.770 202 ASP B C 1
ATOM 3247 O O . ASP B 1 179 ? -37.234 29.027 14.812 1.000 35.419 202 ASP B O 1
ATOM 3252 N N . GLY B 1 180 ? -37.577 30.957 15.944 1.000 38.299 203 GLY B N 1
ATOM 3253 C CA . GLY B 1 180 ? -36.179 31.352 15.938 1.000 39.302 203 GLY B CA 1
ATOM 3254 C C . GLY B 1 180 ? -35.677 31.692 14.542 1.000 41.070 203 GLY B C 1
ATOM 3255 O O . GLY B 1 180 ? -34.455 31.961 14.431 1.000 38.139 203 GLY B O 1
#

B-factor: mean 13.31, std 5.81, range [6.25, 113.26]

Solvent-accessible surface area: 14780 Å² total; per-residue (Å²): 22,0,17,0,1,11,96,118,84,12,36,1,7,0,1,2,2,2,3,89,79,58,4,78,90,86,41,74,99,7,96,154,2,42,23,0,61,104,9,0,35,10,0,28,0,28,40,33,17,30,140,88,15,0,147,70,22,71,0,2,1,0,53,18,40,13,0,48,30,2,19,86,6,53,36,132,45,6,20,52,16,79,4,99,43,18,100,27,26,0,0,0,12,3,70,35,23,61,40,0,89,5,11,61,0,4,3,0,89,94,144,18,86,38,84,107,60,7,26,45,121,12,1,56,62,115,45,42,12,72,40,104,6,108,109,89,109,10,90,115,85,20,48,11,146,3,118,4,45,141,31,125,6,28,4,0,0,0,0,11,0,17,6,22,86,30,30,0,1,0,1,2,2,0,2,0,93,6,123,92,20,0,20,0,2,8,100,115,99,7,40,0,6,0,1,2,2,1,11,89,77,62,4,89,83,80,46,66,102,8,80,157,2,40,29,0,70,106,11,0,36,10,0,28,0,33,45,36,20,30,141,85,18,0,152,78,22,87,0,2,1,0,31,19,34,13,0,59,24,1,25,92,11,60,38,132,50,5,28,46,14,67,1,100,37,18,110,25,34,0,2,0,16,5,69,35,31,59,37,0,103,4,10,60,0,9,3,0,83,81,146,21,82,35,86,102,74,7,27,47,108,13,0,50,69,116,46,41,13,70,34,116,6,110,158,86,109,9,88,124,75,16,59,10,154,7,113,2,42,125,33,128,21,28,1,0,0,0,0,14,0,22,6,38,89,35,28,0,2,0,2,1,3,0,2,0,52,27,70,102

Nearest PDB structures (foldseek):
  7pb7-assembly2_B  TM=9.989E-01  e=2.057E-38  Vibrio cholerae O1
  2xwx-assembly1_B  TM=9.959E-01  e=9.167E-37  Vibrio cholerae
  8gul-assembly1_B  TM=9.963E-01  e=9.948E-35  Vibrio campbellii ATCC BAA-1116
  8gum-assembly1_B  TM=9.951E-01  e=3.669E-34  Vibrio campbellii ATCC BAA-1116
  8gum-assembly1_A  TM=9.949E-01  e=2.450E-33  Vibrio campbellii ATCC BAA-1116